Protein AF-F5YLL7-F1 (afdb_monomer_lite)

Secondary structure (DSSP, 8-state):
-HHHHHHHHHHHHHHHHHTT-SEEEEEETTHHHHT--S-GGGSHHHH-TT--EEEEEEEEPPPPSS-SS--HHHHHHHHHHHHHHHHHHHHHHHHHHHTT--EEEE-STTSS-HHHHHH-GGGG--HHHHHHHTTS-EE-TTSPEEBTTTBT-EEEEEEEESS-PPPPPP--S------SHHHHH-TT--EE--TT-SSPEE-HHHHHHHHHHHHHTTPPP--HHHHS--TT--HHHH-TT-S-HHHHHTSS-TT-----HHHHHHHHHHHHHHS----HHHHHHHTT-SS--TTT--SSPP----SB---S-HHHHHHHHTTSS----BTTT--HHHHHHHHHHHHHTT-SEEEEESSHHHHHHHHHHTT--TT-EEEEESSS-HHHHHIIIIIHHHTT-EEEEE-TTSTHHHHHH--TTEEEEEEESSBTTTTB---HHHHHHHHHHTT--EEEE-TTTHHHH--GGGGT-SEEEE-TTTTTT-SS----EEEEE-S-S-TTSSTT-HHHHS-BGGGTTB-HHHHHGGGHHHHHHIIIIIHHH--PPPHHHHHHHHHHHHTHHHHHHHHHHHHHHHHHHHTT-TTEEEEE-TTSTTSTTHHHHHHH-TT----EEEEEETTHHHHHHHHHHS-SSSEESS--SSSS-EEE-GGGTTTTTS-HHHHHHTT--TTEEEEE--SS-HHHHHHHHHHHHHHT-

Radius of gyration: 35.03 Å; chains: 1; bounding box: 53×93×92 Å

pLDDT: mean 85.33, std 18.17, range [25.41, 98.94]

Structure (mmCIF, N/CA/C/O backbone):
data_AF-F5YLL7-F1
#
_entry.id   AF-F5YLL7-F1
#
loop_
_atom_site.group_PDB
_atom_site.id
_atom_site.type_symbol
_atom_site.label_atom_id
_atom_site.label_alt_id
_atom_site.label_comp_id
_atom_site.label_asym_id
_atom_site.label_entity_id
_atom_site.label_seq_id
_atom_site.pdbx_PDB_ins_code
_atom_site.Cartn_x
_atom_site.Cartn_y
_atom_site.Cartn_z
_atom_site.occupancy
_atom_site.B_iso_or_equiv
_atom_site.auth_seq_id
_atom_site.auth_comp_id
_atom_site.auth_asym_id
_atom_site.auth_atom_id
_atom_site.pdbx_PDB_model_num
ATOM 1 N N . MET A 1 1 ? 4.029 39.832 -61.947 1.00 50.59 1 MET A N 1
ATOM 2 C CA . MET A 1 1 ? 4.422 40.126 -60.551 1.00 50.59 1 MET A CA 1
ATOM 3 C C . MET A 1 1 ? 3.409 39.588 -59.540 1.00 50.59 1 MET A C 1
ATOM 5 O O . MET A 1 1 ? 3.805 38.737 -58.766 1.00 50.59 1 MET A O 1
ATOM 9 N N . MET A 1 2 ? 2.116 39.959 -59.551 1.00 47.56 2 MET A N 1
ATOM 10 C CA . MET A 1 2 ? 1.159 39.422 -58.551 1.00 47.56 2 MET A CA 1
ATOM 11 C C . MET A 1 2 ? 0.871 37.906 -58.657 1.00 47.56 2 MET A C 1
ATOM 13 O O . MET A 1 2 ? 0.637 37.282 -57.629 1.00 47.56 2 MET A O 1
ATOM 17 N N . SER A 1 3 ? 0.905 37.296 -59.853 1.00 56.16 3 SER A N 1
ATOM 18 C CA . SER A 1 3 ? 0.711 35.837 -60.008 1.00 56.16 3 SER A CA 1
ATOM 19 C C . SER A 1 3 ? 1.880 35.021 -59.439 1.00 56.16 3 SER A C 1
ATOM 21 O O . SER A 1 3 ? 1.657 34.023 -58.768 1.00 56.16 3 SER A O 1
ATOM 23 N N . ASP A 1 4 ? 3.103 35.509 -59.648 1.00 72.38 4 ASP A N 1
ATOM 24 C CA . ASP A 1 4 ? 4.368 34.901 -59.211 1.00 72.38 4 ASP A CA 1
ATOM 25 C C . ASP A 1 4 ? 4.521 34.974 -57.676 1.00 72.38 4 ASP A C 1
ATOM 27 O O . ASP A 1 4 ? 4.878 34.005 -57.010 1.00 72.38 4 ASP A O 1
ATOM 31 N N . ASN A 1 5 ? 4.111 36.098 -57.071 1.00 82.50 5 ASN A N 1
ATOM 32 C CA . ASN A 1 5 ? 4.113 36.250 -55.612 1.00 82.50 5 ASN A CA 1
ATOM 33 C C . ASN A 1 5 ? 3.060 35.372 -54.915 1.00 82.50 5 ASN A C 1
ATOM 35 O O . ASN A 1 5 ? 3.270 34.978 -53.770 1.00 82.50 5 ASN A O 1
ATOM 39 N N . ASN A 1 6 ? 1.931 35.063 -55.563 1.00 84.25 6 ASN A N 1
ATOM 40 C CA . ASN A 1 6 ? 0.933 34.149 -54.997 1.00 84.25 6 ASN A CA 1
ATOM 41 C C . ASN A 1 6 ? 1.432 32.699 -55.013 1.00 84.25 6 ASN A C 1
ATOM 43 O O . ASN A 1 6 ? 1.310 32.014 -54.001 1.00 84.25 6 ASN A O 1
ATOM 47 N N . GLU A 1 7 ? 2.068 32.269 -56.104 1.00 86.50 7 GLU A N 1
ATOM 48 C CA . GLU A 1 7 ? 2.712 30.953 -56.191 1.00 86.50 7 GLU A CA 1
ATOM 49 C C . GLU A 1 7 ? 3.849 30.822 -55.164 1.00 86.50 7 GLU A C 1
ATOM 51 O O . GLU A 1 7 ? 3.934 29.840 -54.423 1.00 86.50 7 GLU A O 1
ATOM 56 N N . LEU A 1 8 ? 4.673 31.865 -55.023 1.00 90.81 8 LEU A N 1
ATOM 57 C CA . LEU A 1 8 ? 5.698 31.925 -53.986 1.00 90.81 8 LEU A CA 1
ATOM 58 C C . LEU A 1 8 ? 5.094 31.868 -52.573 1.00 90.81 8 LEU A C 1
ATOM 60 O O . LEU A 1 8 ? 5.633 31.187 -51.699 1.00 90.81 8 LEU A O 1
ATOM 64 N N . LYS A 1 9 ? 3.964 32.544 -52.338 1.00 92.19 9 LYS A N 1
ATOM 65 C CA . LYS A 1 9 ? 3.252 32.510 -51.054 1.00 92.19 9 LYS A CA 1
ATOM 66 C C . LYS A 1 9 ? 2.752 31.104 -50.728 1.00 92.19 9 LYS A C 1
ATOM 68 O O . LYS A 1 9 ? 2.966 30.641 -49.611 1.00 92.19 9 LYS A O 1
ATOM 73 N N . GLU A 1 10 ? 2.139 30.411 -51.683 1.00 90.38 10 GLU A N 1
ATOM 74 C CA . GLU A 1 10 ? 1.695 29.018 -51.525 1.00 90.38 10 GLU A CA 1
ATOM 75 C C . GLU A 1 10 ? 2.870 28.072 -51.267 1.00 90.38 10 GLU A C 1
ATOM 77 O O . GLU A 1 10 ? 2.803 27.220 -50.379 1.00 90.38 10 GLU A O 1
ATOM 82 N N . ARG A 1 11 ? 3.993 28.278 -51.964 1.00 92.06 11 ARG A N 1
ATOM 83 C CA . ARG A 1 11 ? 5.226 27.521 -51.735 1.00 92.06 11 ARG A CA 1
ATOM 84 C C . ARG A 1 11 ? 5.771 27.719 -50.322 1.00 92.06 11 ARG A C 1
ATOM 86 O O . ARG A 1 11 ? 6.200 26.751 -49.700 1.00 92.06 11 ARG A O 1
ATOM 93 N N . ILE A 1 12 ? 5.730 28.942 -49.791 1.00 93.25 12 ILE A N 1
ATOM 94 C CA . ILE A 1 12 ? 6.122 29.230 -48.402 1.00 93.25 12 ILE A CA 1
ATOM 95 C C . ILE A 1 12 ? 5.155 28.571 -47.416 1.00 93.25 12 ILE A C 1
ATOM 97 O O . ILE A 1 12 ? 5.613 27.999 -46.431 1.00 93.25 12 ILE A O 1
ATOM 101 N N . VAL A 1 13 ? 3.844 28.612 -47.676 1.00 92.25 13 VAL A N 1
ATOM 102 C CA . VAL A 1 13 ? 2.832 27.946 -46.836 1.00 92.25 13 VAL A CA 1
ATOM 103 C C . VAL A 1 13 ? 3.087 26.440 -46.776 1.00 92.25 13 VAL A C 1
ATOM 105 O O . VAL A 1 13 ? 3.167 25.878 -45.687 1.00 92.25 13 VAL A O 1
ATOM 108 N N . SER A 1 14 ? 3.284 25.797 -47.929 1.00 91.75 14 SER A N 1
ATOM 109 C CA . SER A 1 14 ? 3.583 24.364 -47.999 1.00 91.75 14 SER A CA 1
ATOM 110 C C . SER A 1 14 ? 4.908 24.018 -47.316 1.00 91.75 14 SER A C 1
ATOM 112 O O . SER A 1 14 ? 4.991 23.028 -46.592 1.00 91.75 14 SER A O 1
ATOM 114 N N . TYR A 1 15 ? 5.938 24.848 -47.488 1.00 93.31 15 TYR A N 1
ATOM 115 C CA . TYR A 1 15 ? 7.226 24.629 -46.839 1.00 93.31 15 TYR A CA 1
ATOM 116 C C . TYR A 1 15 ? 7.148 24.806 -45.317 1.00 93.31 15 TYR A C 1
ATOM 118 O O . TYR A 1 15 ? 7.741 24.031 -44.575 1.00 93.31 15 TYR A O 1
ATOM 126 N N . ALA A 1 16 ? 6.377 25.779 -44.831 1.00 91.19 16 ALA A N 1
ATOM 127 C CA . ALA A 1 16 ? 6.150 25.971 -43.403 1.00 91.19 16 ALA A CA 1
ATOM 128 C C . ALA A 1 16 ? 5.419 24.776 -42.766 1.00 91.19 16 ALA A C 1
ATOM 130 O O . ALA A 1 16 ? 5.787 24.355 -41.669 1.00 91.19 16 ALA A O 1
ATOM 131 N N . ASP A 1 17 ? 4.439 24.201 -43.468 1.00 88.12 17 ASP A N 1
ATOM 132 C CA . ASP A 1 17 ? 3.736 22.986 -43.039 1.00 88.12 17 ASP A CA 1
ATOM 133 C C . ASP A 1 17 ? 4.693 21.783 -42.944 1.00 88.12 17 ASP A C 1
ATOM 135 O O . ASP A 1 17 ? 4.734 21.095 -41.925 1.00 88.12 17 ASP A O 1
ATOM 139 N N . GLN A 1 18 ? 5.577 21.602 -43.935 1.00 91.75 18 GLN A N 1
ATOM 140 C CA . GLN A 1 18 ? 6.629 20.570 -43.905 1.00 91.75 18 GLN A CA 1
ATOM 141 C C . GLN A 1 18 ? 7.620 20.743 -42.744 1.00 91.75 18 GLN A C 1
ATOM 143 O O . GLN A 1 18 ? 8.158 19.759 -42.237 1.00 91.75 18 GLN A O 1
ATOM 148 N N . LEU A 1 19 ? 7.859 21.983 -42.310 1.00 90.25 19 LEU A N 1
ATOM 149 C CA . LEU A 1 19 ? 8.694 22.305 -41.149 1.00 90.25 19 LEU A CA 1
ATOM 150 C C . LEU A 1 19 ? 7.950 22.147 -39.807 1.00 90.25 19 LEU A C 1
ATOM 152 O O . LEU A 1 19 ? 8.540 22.389 -38.754 1.00 90.25 19 LEU A O 1
ATOM 156 N N . GLY A 1 20 ? 6.676 21.736 -39.818 1.00 85.50 20 GLY A N 1
ATOM 157 C CA . GLY A 1 20 ? 5.875 21.493 -38.615 1.00 85.50 20 GLY A CA 1
ATOM 158 C C . GLY A 1 20 ? 5.310 22.758 -37.960 1.00 85.50 20 GLY A C 1
ATOM 159 O O . GLY A 1 20 ? 4.968 22.741 -36.774 1.00 85.50 20 GLY A O 1
ATOM 160 N N . LEU A 1 21 ? 5.214 23.869 -38.698 1.00 89.19 21 LEU A N 1
ATOM 161 C CA . LEU A 1 21 ? 4.665 25.129 -38.193 1.00 89.19 21 LEU A CA 1
ATOM 162 C C . LEU A 1 21 ? 3.131 25.081 -38.202 1.00 89.19 21 LEU A C 1
ATOM 164 O O . LEU A 1 21 ? 2.506 24.946 -39.247 1.00 89.19 21 LEU A O 1
ATOM 168 N N . SER A 1 22 ? 2.506 25.211 -37.028 1.00 84.44 22 SER A N 1
ATOM 169 C CA . SER A 1 22 ? 1.046 25.059 -36.882 1.00 84.44 22 SER A CA 1
ATOM 170 C C . SER A 1 22 ? 0.249 26.306 -37.260 1.00 84.44 22 SER A C 1
ATOM 172 O O . SER A 1 22 ? -0.957 26.219 -37.479 1.00 84.44 22 SER A O 1
ATOM 174 N N . LEU A 1 23 ? 0.897 27.471 -37.271 1.00 91.50 23 LEU A N 1
ATOM 175 C CA . LEU A 1 23 ? 0.299 28.751 -37.632 1.00 91.50 23 LEU A CA 1
ATOM 176 C C . LEU A 1 23 ? 1.262 29.518 -38.533 1.00 91.50 23 LEU A C 1
ATOM 178 O O . LEU A 1 23 ? 2.456 29.584 -38.244 1.00 91.50 23 LEU A O 1
ATOM 182 N N . LEU A 1 24 ? 0.732 30.134 -39.586 1.00 95.31 24 LEU A N 1
ATOM 183 C CA . LEU A 1 24 ? 1.490 30.979 -40.499 1.00 95.31 24 LEU A CA 1
ATOM 184 C C . LEU A 1 24 ? 0.623 32.147 -40.961 1.00 95.31 24 LEU A C 1
ATOM 186 O O . LEU A 1 24 ? -0.524 31.955 -41.361 1.00 95.31 24 LEU A O 1
ATOM 190 N N . GLY A 1 25 ? 1.174 33.355 -40.924 1.00 95.75 25 GLY A N 1
ATOM 191 C CA . GLY A 1 25 ? 0.499 34.558 -41.386 1.00 95.75 25 GLY A CA 1
ATOM 192 C C . GLY A 1 25 ? 1.460 35.534 -42.050 1.00 95.75 25 GLY A C 1
ATOM 193 O O . GLY A 1 25 ? 2.673 35.480 -41.865 1.00 95.75 25 GLY A O 1
ATOM 194 N N . PHE A 1 26 ? 0.890 36.447 -42.827 1.00 96.94 26 PHE A N 1
ATOM 195 C CA . PHE A 1 26 ? 1.621 37.434 -43.619 1.00 96.94 26 PHE A CA 1
ATOM 196 C C . PHE A 1 26 ? 1.130 38.830 -43.253 1.00 96.94 26 PHE A C 1
ATOM 198 O O . PHE A 1 26 ? -0.070 39.107 -43.341 1.00 96.94 26 PHE A O 1
ATOM 205 N N . ALA A 1 27 ? 2.050 39.700 -42.852 1.00 95.31 27 ALA A N 1
ATOM 206 C CA . ALA A 1 27 ? 1.767 41.070 -42.460 1.00 95.31 27 ALA A CA 1
ATOM 207 C C . ALA A 1 27 ? 2.556 42.049 -43.346 1.00 95.31 27 ALA A C 1
ATOM 209 O O . ALA A 1 27 ? 3.774 42.158 -43.183 1.00 95.31 27 ALA A O 1
ATOM 210 N N . PRO A 1 28 ? 1.891 42.766 -44.268 1.00 95.38 28 PRO A N 1
ATOM 211 C CA . PRO A 1 28 ? 2.485 43.902 -44.960 1.00 95.38 28 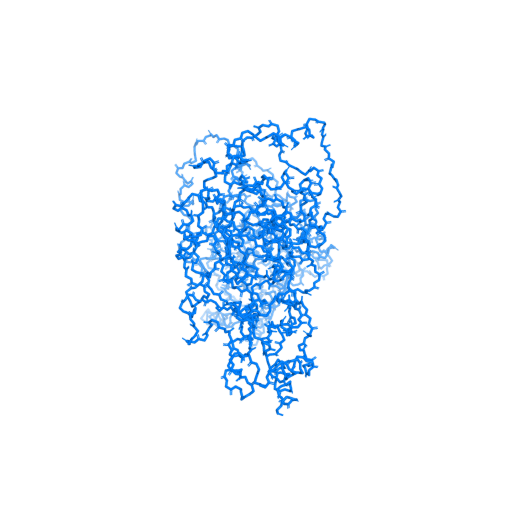PRO A CA 1
ATOM 212 C C . PRO A 1 28 ? 2.956 44.937 -43.939 1.00 95.38 28 PRO A C 1
ATOM 214 O O . PRO A 1 28 ? 2.286 45.166 -42.923 1.00 95.38 28 PRO A O 1
ATOM 217 N N . VAL A 1 29 ? 4.121 45.535 -44.174 1.00 92.50 29 VAL A N 1
ATOM 218 C CA . VAL A 1 29 ? 4.747 46.476 -43.228 1.00 92.50 29 VAL A CA 1
ATOM 219 C C . VAL A 1 29 ? 3.898 47.730 -42.991 1.00 92.50 29 VAL A C 1
ATOM 221 O O . VAL A 1 29 ? 3.982 48.338 -41.924 1.00 92.50 29 VAL A O 1
ATOM 224 N N . GLU A 1 30 ? 3.013 48.068 -43.928 1.00 90.81 30 GLU A N 1
ATOM 225 C CA . GLU A 1 30 ? 2.047 49.166 -43.851 1.00 90.81 30 GLU A CA 1
ATOM 226 C C . GLU A 1 30 ? 1.088 49.005 -42.656 1.00 90.81 30 GLU A C 1
ATOM 228 O O . GLU A 1 30 ? 0.707 49.996 -42.029 1.00 90.81 30 GLU A O 1
ATOM 233 N N . ARG A 1 31 ? 0.794 47.764 -42.229 1.00 91.19 31 ARG A N 1
ATOM 234 C CA . ARG A 1 31 ? -0.093 47.482 -41.080 1.00 91.19 31 ARG A CA 1
ATOM 235 C C . ARG A 1 31 ? 0.415 48.062 -39.753 1.00 91.19 31 ARG A C 1
ATOM 237 O O . ARG A 1 31 ? -0.383 48.328 -38.850 1.00 91.19 31 ARG A O 1
ATOM 244 N N . TRP A 1 32 ? 1.725 48.286 -39.615 1.00 87.31 32 TRP A N 1
ATOM 245 C CA . TRP A 1 32 ? 2.304 48.949 -38.436 1.00 87.31 32 TRP A CA 1
ATOM 246 C C . TRP A 1 32 ? 1.967 50.444 -38.380 1.00 87.31 32 TRP A C 1
ATOM 248 O O . TRP A 1 32 ? 1.913 51.011 -37.290 1.00 87.31 32 TRP A O 1
ATOM 258 N N . GLN A 1 33 ? 1.719 51.071 -39.532 1.00 80.44 33 GLN A N 1
ATOM 259 C CA . GLN A 1 33 ? 1.365 52.487 -39.641 1.00 80.44 33 GLN A CA 1
ATOM 260 C C . GLN A 1 33 ? -0.142 52.699 -39.434 1.00 80.44 33 GLN A C 1
ATOM 262 O O . GLN A 1 33 ? -0.546 53.629 -38.739 1.00 80.44 33 GLN A O 1
ATOM 267 N N . GLU A 1 34 ? -0.968 51.796 -39.969 1.00 76.25 34 GLU A N 1
ATOM 268 C CA . GLU A 1 34 ? -2.438 51.873 -39.931 1.00 76.25 34 GLU A CA 1
ATOM 269 C C . GLU A 1 34 ? -3.036 51.692 -38.525 1.00 76.25 34 GLU A C 1
ATOM 271 O O . GLU A 1 34 ? -4.115 52.197 -38.227 1.00 76.25 34 GLU A O 1
ATOM 276 N N . THR A 1 35 ? -2.343 50.979 -37.634 1.00 65.69 35 THR A N 1
ATOM 277 C CA . THR A 1 35 ? -2.877 50.567 -36.321 1.00 65.69 35 THR A CA 1
ATOM 278 C C . THR A 1 35 ? -2.478 51.472 -35.142 1.00 65.69 35 THR A C 1
ATOM 280 O O . THR A 1 35 ? -2.866 51.193 -34.004 1.00 65.69 35 THR A O 1
ATOM 283 N N . GLY A 1 36 ? -1.733 52.559 -35.394 1.00 54.19 36 GLY A N 1
ATOM 284 C CA . GLY A 1 36 ? -1.617 53.766 -34.550 1.00 54.19 36 GLY A CA 1
ATOM 285 C C . GLY A 1 36 ? -0.955 53.663 -33.164 1.00 54.19 36 GLY A C 1
ATOM 286 O O . GLY A 1 36 ? -0.682 54.691 -32.552 1.00 54.19 36 GLY A O 1
ATOM 287 N N . ASN A 1 37 ? -0.672 52.464 -32.650 1.00 56.97 37 ASN A N 1
ATOM 288 C CA . ASN A 1 37 ? -0.392 52.258 -31.219 1.00 56.97 37 ASN A CA 1
ATOM 289 C C . ASN A 1 37 ? 1.085 51.992 -30.860 1.00 56.97 37 ASN A C 1
ATOM 291 O O . ASN A 1 37 ? 1.378 51.631 -29.718 1.00 56.97 37 ASN A O 1
ATOM 295 N N . GLN A 1 38 ? 2.028 52.129 -31.801 1.00 67.06 38 GLN A N 1
ATOM 296 C CA . GLN A 1 38 ? 3.457 51.876 -31.558 1.00 67.06 38 GLN A CA 1
ATOM 297 C C . GLN A 1 38 ? 4.351 53.043 -31.983 1.00 67.06 38 GLN A C 1
ATOM 299 O O . GLN A 1 38 ? 4.111 53.688 -33.000 1.00 67.06 38 GLN A O 1
ATOM 304 N N . HIS A 1 39 ? 5.417 53.282 -31.211 1.00 74.50 39 HIS A N 1
ATOM 305 C CA . HIS A 1 39 ? 6.470 54.231 -31.576 1.00 74.50 39 HIS A CA 1
ATOM 306 C C . HIS A 1 39 ? 7.160 53.783 -32.875 1.00 74.50 39 HIS A C 1
ATOM 308 O O . HIS A 1 39 ? 7.371 52.585 -33.072 1.00 74.50 39 HIS A O 1
ATOM 314 N N . ARG A 1 40 ? 7.537 54.731 -33.746 1.00 76.94 40 ARG A N 1
ATOM 315 C CA . ARG A 1 40 ? 8.102 54.440 -35.082 1.00 76.94 40 ARG A CA 1
ATOM 316 C C . ARG A 1 40 ? 9.347 53.551 -35.033 1.00 76.94 40 ARG A C 1
ATOM 318 O O . ARG A 1 40 ? 9.585 52.784 -35.956 1.00 76.94 40 ARG A O 1
ATOM 325 N N . GLU A 1 41 ? 10.111 53.602 -33.950 1.00 73.62 41 GLU A N 1
ATOM 326 C CA . GLU A 1 41 ? 11.303 52.767 -33.729 1.00 73.62 41 GLU A CA 1
ATOM 327 C C . GLU A 1 41 ? 10.997 51.259 -33.682 1.00 73.62 41 GLU A C 1
ATOM 329 O O . GLU A 1 41 ? 11.884 50.448 -33.917 1.00 73.62 41 GLU A O 1
ATOM 334 N N . TYR A 1 42 ? 9.740 50.873 -33.439 1.00 75.81 42 TYR A N 1
ATOM 335 C CA . TYR A 1 42 ? 9.293 49.477 -33.427 1.00 75.81 42 TYR A CA 1
ATOM 336 C C . TYR A 1 42 ? 8.828 48.965 -34.797 1.00 75.81 42 TYR A C 1
ATOM 338 O O . TYR A 1 42 ? 8.388 47.817 -34.912 1.00 75.81 42 TYR A O 1
ATOM 346 N N . PHE A 1 43 ? 8.877 49.804 -35.835 1.00 86.50 43 PHE A N 1
ATOM 347 C CA . PHE A 1 43 ? 8.434 49.417 -37.170 1.00 86.50 43 PHE A CA 1
ATOM 348 C C . PHE A 1 43 ? 9.502 48.548 -37.846 1.00 86.50 43 PHE A C 1
ATOM 350 O O . PHE A 1 43 ? 10.688 48.867 -37.744 1.00 86.50 43 PHE A O 1
ATOM 357 N N . PRO A 1 44 ? 9.107 47.505 -38.604 1.00 87.25 44 PRO A N 1
ATOM 358 C CA . PRO A 1 44 ? 10.049 46.685 -39.362 1.00 87.25 44 PRO A CA 1
ATOM 359 C C . PRO A 1 44 ? 10.989 47.531 -40.232 1.00 87.25 44 PRO A C 1
ATOM 361 O O . PRO A 1 44 ? 12.186 47.277 -40.263 1.00 87.25 44 PRO A O 1
ATOM 364 N N . GLN A 1 45 ? 10.469 48.588 -40.866 1.00 87.94 45 GLN A N 1
ATOM 365 C CA . GLN A 1 45 ? 11.225 49.489 -41.744 1.00 87.94 45 GLN A CA 1
ATOM 366 C C . GLN A 1 45 ? 12.257 50.367 -41.021 1.00 87.94 45 GLN A C 1
ATOM 368 O O . GLN A 1 45 ? 13.198 50.838 -41.651 1.00 87.94 45 GLN A O 1
ATOM 373 N N . SER A 1 46 ? 12.117 50.565 -39.710 1.00 84.44 46 SER A N 1
ATOM 374 C CA . SER A 1 46 ? 13.087 51.327 -38.912 1.00 84.44 46 SER A CA 1
ATOM 375 C C . SER A 1 46 ? 14.364 50.531 -38.649 1.00 84.44 46 SER A C 1
ATOM 377 O O . SER A 1 46 ? 15.424 51.118 -38.454 1.00 84.44 46 SER A O 1
ATOM 379 N N . ILE A 1 47 ? 14.264 49.199 -38.677 1.00 79.62 47 ILE A N 1
ATOM 380 C CA . ILE A 1 47 ? 15.384 48.269 -38.488 1.00 79.62 47 ILE A CA 1
ATOM 381 C C . ILE A 1 47 ? 15.853 47.724 -39.850 1.00 79.62 47 ILE A C 1
ATOM 383 O O . ILE A 1 47 ? 17.047 47.652 -40.127 1.00 79.62 47 ILE A O 1
ATOM 387 N N . TRP A 1 48 ? 14.910 47.406 -40.741 1.00 88.44 48 TRP A N 1
ATOM 388 C CA . TRP A 1 48 ? 15.135 46.888 -42.092 1.00 88.44 48 TRP A CA 1
ATOM 389 C C . TRP A 1 48 ? 14.388 47.747 -43.128 1.00 88.44 48 TRP A C 1
ATOM 391 O O . TRP A 1 48 ? 13.278 47.387 -43.535 1.00 88.44 48 TRP A O 1
ATOM 401 N N . PRO A 1 49 ? 14.979 48.860 -43.611 1.00 90.12 49 PRO A N 1
ATOM 402 C CA . PRO A 1 49 ? 14.308 49.817 -44.508 1.00 90.12 49 PRO A CA 1
ATOM 403 C C . PRO A 1 49 ? 13.784 49.224 -45.819 1.00 90.12 49 PRO A C 1
ATOM 405 O O . PRO A 1 49 ? 12.890 49.775 -46.452 1.00 90.12 49 PRO A O 1
ATOM 408 N N . TRP A 1 50 ? 14.343 48.090 -46.234 1.00 93.62 50 TRP A N 1
ATOM 409 C CA . TRP A 1 50 ? 13.964 47.370 -47.443 1.00 93.62 50 TRP A CA 1
ATOM 410 C C . TRP A 1 50 ? 12.759 46.437 -47.280 1.00 93.62 50 TRP A C 1
ATOM 412 O O . TRP A 1 50 ? 12.296 45.873 -48.270 1.00 93.62 50 TRP A O 1
ATOM 422 N N . SER A 1 51 ? 12.279 46.235 -46.055 1.00 93.38 51 SER A N 1
ATOM 423 C CA . SER A 1 51 ? 11.209 45.283 -45.762 1.00 93.38 51 SER A CA 1
ATOM 424 C C . SER A 1 51 ? 9.871 45.691 -46.385 1.00 93.38 51 SER A C 1
ATOM 426 O O . SER A 1 51 ? 9.492 46.866 -46.386 1.00 93.38 51 SER A O 1
ATOM 428 N N . LYS A 1 52 ? 9.158 44.689 -46.908 1.00 95.38 52 LYS A N 1
ATOM 429 C CA . LYS A 1 52 ? 7.816 44.802 -47.501 1.00 95.38 52 LYS A CA 1
ATOM 430 C C . LYS A 1 52 ? 6.798 43.909 -46.801 1.00 95.38 52 LYS A C 1
ATOM 432 O O . LYS A 1 52 ? 5.681 44.346 -46.549 1.00 95.38 52 LYS A O 1
ATOM 437 N N . THR A 1 53 ? 7.200 42.706 -46.390 1.00 96.00 53 THR A N 1
ATOM 438 C CA . THR A 1 53 ? 6.334 41.800 -45.625 1.00 96.00 53 THR A CA 1
ATOM 439 C C . THR A 1 53 ? 7.071 41.182 -44.442 1.00 96.00 53 THR A C 1
ATOM 441 O O . THR A 1 53 ? 8.249 40.831 -44.532 1.00 96.00 53 THR A O 1
ATOM 444 N N . VAL A 1 54 ? 6.345 40.994 -43.342 1.00 95.44 54 VAL A N 1
ATOM 445 C CA . VAL A 1 54 ? 6.717 40.133 -42.219 1.00 95.44 54 VAL A CA 1
ATOM 446 C C . VAL A 1 54 ? 5.918 38.831 -42.302 1.00 95.44 54 VAL A C 1
ATOM 448 O O . VAL A 1 54 ? 4.691 38.837 -42.198 1.00 95.44 54 VAL A O 1
ATOM 451 N N . ILE A 1 55 ? 6.609 37.711 -42.486 1.00 96.50 55 ILE A N 1
ATOM 452 C CA . ILE A 1 55 ? 6.039 36.364 -42.414 1.00 96.50 55 ILE A CA 1
ATOM 453 C C . ILE A 1 55 ? 6.167 35.897 -40.969 1.00 96.50 55 ILE A C 1
ATOM 455 O O . ILE A 1 55 ? 7.269 35.894 -40.425 1.00 96.50 55 ILE A O 1
ATOM 459 N N . VAL A 1 56 ? 5.062 35.506 -40.344 1.00 95.50 56 VAL A N 1
ATOM 460 C CA . VAL A 1 56 ? 5.026 35.119 -38.931 1.00 95.50 56 VAL A CA 1
ATOM 461 C C . VAL A 1 56 ? 4.604 33.670 -38.813 1.00 95.50 56 VAL A C 1
ATOM 463 O O . VAL A 1 56 ? 3.542 33.299 -39.303 1.00 95.50 56 VAL A O 1
ATOM 466 N N . ALA A 1 57 ? 5.421 32.874 -38.134 1.00 93.94 57 ALA A N 1
ATOM 467 C CA . ALA A 1 57 ? 5.171 31.464 -37.889 1.00 93.94 57 ALA A CA 1
ATOM 468 C C . ALA A 1 57 ? 4.984 31.190 -36.395 1.00 93.94 57 ALA A C 1
ATOM 470 O O . ALA A 1 57 ? 5.622 31.829 -35.552 1.00 93.94 57 ALA A O 1
ATOM 471 N N . GLY A 1 58 ? 4.114 30.233 -36.070 1.00 91.62 58 GLY A N 1
ATOM 472 C CA . GLY A 1 58 ? 3.796 29.860 -34.701 1.00 91.62 58 GLY A CA 1
ATOM 473 C C . GLY A 1 58 ? 3.716 28.356 -34.465 1.00 91.62 58 GLY A C 1
ATOM 474 O O . GLY A 1 58 ? 3.197 27.608 -35.293 1.00 91.62 58 GLY A O 1
ATOM 475 N N . VAL A 1 59 ? 4.201 27.926 -33.298 1.00 88.19 59 VAL A N 1
ATOM 476 C CA . VAL A 1 59 ? 4.111 26.539 -32.812 1.00 88.19 59 VAL A CA 1
ATOM 477 C C . VAL A 1 59 ? 3.506 26.541 -31.402 1.00 88.19 59 VAL A C 1
ATOM 479 O O . VAL A 1 59 ? 3.941 27.337 -30.555 1.00 88.19 59 VAL A O 1
ATOM 482 N N . PRO A 1 60 ? 2.488 25.704 -31.124 1.00 83.44 60 PRO A N 1
ATOM 483 C CA . PRO A 1 60 ? 1.907 25.593 -29.797 1.00 83.44 60 PRO A CA 1
ATOM 484 C C . PRO A 1 60 ? 2.883 24.920 -28.825 1.00 83.44 60 PRO A C 1
ATOM 486 O O . PRO A 1 60 ? 3.553 23.949 -29.167 1.00 83.44 60 PRO A O 1
ATOM 489 N N . ILE A 1 61 ? 2.936 25.407 -27.586 1.00 74.81 61 ILE A N 1
ATOM 490 C CA . ILE A 1 61 ? 3.618 24.706 -26.495 1.00 74.81 61 ILE A CA 1
ATOM 491 C C . ILE A 1 61 ? 2.635 23.695 -25.907 1.00 74.81 61 ILE A C 1
ATOM 493 O O . ILE A 1 61 ? 1.558 24.071 -25.433 1.00 74.81 61 ILE A O 1
ATOM 497 N N . PHE A 1 62 ? 3.019 22.420 -25.898 1.00 67.81 62 PHE A N 1
ATOM 498 C CA . PHE A 1 62 ? 2.256 21.378 -25.217 1.00 67.81 62 PHE A CA 1
ATOM 499 C C . PHE A 1 62 ? 2.170 21.667 -23.713 1.00 67.81 62 PHE A C 1
ATOM 501 O O . PHE A 1 62 ? 3.144 22.105 -23.096 1.00 67.81 62 PHE A O 1
ATOM 508 N N . LEU A 1 63 ? 1.002 21.426 -23.108 1.00 55.84 63 LEU A N 1
ATOM 509 C CA . LEU A 1 63 ? 0.892 21.478 -21.651 1.00 55.84 63 LEU A CA 1
ATOM 510 C C . LEU A 1 63 ? 1.849 20.426 -21.067 1.00 55.84 63 LEU A C 1
ATOM 512 O O . LEU A 1 63 ? 1.815 19.283 -21.527 1.00 55.84 63 LEU A O 1
ATOM 516 N N . PRO A 1 64 ? 2.690 20.771 -20.077 1.00 44.31 64 PRO A N 1
ATOM 517 C CA . PRO A 1 64 ? 3.496 19.763 -19.409 1.00 44.31 64 PRO A CA 1
ATOM 518 C C . PRO A 1 64 ? 2.543 18.736 -18.789 1.00 44.31 64 PRO A C 1
ATOM 520 O O . PRO A 1 64 ? 1.585 19.106 -18.101 1.00 44.31 64 PRO A O 1
ATOM 523 N N . MET A 1 65 ? 2.769 17.449 -19.068 1.00 38.59 65 MET A N 1
ATOM 524 C CA . MET A 1 65 ? 2.080 16.380 -18.355 1.00 38.59 65 MET A CA 1
ATOM 525 C C . MET A 1 65 ? 2.415 16.530 -16.870 1.00 38.59 65 MET A C 1
ATOM 527 O O . MET A 1 65 ? 3.529 16.247 -16.458 1.00 38.59 65 MET A O 1
ATOM 531 N N . VAL A 1 66 ? 1.436 17.001 -16.099 1.00 37.00 66 VAL A N 1
ATOM 532 C CA . VAL A 1 66 ? 1.386 16.934 -14.633 1.00 37.00 66 VAL A CA 1
ATOM 533 C C . VAL A 1 66 ? 2.621 17.504 -13.925 1.00 37.00 66 VAL A C 1
ATOM 535 O O . VAL A 1 66 ? 3.446 16.777 -13.390 1.00 37.00 66 VAL A O 1
ATOM 538 N N . GLU A 1 67 ? 2.691 18.828 -13.823 1.00 31.23 67 GLU A N 1
ATOM 539 C CA . GLU A 1 67 ? 3.655 19.511 -12.955 1.00 31.23 67 GLU A CA 1
ATOM 540 C C . GLU A 1 67 ? 2.900 20.557 -12.121 1.00 31.23 67 GLU A C 1
ATOM 542 O O . GLU A 1 67 ? 2.251 21.456 -12.659 1.00 31.23 67 GLU A O 1
ATOM 547 N N . THR A 1 68 ? 2.927 20.426 -10.791 1.00 37.78 68 THR A N 1
ATOM 548 C CA . THR A 1 68 ? 2.255 21.355 -9.857 1.00 37.78 68 THR A CA 1
ATOM 549 C C . THR A 1 68 ? 3.083 22.605 -9.532 1.00 37.78 68 THR A C 1
ATOM 551 O O . THR A 1 68 ? 2.618 23.458 -8.777 1.00 37.78 68 THR A O 1
ATOM 554 N N . THR A 1 69 ? 4.263 22.752 -10.140 1.00 37.75 69 THR A N 1
ATOM 555 C CA . THR A 1 69 ? 5.172 23.904 -10.010 1.00 37.75 69 THR A CA 1
ATOM 556 C C . THR A 1 69 ? 5.810 24.172 -11.385 1.00 37.75 69 THR A C 1
ATOM 558 O O . THR A 1 69 ? 6.024 23.207 -12.113 1.00 37.75 69 THR A O 1
ATOM 561 N N . PRO A 1 70 ? 6.117 25.419 -11.809 1.00 42.69 70 PRO A N 1
ATOM 562 C CA . PRO A 1 70 ? 6.810 25.649 -13.082 1.00 42.69 70 PRO A CA 1
ATOM 563 C C . PRO A 1 70 ? 8.201 25.001 -13.041 1.00 42.69 70 PRO A C 1
ATOM 565 O O . PRO A 1 70 ? 9.103 25.500 -12.370 1.00 42.69 70 PRO A O 1
ATOM 568 N N . SER A 1 71 ? 8.345 23.863 -13.711 1.00 51.81 71 SER A N 1
ATOM 569 C CA . SER A 1 71 ? 9.476 22.949 -13.591 1.00 51.81 71 SER A CA 1
ATOM 570 C C . SER A 1 71 ? 10.424 22.994 -14.787 1.00 51.81 71 SER A C 1
ATOM 572 O O . SER A 1 71 ? 10.120 23.573 -15.838 1.00 51.81 71 SER A O 1
ATOM 574 N N . ASN A 1 72 ? 11.546 22.286 -14.634 1.00 55.94 72 ASN A N 1
ATOM 575 C CA . ASN A 1 72 ? 12.516 21.970 -15.682 1.00 55.94 72 ASN A CA 1
ATOM 576 C C . ASN A 1 72 ? 11.849 21.504 -16.992 1.00 55.94 72 ASN A C 1
ATOM 578 O O . ASN A 1 72 ? 12.310 21.879 -18.064 1.00 55.94 72 ASN A O 1
ATOM 582 N N . LEU A 1 73 ? 10.734 20.761 -16.940 1.00 58.16 73 LEU A N 1
ATOM 583 C CA . LEU A 1 73 ? 10.069 20.229 -18.135 1.00 58.16 73 LEU A CA 1
ATOM 584 C C . LEU A 1 73 ? 9.436 21.322 -19.005 1.00 58.16 73 LEU A C 1
ATOM 586 O O . LEU A 1 73 ? 9.610 21.313 -20.222 1.00 58.16 73 LEU A O 1
ATOM 590 N N . TYR A 1 74 ? 8.736 22.295 -18.406 1.00 61.16 74 TYR A N 1
ATOM 591 C CA . TYR A 1 74 ? 8.215 23.435 -19.173 1.00 61.16 74 TYR A CA 1
ATOM 592 C C . TYR A 1 74 ? 9.363 24.252 -19.770 1.00 61.16 74 TYR A C 1
ATOM 594 O O . TYR A 1 74 ? 9.242 24.729 -20.895 1.00 61.16 74 TYR A O 1
ATOM 602 N N . SER A 1 75 ? 10.487 24.384 -19.059 1.00 64.12 75 SER A N 1
ATOM 603 C CA . SER A 1 75 ? 11.681 25.048 -19.589 1.00 64.12 75 SER A CA 1
ATOM 604 C C . SER A 1 75 ? 12.297 24.307 -20.772 1.00 64.12 75 SER A C 1
ATOM 606 O O . SER A 1 75 ? 12.603 24.932 -21.785 1.00 64.12 75 SER A O 1
ATOM 608 N N . GLU A 1 76 ? 12.454 22.988 -20.684 1.00 70.69 76 GLU A N 1
ATOM 609 C CA . GLU A 1 76 ? 12.999 22.190 -21.782 1.00 70.69 76 GLU A CA 1
ATOM 610 C C . GLU A 1 76 ? 12.074 22.209 -23.000 1.00 70.69 76 GLU A C 1
ATOM 612 O O . GLU A 1 76 ? 12.535 22.442 -24.118 1.00 70.69 76 GLU A O 1
ATOM 617 N N . LEU A 1 77 ? 10.758 22.088 -22.800 1.00 70.81 77 LEU A N 1
ATOM 618 C CA . LEU A 1 77 ? 9.770 22.247 -23.871 1.00 70.81 77 LEU A CA 1
ATOM 619 C C . LEU A 1 77 ? 9.821 23.650 -24.476 1.00 70.81 77 LEU A C 1
ATOM 621 O O . LEU A 1 77 ? 9.808 23.809 -25.697 1.00 70.81 77 LEU A O 1
ATOM 625 N N . TYR A 1 78 ? 9.925 24.677 -23.635 1.00 73.25 78 TYR A N 1
ATOM 626 C CA . TYR A 1 78 ? 10.045 26.062 -24.063 1.00 73.25 78 TYR A CA 1
ATOM 627 C C . TYR A 1 78 ? 11.307 26.274 -24.897 1.00 73.25 78 TYR A C 1
ATOM 629 O O . TYR A 1 78 ? 11.206 26.827 -25.989 1.00 73.25 78 TYR A O 1
ATOM 637 N N . ASN A 1 79 ? 12.475 25.826 -24.434 1.00 75.38 79 ASN A N 1
ATOM 638 C CA . ASN A 1 79 ? 13.751 25.953 -25.142 1.00 75.38 79 ASN A CA 1
ATOM 639 C C . ASN A 1 79 ? 13.753 25.160 -26.452 1.00 75.38 79 ASN A C 1
ATOM 641 O O . ASN A 1 79 ? 14.13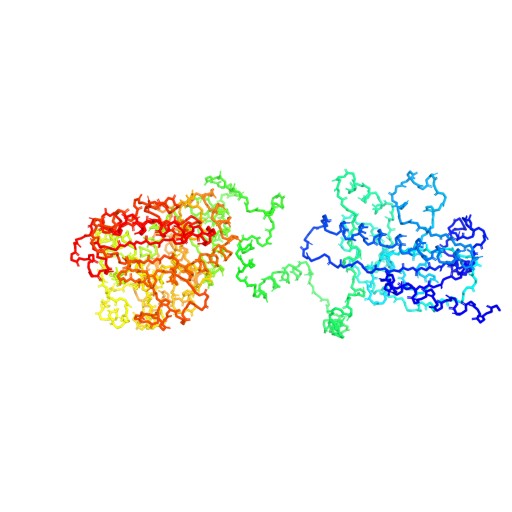9 25.700 -27.486 1.00 75.38 79 ASN A O 1
ATOM 645 N N . THR A 1 80 ? 13.242 23.930 -26.429 1.00 81.81 80 THR A N 1
ATOM 646 C CA . THR A 1 80 ? 13.106 23.069 -27.613 1.00 81.81 80 THR A CA 1
ATOM 647 C C . THR A 1 80 ? 12.212 23.715 -28.669 1.00 81.81 80 THR A C 1
ATOM 649 O O . THR A 1 80 ? 12.606 23.817 -29.828 1.00 81.81 80 THR A O 1
ATOM 652 N N . THR A 1 81 ? 11.055 24.248 -28.263 1.00 83.25 81 THR A N 1
ATOM 653 C CA . THR A 1 81 ? 10.122 24.933 -29.175 1.00 83.25 81 THR A CA 1
ATOM 654 C C . THR A 1 81 ? 10.765 26.163 -29.818 1.00 83.25 81 THR A C 1
ATOM 656 O O . THR A 1 81 ? 10.550 26.424 -30.997 1.00 83.25 81 THR A O 1
ATOM 659 N N . ASN A 1 82 ? 11.581 26.924 -29.079 1.00 82.88 82 ASN A N 1
ATOM 660 C CA . ASN A 1 82 ? 12.253 28.093 -29.659 1.00 82.88 82 ASN A CA 1
ATOM 661 C C . ASN A 1 82 ? 13.351 27.702 -30.642 1.00 82.88 82 ASN A C 1
ATOM 663 O O . ASN A 1 82 ? 13.433 28.312 -31.697 1.00 82.88 82 ASN A O 1
ATOM 667 N N . ARG A 1 83 ? 14.160 26.682 -30.325 1.00 85.19 83 ARG A N 1
ATOM 668 C CA . ARG A 1 83 ? 15.202 26.197 -31.241 1.00 85.19 83 ARG A CA 1
ATOM 669 C C . ARG A 1 83 ? 14.598 25.695 -32.552 1.00 85.19 83 ARG A C 1
ATOM 671 O O . ARG A 1 83 ? 15.135 25.992 -33.611 1.00 85.19 83 ARG A O 1
ATOM 678 N N . LEU A 1 84 ? 13.460 24.998 -32.477 1.00 87.94 84 LEU A N 1
ATOM 679 C CA . LEU A 1 84 ? 12.700 24.574 -33.656 1.00 87.94 84 LEU A CA 1
ATOM 680 C C . LEU A 1 84 ? 12.228 25.774 -34.488 1.00 87.94 84 LEU A C 1
ATOM 682 O O . LEU A 1 84 ? 12.383 25.779 -35.704 1.00 87.94 84 LEU A O 1
ATOM 686 N N . LEU A 1 85 ? 11.672 26.798 -33.838 1.00 89.44 85 LEU A N 1
ATOM 687 C CA . LEU A 1 85 ? 11.217 28.011 -34.517 1.00 89.44 85 LEU A CA 1
ATOM 688 C C . LEU A 1 85 ? 12.369 28.785 -35.170 1.00 89.44 85 LEU A C 1
ATOM 690 O O . LEU A 1 85 ? 12.214 29.254 -36.295 1.00 89.44 85 LEU A O 1
ATOM 694 N N . ASP A 1 86 ? 13.514 28.905 -34.498 1.00 88.75 86 ASP A N 1
ATOM 695 C CA . ASP A 1 86 ? 14.687 29.592 -35.041 1.00 88.75 86 ASP A CA 1
ATOM 696 C C . ASP A 1 86 ? 15.262 28.838 -36.257 1.00 88.75 86 ASP A C 1
ATOM 698 O O . ASP A 1 86 ? 15.552 29.467 -37.276 1.00 88.75 86 ASP A O 1
ATOM 702 N N . ASP A 1 87 ? 15.347 27.500 -36.205 1.00 91.62 87 ASP A N 1
ATOM 703 C CA . ASP A 1 87 ? 15.747 26.666 -37.352 1.00 91.62 87 ASP A CA 1
ATOM 704 C C . ASP A 1 87 ? 14.753 26.789 -38.519 1.00 91.62 87 ASP A C 1
ATOM 706 O O . ASP A 1 87 ? 15.155 27.031 -39.660 1.00 91.62 87 ASP A O 1
ATOM 710 N N . ALA A 1 88 ? 13.449 26.709 -38.243 1.00 91.50 88 ALA A N 1
ATOM 711 C CA . ALA A 1 88 ? 12.419 26.851 -39.266 1.00 91.50 88 ALA A CA 1
ATOM 712 C C . ALA A 1 88 ? 12.473 28.234 -39.936 1.00 91.50 88 ALA A C 1
ATOM 714 O O . ALA A 1 88 ? 12.443 28.340 -41.163 1.00 91.50 88 ALA A O 1
ATOM 715 N N . ALA A 1 89 ? 12.620 29.303 -39.152 1.00 91.88 89 ALA A N 1
ATOM 716 C CA . ALA A 1 89 ? 12.708 30.659 -39.677 1.00 91.88 89 ALA A CA 1
ATOM 717 C C . ALA A 1 89 ? 13.985 30.881 -40.499 1.00 91.88 89 ALA A C 1
ATOM 719 O O . ALA A 1 89 ? 13.916 31.481 -41.574 1.00 91.88 89 ALA A O 1
ATOM 720 N N . TYR A 1 90 ? 15.126 30.344 -40.052 1.00 93.94 90 TYR A N 1
ATOM 721 C CA . TYR A 1 90 ? 16.366 30.347 -40.827 1.00 93.94 90 TYR A CA 1
ATOM 722 C C . TYR A 1 90 ? 16.184 29.655 -42.181 1.00 93.94 90 TYR A C 1
ATOM 724 O O . TYR A 1 90 ? 16.546 30.212 -43.219 1.00 93.94 90 TYR A O 1
ATOM 732 N N . ARG A 1 91 ? 15.559 28.473 -42.197 1.00 95.19 91 ARG A N 1
ATOM 733 C CA . ARG A 1 91 ? 15.289 27.716 -43.428 1.00 95.19 91 ARG A CA 1
ATOM 734 C C . ARG A 1 91 ? 14.348 28.452 -44.374 1.00 95.19 91 ARG A C 1
ATOM 736 O O . ARG A 1 91 ? 14.594 28.448 -45.577 1.00 95.19 91 ARG A O 1
ATOM 743 N N . MET A 1 92 ? 13.300 29.096 -43.863 1.00 94.81 92 MET A N 1
ATOM 744 C CA . MET A 1 92 ? 12.394 29.908 -44.685 1.00 94.81 92 MET A CA 1
ATOM 745 C C . MET A 1 92 ? 13.098 31.145 -45.263 1.00 94.81 92 MET A C 1
ATOM 747 O O . MET A 1 92 ? 12.919 31.459 -46.438 1.00 94.81 92 MET A O 1
ATOM 751 N N . ALA A 1 93 ? 13.931 31.828 -44.471 1.00 94.75 93 ALA A N 1
ATOM 752 C CA . ALA A 1 93 ? 14.727 32.953 -44.957 1.00 94.75 93 ALA A CA 1
ATOM 753 C C . ALA A 1 93 ? 15.747 32.506 -46.019 1.00 94.75 93 ALA A C 1
ATOM 755 O O . ALA A 1 93 ? 15.893 33.163 -47.045 1.00 94.75 93 ALA A O 1
ATOM 756 N N . SER A 1 94 ? 16.397 31.358 -45.811 1.00 95.31 94 SER A N 1
ATOM 757 C CA . SER A 1 94 ? 17.323 30.752 -46.774 1.00 95.31 94 SER A CA 1
ATOM 758 C C . SER A 1 94 ? 16.624 30.372 -48.083 1.00 95.31 94 SER A C 1
ATOM 760 O O . SER A 1 94 ? 17.147 30.648 -49.161 1.00 95.31 94 SER A O 1
ATOM 762 N N . LEU A 1 95 ? 15.401 29.830 -48.012 1.00 93.81 95 LEU A N 1
ATOM 763 C CA . LEU A 1 95 ? 14.581 29.562 -49.195 1.00 93.81 95 LEU A CA 1
ATOM 764 C C . LEU A 1 95 ? 14.325 30.849 -49.989 1.00 93.81 95 LEU A C 1
ATOM 766 O O . LEU A 1 95 ? 14.617 30.893 -51.180 1.00 93.81 95 LEU A O 1
ATOM 770 N N . LEU A 1 96 ? 13.838 31.908 -49.341 1.00 94.25 96 LEU A N 1
ATOM 771 C CA . LEU A 1 96 ? 13.603 33.202 -49.994 1.00 94.25 96 LEU A CA 1
ATOM 772 C C . LEU A 1 96 ? 14.885 33.786 -50.604 1.00 94.25 96 LEU A C 1
ATOM 774 O O . LEU A 1 96 ? 14.864 34.265 -51.737 1.00 94.25 96 LEU A O 1
ATOM 778 N N . PHE A 1 97 ? 16.007 33.675 -49.891 1.00 93.31 97 PHE A N 1
ATOM 779 C CA . PHE A 1 97 ? 17.314 34.104 -50.380 1.00 93.31 97 PHE A CA 1
ATOM 780 C C . PHE A 1 97 ? 17.755 33.324 -51.623 1.00 93.31 97 PHE A C 1
ATOM 782 O O . PHE A 1 97 ? 18.205 33.921 -52.599 1.00 93.31 97 PHE A O 1
ATOM 789 N N . SER A 1 98 ? 17.558 32.001 -51.636 1.00 92.56 98 SER A N 1
ATOM 790 C CA . SER A 1 98 ? 17.865 31.150 -52.795 1.00 92.56 98 SER A CA 1
ATOM 791 C C . SER A 1 98 ? 17.021 31.480 -54.030 1.00 92.56 98 SER A C 1
ATOM 793 O O . SER A 1 98 ? 17.437 31.207 -55.153 1.00 92.56 98 SER A O 1
ATOM 795 N N . LEU A 1 99 ? 15.858 32.101 -53.822 1.00 91.88 99 LEU A N 1
ATOM 796 C CA . LEU A 1 99 ? 14.948 32.563 -54.869 1.00 91.88 99 LEU A CA 1
ATOM 797 C C . LEU A 1 99 ? 15.210 34.022 -55.283 1.00 91.88 99 LEU A C 1
ATOM 799 O O . LEU A 1 99 ? 14.451 34.581 -56.066 1.00 91.88 99 LEU A O 1
ATOM 803 N N . GLY A 1 100 ? 16.294 34.635 -54.793 1.00 93.31 100 GLY A N 1
ATOM 804 C CA . GLY A 1 100 ? 16.731 35.975 -55.192 1.00 93.31 100 GLY A CA 1
ATOM 805 C C . GLY A 1 100 ? 16.110 37.122 -54.393 1.00 93.31 100 GLY A C 1
ATOM 806 O O . GLY A 1 100 ? 16.299 38.282 -54.758 1.00 93.31 100 GLY A O 1
ATOM 807 N N . HIS A 1 101 ? 15.401 36.830 -53.302 1.00 94.75 101 HIS A N 1
ATOM 808 C CA . HIS A 1 101 ? 14.786 37.841 -52.443 1.00 94.75 101 HIS A CA 1
ATOM 809 C C . HIS A 1 101 ? 15.643 38.144 -51.216 1.00 94.75 101 HIS A C 1
ATOM 811 O O . HIS A 1 101 ? 16.325 37.272 -50.675 1.00 94.75 101 HIS A O 1
ATOM 817 N N . ARG A 1 102 ? 15.580 39.377 -50.705 1.00 94.94 102 ARG A N 1
ATOM 818 C CA . ARG A 1 102 ? 16.172 39.667 -49.396 1.00 94.94 102 ARG A CA 1
ATOM 819 C C . ARG A 1 102 ? 15.263 39.089 -48.330 1.00 94.94 102 ARG A C 1
ATOM 821 O O . ARG A 1 102 ? 14.067 39.384 -48.287 1.00 94.94 102 ARG A O 1
ATOM 828 N N . ALA A 1 103 ? 15.842 38.281 -47.455 1.00 93.88 103 ALA A N 1
ATOM 829 C CA . ALA A 1 103 ? 15.143 37.736 -46.311 1.00 93.88 103 ALA A CA 1
ATOM 830 C C . ALA A 1 103 ? 16.060 37.668 -45.094 1.00 93.88 103 ALA A C 1
ATOM 832 O O . ALA A 1 103 ? 17.242 37.339 -45.199 1.00 93.88 103 ALA A O 1
ATOM 833 N N . HIS A 1 104 ? 15.502 37.981 -43.931 1.00 88.88 104 HIS A N 1
ATOM 834 C CA . HIS A 1 104 ? 16.197 37.888 -42.658 1.00 88.88 104 HIS A CA 1
ATOM 835 C C . HIS A 1 104 ? 15.256 37.298 -41.615 1.00 88.88 104 HIS A C 1
ATOM 837 O O . HIS A 1 104 ? 14.120 37.753 -41.479 1.00 88.88 104 HIS A O 1
ATOM 843 N N . PHE A 1 105 ? 15.709 36.280 -40.890 1.00 87.19 105 PHE A N 1
ATOM 844 C CA . PHE A 1 105 ? 14.956 35.742 -39.764 1.00 87.19 105 PHE A CA 1
ATOM 845 C C . PHE A 1 105 ? 15.413 36.419 -38.477 1.00 87.19 105 PHE A C 1
ATOM 847 O O . PHE A 1 105 ? 16.596 36.712 -38.312 1.00 87.19 105 PHE A O 1
ATOM 854 N N . PHE A 1 106 ? 14.475 36.669 -37.569 1.00 76.50 106 PHE A N 1
ATOM 855 C CA . PHE A 1 106 ? 14.795 37.252 -36.274 1.00 76.50 106 PHE A CA 1
ATOM 856 C C . PHE A 1 106 ? 14.738 36.168 -35.190 1.00 76.50 106 PHE A C 1
ATOM 858 O O . PHE A 1 106 ? 13.628 35.741 -34.845 1.00 76.50 106 PHE A O 1
ATOM 865 N N . PRO A 1 107 ? 15.895 35.708 -34.666 1.00 71.44 107 PRO A N 1
ATOM 866 C CA . PRO A 1 107 ? 15.930 34.648 -33.673 1.00 71.44 107 PRO A CA 1
ATOM 867 C C . PRO A 1 107 ? 15.286 35.114 -32.373 1.00 71.44 107 PRO A C 1
ATOM 869 O O . PRO A 1 107 ? 15.332 36.288 -31.996 1.00 71.44 107 PRO A O 1
ATOM 872 N N . ARG A 1 108 ? 14.685 34.176 -31.653 1.00 69.44 108 ARG A N 1
ATOM 873 C CA . ARG A 1 108 ? 13.929 34.487 -30.442 1.00 69.44 108 ARG A CA 1
ATOM 874 C C . ARG A 1 108 ? 14.834 34.820 -29.235 1.00 69.44 108 ARG A C 1
ATOM 876 O O . ARG A 1 108 ? 14.362 35.441 -28.271 1.00 69.44 108 ARG A O 1
ATOM 883 N N . ASP A 1 109 ? 16.121 34.469 -29.292 1.00 55.84 109 ASP A N 1
ATOM 884 C CA . ASP A 1 109 ? 17.139 34.759 -28.269 1.00 55.84 109 ASP A CA 1
ATOM 885 C C . ASP A 1 109 ? 17.663 36.205 -28.353 1.00 55.84 109 ASP A C 1
ATOM 887 O O . ASP A 1 109 ? 18.738 36.522 -28.864 1.00 55.84 109 ASP A O 1
ATOM 891 N N . GLY A 1 110 ? 16.855 37.110 -27.808 1.00 53.03 110 GLY 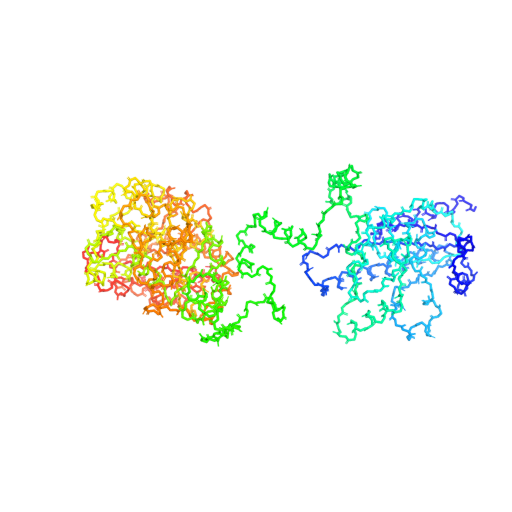A N 1
ATOM 892 C CA . GLY A 1 110 ? 17.203 38.522 -27.617 1.00 53.03 110 GLY A CA 1
ATOM 893 C C . GLY A 1 110 ? 16.275 39.270 -26.658 1.00 53.03 110 GLY A C 1
ATOM 894 O O . GLY A 1 110 ? 16.606 40.360 -26.201 1.00 53.03 110 GLY A O 1
ATOM 895 N N . TYR A 1 111 ? 15.129 38.679 -26.301 1.00 51.16 111 TYR A N 1
ATOM 896 C CA . TYR A 1 111 ? 14.163 39.279 -25.384 1.00 51.16 111 TYR A CA 1
ATOM 897 C C . TYR A 1 111 ? 14.378 38.841 -23.929 1.00 51.16 111 TYR A C 1
ATOM 899 O O . TYR A 1 111 ? 14.355 37.653 -23.598 1.00 51.16 111 TYR A O 1
ATOM 907 N N . GLY A 1 112 ? 14.490 39.830 -23.039 1.00 47.91 112 GLY A N 1
ATOM 908 C CA . GLY A 1 112 ? 14.465 39.641 -21.585 1.00 47.91 112 GLY A CA 1
ATOM 909 C C . GLY A 1 112 ? 15.761 39.990 -20.853 1.00 47.91 112 GLY A C 1
ATOM 910 O O . GLY A 1 112 ? 15.764 39.954 -19.628 1.00 47.91 112 GLY A O 1
ATOM 911 N N . GLU A 1 113 ? 16.825 40.365 -21.566 1.00 50.28 113 GLU A N 1
ATOM 912 C CA . GLU A 1 113 ? 18.001 40.997 -20.966 1.00 50.28 113 GLU A CA 1
ATOM 913 C C . GLU A 1 113 ? 18.109 42.454 -21.423 1.00 50.28 113 GLU A C 1
ATOM 915 O O . GLU A 1 113 ? 18.211 42.742 -22.614 1.00 50.28 113 GLU A O 1
ATOM 920 N N . ILE A 1 114 ? 18.114 43.388 -20.469 1.00 50.59 114 ILE A N 1
ATOM 921 C CA . ILE A 1 114 ? 18.288 44.824 -20.747 1.00 50.59 114 ILE A CA 1
ATOM 922 C C . ILE A 1 114 ? 19.621 45.076 -21.478 1.00 50.59 114 ILE A C 1
ATOM 924 O O . ILE A 1 114 ? 19.696 45.926 -22.360 1.00 50.59 114 ILE A O 1
ATOM 928 N N . SER A 1 115 ? 20.653 44.278 -21.188 1.00 54.84 115 SER A N 1
ATOM 929 C CA . SER A 1 115 ? 21.954 44.302 -21.872 1.00 54.84 115 SER A CA 1
ATOM 930 C C . SER A 1 115 ? 21.868 43.961 -23.367 1.00 54.84 115 SER A C 1
ATOM 932 O O . SER A 1 115 ? 22.673 44.474 -24.143 1.00 54.84 115 SER A O 1
ATOM 934 N N . ALA A 1 116 ? 20.912 43.125 -23.787 1.00 56.75 116 ALA A N 1
ATOM 935 C CA . ALA A 1 116 ? 20.700 42.761 -25.188 1.00 56.75 116 ALA A CA 1
ATOM 936 C C . ALA A 1 116 ? 19.973 43.873 -25.961 1.00 56.75 116 ALA A C 1
ATOM 938 O O . ALA A 1 116 ? 20.348 44.156 -27.096 1.00 56.75 116 ALA A O 1
ATOM 939 N N . LEU A 1 117 ? 19.019 44.560 -25.317 1.00 54.16 117 LEU A N 1
ATOM 940 C CA . LEU A 1 117 ? 18.315 45.725 -25.877 1.00 54.16 117 LEU A CA 1
ATOM 941 C C . LEU A 1 117 ? 19.260 46.897 -26.182 1.00 54.16 117 LEU A C 1
ATOM 943 O O . LEU A 1 117 ? 19.057 47.613 -27.153 1.00 54.16 117 LEU A O 1
ATOM 947 N N . VAL A 1 118 ? 20.313 47.068 -25.379 1.00 57.69 118 VAL A N 1
ATOM 948 C CA . VAL A 1 118 ? 21.332 48.114 -25.585 1.00 57.69 118 VAL A CA 1
ATOM 949 C C . VAL A 1 118 ? 22.326 47.747 -26.698 1.00 57.69 118 VAL A C 1
ATOM 951 O O . VAL A 1 118 ? 22.901 48.631 -27.324 1.00 57.69 118 VAL A O 1
ATOM 954 N N . LYS A 1 119 ? 22.546 46.450 -26.955 1.00 59.12 119 LYS A N 1
ATOM 955 C CA . LYS A 1 119 ? 23.570 45.953 -27.895 1.00 59.12 119 LYS A CA 1
ATOM 956 C C . LYS A 1 119 ? 23.037 45.601 -29.288 1.00 59.12 119 LYS A C 1
ATOM 958 O O . LYS A 1 119 ? 23.848 45.443 -30.196 1.00 59.12 119 LYS A O 1
ATOM 963 N N . LYS A 1 120 ? 21.722 45.425 -29.452 1.00 64.81 120 LYS A N 1
ATOM 964 C CA . LYS A 1 120 ? 21.094 44.952 -30.696 1.00 64.81 120 LYS A CA 1
ATOM 965 C C . LYS A 1 120 ? 19.832 45.770 -31.011 1.00 64.81 120 LYS A C 1
ATOM 967 O O . LYS A 1 120 ? 18.835 45.595 -30.308 1.00 64.81 120 LYS A O 1
ATOM 972 N N . PRO A 1 121 ? 19.834 46.642 -32.036 1.00 62.66 121 PRO A N 1
ATOM 973 C CA . PRO A 1 121 ? 18.658 47.442 -32.397 1.00 62.66 121 PRO A CA 1
ATOM 974 C C . PRO A 1 121 ? 17.436 46.584 -32.772 1.00 62.66 121 PRO A C 1
ATOM 976 O O . PRO A 1 121 ? 16.296 47.004 -32.581 1.00 62.66 121 PRO A O 1
ATOM 979 N N . GLU A 1 122 ? 17.646 45.342 -33.213 1.00 62.75 122 GLU A N 1
ATOM 980 C CA . GLU A 1 122 ? 16.588 44.391 -33.566 1.00 62.75 122 GLU A CA 1
ATOM 981 C C . GLU A 1 122 ? 15.765 43.926 -32.350 1.00 62.75 122 GLU A C 1
ATOM 983 O O . GLU A 1 122 ? 14.625 43.492 -32.498 1.00 62.75 122 GLU A O 1
ATOM 988 N N . ALA A 1 123 ? 16.295 44.055 -31.127 1.00 62.00 123 ALA A N 1
ATOM 989 C CA . ALA A 1 123 ? 15.611 43.662 -29.892 1.00 62.00 123 ALA A CA 1
ATOM 990 C C . ALA A 1 123 ? 14.362 44.516 -29.575 1.00 62.00 123 ALA A C 1
ATOM 992 O O . ALA A 1 123 ? 13.574 44.163 -28.697 1.00 62.00 123 ALA A O 1
ATOM 993 N N . ALA A 1 124 ? 14.148 45.613 -30.307 1.00 66.12 124 ALA A N 1
ATOM 994 C CA . ALA A 1 124 ? 12.914 46.388 -30.270 1.00 66.12 124 ALA A CA 1
ATOM 995 C C . ALA A 1 124 ? 11.733 45.657 -30.957 1.00 66.12 124 ALA A C 1
ATOM 997 O O . ALA A 1 124 ? 10.574 45.895 -30.616 1.00 66.12 124 ALA A O 1
ATOM 998 N N . PHE A 1 125 ? 11.985 44.730 -31.887 1.00 78.38 125 PHE A N 1
ATOM 999 C CA . PHE A 1 125 ? 10.946 44.127 -32.725 1.00 78.38 125 PHE A CA 1
ATOM 1000 C C . PHE A 1 125 ? 10.058 43.091 -32.000 1.00 78.38 125 PHE A C 1
ATOM 1002 O O . PHE A 1 125 ? 10.485 41.986 -31.664 1.00 78.38 125 PHE A O 1
ATOM 1009 N N . SER A 1 126 ? 8.766 43.398 -31.820 1.00 82.06 126 SER A N 1
ATOM 1010 C CA . SER A 1 126 ? 7.839 42.538 -31.067 1.00 82.06 126 SER A CA 1
ATOM 1011 C C . SER A 1 126 ? 7.187 41.433 -31.911 1.00 82.06 126 SER A C 1
ATOM 1013 O O . SER A 1 126 ? 6.240 41.680 -32.661 1.00 82.06 126 SER A O 1
ATOM 1015 N N . GLN A 1 127 ? 7.596 40.181 -31.673 1.00 87.19 127 GLN A N 1
ATOM 1016 C CA . GLN A 1 127 ? 7.005 38.979 -32.293 1.00 87.19 127 GLN A CA 1
ATOM 1017 C C . GLN A 1 127 ? 5.486 38.845 -32.051 1.00 87.19 127 GLN A C 1
ATOM 1019 O O . GLN A 1 127 ? 4.736 38.398 -32.913 1.00 87.19 127 GLN A O 1
ATOM 1024 N N . VAL A 1 128 ? 5.012 39.271 -30.875 1.00 86.69 128 VAL A N 1
ATOM 1025 C CA . VAL A 1 128 ? 3.588 39.236 -30.488 1.00 86.69 128 VAL A CA 1
ATOM 1026 C C . VAL A 1 128 ? 2.751 40.182 -31.352 1.00 86.69 128 VAL A C 1
ATOM 1028 O O . VAL A 1 128 ? 1.636 39.853 -31.751 1.00 86.69 128 VAL A O 1
ATOM 1031 N N . MET A 1 129 ? 3.296 41.357 -31.657 1.00 87.44 129 MET A N 1
ATOM 1032 C CA . MET A 1 129 ? 2.604 42.367 -32.454 1.00 87.44 129 MET A CA 1
ATOM 1033 C C . MET A 1 129 ? 2.666 42.039 -33.941 1.00 87.44 129 MET A C 1
ATOM 1035 O O . MET A 1 129 ? 1.663 42.201 -34.630 1.00 87.44 129 MET A O 1
ATOM 1039 N N . ALA A 1 130 ? 3.781 41.469 -34.405 1.00 91.06 130 ALA A N 1
ATOM 1040 C CA . ALA A 1 130 ? 3.869 40.891 -35.739 1.00 91.06 130 ALA A CA 1
ATOM 1041 C C . ALA A 1 130 ? 2.777 39.834 -35.965 1.00 91.06 130 ALA A C 1
ATOM 1043 O O . ALA A 1 130 ? 2.048 39.916 -36.949 1.00 91.06 130 ALA A O 1
ATOM 1044 N N . ALA A 1 131 ? 2.583 38.905 -35.023 1.00 93.38 131 ALA A N 1
ATOM 1045 C CA . ALA A 1 131 ? 1.538 37.882 -35.114 1.00 93.38 131 ALA A CA 1
ATOM 1046 C C . ALA A 1 131 ? 0.114 38.470 -35.145 1.00 93.38 131 ALA A C 1
ATOM 1048 O O . ALA A 1 131 ? -0.725 38.008 -35.920 1.00 93.38 131 ALA A O 1
ATOM 1049 N N . LYS A 1 132 ? -0.153 39.534 -34.370 1.00 91.81 132 LYS A N 1
ATOM 1050 C CA . LYS A 1 132 ? -1.418 40.287 -34.451 1.00 91.81 132 LYS A CA 1
ATOM 1051 C C . LYS A 1 132 ? -1.630 40.859 -35.855 1.00 91.81 132 LYS A C 1
ATOM 1053 O O . LYS A 1 132 ? -2.690 40.670 -36.444 1.00 91.81 132 LYS A O 1
ATOM 1058 N N . TYR A 1 133 ? -0.631 41.553 -36.399 1.00 93.00 133 TYR A N 1
ATOM 1059 C CA . TYR A 1 133 ? -0.729 42.160 -37.729 1.00 93.00 133 TYR A CA 1
ATOM 1060 C C . TYR A 1 133 ? -0.695 41.136 -38.856 1.00 93.00 133 TYR A C 1
ATOM 1062 O O . TYR A 1 133 ? -1.149 41.439 -39.951 1.00 93.00 133 TYR A O 1
ATOM 1070 N N . ALA A 1 134 ? -0.235 39.917 -38.593 1.00 94.50 134 ALA A N 1
ATOM 1071 C CA . ALA A 1 134 ? -0.361 38.775 -39.487 1.00 94.50 134 ALA A CA 1
ATOM 1072 C C . ALA A 1 134 ? -1.737 38.093 -39.392 1.00 94.50 134 ALA A C 1
ATOM 1074 O O . ALA A 1 134 ? -1.955 37.092 -40.063 1.00 94.50 134 ALA A O 1
ATOM 1075 N N . GLY A 1 135 ? -2.663 38.618 -38.579 1.00 92.56 135 GLY A N 1
ATOM 1076 C CA . GLY A 1 135 ? -4.027 38.105 -38.457 1.00 92.56 135 GLY A CA 1
ATOM 1077 C C . GLY A 1 135 ? -4.172 36.845 -37.604 1.00 92.56 135 GLY A C 1
ATOM 1078 O O . GLY A 1 135 ? -5.241 36.251 -37.578 1.00 92.56 135 GLY A O 1
ATOM 1079 N N . LEU A 1 136 ? -3.129 36.442 -36.875 1.00 93.44 136 LEU A N 1
ATOM 1080 C CA . LEU A 1 136 ? -3.091 35.153 -36.170 1.00 93.44 136 LEU A CA 1
ATOM 1081 C C . LEU A 1 136 ? -3.788 35.175 -34.801 1.00 93.44 136 LEU A C 1
ATOM 1083 O O . LEU A 1 136 ? -3.908 34.140 -34.149 1.00 93.44 136 LEU A O 1
ATOM 1087 N N . GLY A 1 137 ? -4.241 36.341 -34.336 1.00 91.31 137 GLY A N 1
ATOM 1088 C CA . GLY A 1 137 ? -4.949 36.465 -33.066 1.00 91.31 137 GLY A CA 1
ATOM 1089 C C . GLY A 1 137 ? -5.157 37.905 -32.605 1.00 91.31 137 GLY A C 1
ATOM 1090 O O . GLY A 1 137 ? -4.771 38.863 -33.277 1.00 91.31 137 GLY A O 1
ATOM 1091 N N . THR A 1 138 ? -5.735 38.057 -31.413 1.00 89.56 138 THR A N 1
ATOM 1092 C CA . THR A 1 138 ? -5.950 39.361 -30.757 1.00 89.56 138 THR A CA 1
ATOM 1093 C C . THR A 1 138 ? -5.201 39.448 -29.436 1.00 89.56 138 THR A C 1
ATOM 1095 O O . THR A 1 138 ? -5.034 38.443 -28.749 1.00 89.56 138 THR A O 1
ATOM 1098 N N . ILE A 1 139 ? -4.776 40.646 -29.040 1.00 86.88 139 ILE A N 1
ATOM 1099 C CA . ILE A 1 139 ? -4.099 40.859 -27.754 1.00 86.88 139 ILE A CA 1
ATOM 1100 C C . ILE A 1 139 ? -5.140 40.864 -26.640 1.00 86.88 139 ILE A C 1
ATOM 1102 O O . ILE A 1 139 ? -6.056 41.678 -26.665 1.00 86.88 139 ILE A O 1
ATOM 1106 N N . GLY A 1 140 ? -4.995 39.958 -25.676 1.00 83.25 140 GLY A N 1
ATOM 1107 C CA . GLY A 1 140 ? -5.834 39.955 -24.486 1.00 83.25 140 GLY A CA 1
ATOM 1108 C C . GLY A 1 140 ? -5.389 40.984 -23.452 1.00 83.25 140 GLY A C 1
ATOM 1109 O O . GLY A 1 140 ? -4.263 41.481 -23.485 1.00 83.25 140 GLY A O 1
ATOM 1110 N N . ALA A 1 141 ? -6.242 41.237 -22.460 1.00 79.50 141 ALA A N 1
ATOM 1111 C CA . ALA A 1 141 ? -5.941 42.144 -21.349 1.00 79.50 141 ALA A CA 1
ATOM 1112 C C . ALA A 1 141 ? -4.733 41.696 -20.487 1.00 79.50 141 ALA A C 1
ATOM 1114 O O . ALA A 1 141 ? -4.157 42.481 -19.745 1.00 79.50 141 ALA A O 1
ATOM 1115 N N . ASN A 1 142 ? -4.282 40.442 -20.626 1.00 75.62 142 ASN A N 1
ATOM 1116 C CA . ASN A 1 142 ? -3.026 39.943 -20.054 1.00 75.62 142 ASN A CA 1
ATOM 1117 C C . ASN A 1 142 ? -1.773 40.239 -20.901 1.00 75.62 142 ASN A C 1
ATOM 1119 O O . ASN A 1 142 ? -0.706 39.712 -20.597 1.00 75.62 142 ASN A O 1
ATOM 1123 N N . HIS A 1 143 ? -1.903 41.028 -21.973 1.00 80.38 143 HIS A N 1
ATOM 1124 C CA . HIS A 1 143 ? -0.877 41.304 -22.984 1.00 80.38 143 HIS A CA 1
ATOM 1125 C C . HIS A 1 143 ? -0.327 40.074 -23.730 1.00 80.38 143 HIS A C 1
ATOM 1127 O O . HIS A 1 143 ? 0.647 40.196 -24.475 1.00 80.38 143 HIS A O 1
ATOM 1133 N N . CYS A 1 144 ? -0.947 38.899 -23.595 1.00 84.50 144 CYS A N 1
ATOM 1134 C CA . CYS A 1 144 ? -0.652 37.755 -24.454 1.00 84.50 144 CYS A CA 1
ATOM 1135 C C . CYS A 1 144 ? -1.449 37.862 -25.762 1.00 84.50 144 CYS A C 1
ATOM 1137 O O . CYS A 1 144 ? -2.592 38.325 -25.758 1.00 84.50 144 CYS A O 1
ATOM 1139 N N . LEU A 1 145 ? -0.882 37.383 -26.873 1.00 89.56 145 LEU A N 1
ATOM 1140 C CA . LEU A 1 145 ? -1.677 37.131 -28.075 1.00 89.56 145 LEU A CA 1
ATOM 1141 C C . LEU A 1 145 ? -2.536 35.890 -27.840 1.00 89.56 145 LEU A C 1
ATOM 1143 O O . LEU A 1 145 ? -2.005 34.839 -27.494 1.00 89.56 145 LEU A O 1
ATOM 1147 N N . LEU A 1 146 ? -3.841 36.015 -28.029 1.00 88.31 146 LEU A N 1
ATOM 1148 C CA . LEU A 1 146 ? -4.788 34.915 -27.983 1.00 88.31 146 LEU A CA 1
ATOM 1149 C C . LEU A 1 146 ? -5.070 34.478 -29.414 1.00 88.31 146 LEU A C 1
ATOM 1151 O O . LEU A 1 146 ? -5.520 35.288 -30.222 1.00 88.31 146 LEU A O 1
ATOM 1155 N N . THR A 1 147 ? -4.797 33.214 -29.712 1.00 89.31 147 THR A N 1
ATOM 1156 C CA . THR A 1 147 ? -5.225 32.565 -30.956 1.00 89.31 147 THR A CA 1
ATOM 1157 C C . THR A 1 147 ? -6.575 31.875 -30.731 1.00 89.31 147 THR A C 1
ATOM 1159 O O . THR A 1 147 ? -6.846 31.446 -29.599 1.00 89.31 147 THR A O 1
ATOM 1162 N N . PRO A 1 148 ? -7.436 31.753 -31.755 1.00 82.50 148 PRO A N 1
ATOM 1163 C CA . PRO A 1 148 ? -8.707 31.042 -31.618 1.00 82.50 148 PRO A CA 1
ATOM 1164 C C . PRO A 1 148 ? -8.538 29.578 -31.174 1.00 82.50 148 PRO A C 1
ATOM 1166 O O . PRO A 1 148 ? -9.310 29.085 -30.350 1.00 82.50 148 PRO A O 1
ATOM 1169 N N . GLU A 1 149 ? -7.521 28.890 -31.695 1.00 78.88 149 GLU A N 1
ATOM 1170 C CA . GLU A 1 149 ? -7.321 27.448 -31.531 1.00 78.88 149 GLU A CA 1
ATOM 1171 C C . GLU A 1 149 ? -6.537 27.090 -30.266 1.00 78.88 149 GLU A C 1
ATOM 1173 O O . GLU A 1 149 ? -6.876 26.115 -29.593 1.00 78.88 149 GLU A O 1
ATOM 1178 N N . TYR A 1 150 ? -5.505 27.872 -29.935 1.00 80.81 150 TYR A N 1
ATOM 1179 C CA . TYR A 1 150 ? -4.516 27.522 -28.905 1.00 80.81 150 TYR A CA 1
ATOM 1180 C C . TYR A 1 150 ? -4.429 28.541 -27.764 1.00 80.81 150 TYR A C 1
ATOM 1182 O O . TYR A 1 150 ? -3.676 28.349 -26.801 1.00 80.81 150 TYR A O 1
ATOM 1190 N N . GLY A 1 151 ? -5.178 29.642 -27.849 1.00 84.12 151 GLY A N 1
ATOM 1191 C CA . GLY A 1 151 ? -5.147 30.678 -26.832 1.00 84.12 151 GLY A CA 1
ATOM 1192 C C . GLY A 1 151 ? -3.779 31.353 -26.773 1.00 84.12 151 GLY A C 1
ATOM 1193 O O . GLY A 1 151 ? -3.182 31.592 -27.826 1.00 84.12 151 GLY A O 1
ATOM 1194 N N . PRO A 1 152 ? -3.250 31.645 -25.570 1.00 83.75 152 PRO A N 1
ATOM 1195 C CA . PRO A 1 152 ? -1.920 32.231 -25.394 1.00 83.75 152 PRO A CA 1
ATOM 1196 C C . PRO A 1 152 ? -0.759 31.226 -25.469 1.00 83.75 152 PRO A C 1
ATOM 1198 O O . PRO A 1 152 ? 0.381 31.600 -25.188 1.00 83.75 152 PRO A O 1
ATOM 1201 N N . ARG A 1 153 ? -1.008 29.947 -25.786 1.00 83.38 153 ARG A N 1
ATOM 1202 C CA . ARG A 1 153 ? -0.007 28.864 -25.721 1.00 83.38 153 ARG A CA 1
ATOM 1203 C C . ARG A 1 153 ? 0.807 28.711 -27.004 1.00 83.38 153 ARG A C 1
ATOM 1205 O O . ARG A 1 153 ? 1.168 27.601 -27.365 1.00 83.38 153 ARG A O 1
ATOM 1212 N N . VAL A 1 154 ? 1.109 29.806 -27.693 1.00 85.81 154 VAL A N 1
ATOM 1213 C CA . VAL A 1 154 ? 1.855 29.780 -28.958 1.00 85.81 154 VAL A CA 1
ATOM 1214 C C . VAL A 1 154 ? 3.146 30.577 -28.830 1.00 85.81 154 VAL A C 1
ATOM 1216 O O . VAL A 1 154 ? 3.168 31.676 -28.266 1.00 85.81 154 VAL A O 1
ATOM 1219 N N . ARG A 1 155 ? 4.237 30.016 -29.353 1.00 87.50 155 ARG A N 1
ATOM 1220 C CA . ARG A 1 155 ? 5.502 30.726 -29.564 1.00 87.50 155 ARG A CA 1
ATOM 1221 C C . ARG A 1 155 ? 5.602 31.174 -31.009 1.00 87.50 155 ARG A C 1
ATOM 1223 O O . ARG A 1 155 ? 5.143 30.465 -31.892 1.00 87.50 155 ARG A O 1
ATOM 1230 N N . TRP A 1 156 ? 6.220 32.331 -31.215 1.00 89.75 156 TRP A N 1
ATOM 1231 C CA . TRP A 1 156 ? 6.251 33.031 -32.495 1.00 89.75 156 TRP A CA 1
ATOM 1232 C C . TRP A 1 156 ? 7.680 33.305 -32.939 1.00 89.75 156 TRP A C 1
ATOM 1234 O O . TRP A 1 156 ? 8.539 33.603 -32.102 1.00 89.75 156 TRP A O 1
ATOM 1244 N N . VAL A 1 157 ? 7.886 33.285 -34.249 1.00 91.62 157 VAL A N 1
ATOM 1245 C CA . VAL A 1 157 ? 9.094 33.756 -34.929 1.00 91.62 157 VAL A CA 1
ATOM 1246 C C . VAL A 1 157 ? 8.690 34.484 -36.208 1.00 91.62 157 VAL A C 1
ATOM 1248 O O . VAL A 1 157 ? 7.617 34.225 -36.757 1.00 91.62 157 VAL A O 1
ATOM 1251 N N . SER A 1 158 ? 9.540 35.395 -36.678 1.00 92.94 158 SER A N 1
ATOM 1252 C CA . SER A 1 158 ? 9.272 36.197 -37.872 1.00 92.94 158 SER A CA 1
ATOM 1253 C C . SER A 1 158 ? 10.422 36.123 -38.867 1.00 92.94 158 SER A C 1
ATOM 1255 O O . SER A 1 158 ? 11.594 36.129 -38.479 1.00 92.94 158 SER A O 1
ATOM 1257 N N . VAL A 1 159 ? 10.066 36.119 -40.150 1.00 94.75 159 VAL A N 1
ATOM 1258 C CA . VAL A 1 159 ? 10.965 36.311 -41.289 1.00 94.75 159 VAL A CA 1
ATOM 1259 C C . VAL A 1 159 ? 10.557 37.590 -42.012 1.00 94.75 159 VAL A C 1
ATOM 1261 O O . VAL A 1 159 ? 9.417 37.743 -42.443 1.00 94.75 159 VAL A O 1
ATOM 1264 N N . ILE A 1 160 ? 11.494 38.521 -42.128 1.00 93.81 160 ILE A N 1
ATOM 1265 C CA . ILE A 1 160 ? 11.330 39.802 -42.813 1.00 93.81 160 ILE A CA 1
ATOM 1266 C C . ILE A 1 160 ? 11.802 39.637 -44.251 1.00 93.81 160 ILE A C 1
ATOM 1268 O O . ILE A 1 160 ? 12.890 39.105 -44.463 1.00 93.81 160 ILE A O 1
ATOM 1272 N N . THR A 1 161 ? 11.028 40.105 -45.230 1.00 95.88 161 THR A N 1
ATOM 1273 C CA . THR A 1 161 ? 11.389 40.002 -46.650 1.00 95.88 161 THR A CA 1
ATOM 1274 C C . THR A 1 161 ? 11.042 41.258 -47.453 1.00 95.88 161 THR A C 1
ATOM 1276 O O . THR A 1 161 ? 10.167 42.032 -47.060 1.00 95.88 161 THR A O 1
ATOM 1279 N N . ASP A 1 162 ? 11.745 41.480 -48.568 1.00 96.19 162 ASP A N 1
ATOM 1280 C CA . ASP A 1 162 ? 11.417 42.514 -49.558 1.00 96.19 162 ASP A CA 1
ATOM 1281 C C . ASP A 1 162 ? 10.330 42.093 -50.558 1.00 96.19 162 ASP A C 1
ATOM 1283 O O . ASP A 1 162 ? 9.931 42.902 -51.395 1.00 96.19 162 ASP A O 1
ATOM 1287 N N . VAL A 1 163 ? 9.803 40.870 -50.447 1.00 95.31 163 VAL A N 1
ATOM 1288 C CA . VAL A 1 163 ? 8.642 40.435 -51.232 1.00 95.31 163 VAL A CA 1
ATOM 1289 C C . VAL A 1 163 ? 7.363 41.077 -50.703 1.00 95.31 163 VAL A C 1
ATOM 1291 O O . VAL A 1 163 ? 7.104 41.103 -49.497 1.00 95.31 163 VAL A O 1
ATOM 1294 N N . GLU A 1 164 ? 6.531 41.566 -51.617 1.00 94.31 164 GLU A N 1
ATOM 1295 C CA . GLU A 1 164 ? 5.211 42.117 -51.324 1.00 94.31 164 GLU A CA 1
ATOM 1296 C C . GLU A 1 164 ? 4.150 41.011 -51.416 1.00 94.31 164 GLU A C 1
ATOM 1298 O O . GLU A 1 164 ? 3.744 40.599 -52.509 1.00 94.31 164 GLU A O 1
ATOM 1303 N N . PHE A 1 165 ? 3.725 40.498 -50.258 1.00 94.38 165 PHE A N 1
ATOM 1304 C CA . PHE A 1 165 ? 2.637 39.530 -50.161 1.00 94.38 165 PHE A CA 1
ATOM 1305 C C . PHE A 1 165 ? 1.352 40.211 -49.705 1.00 94.38 165 PHE A C 1
ATOM 1307 O O . PHE A 1 165 ? 1.358 41.046 -48.802 1.00 94.38 165 PHE A O 1
ATOM 1314 N N . ALA A 1 166 ? 0.218 39.758 -50.243 1.00 91.81 166 ALA A N 1
ATOM 1315 C CA . ALA A 1 166 ? -1.080 40.134 -49.701 1.00 91.81 166 ALA A CA 1
ATOM 1316 C C . ALA A 1 166 ? -1.187 39.698 -48.231 1.00 91.81 166 ALA A C 1
ATOM 1318 O O . ALA A 1 166 ? -0.905 38.540 -47.889 1.00 91.81 166 ALA A O 1
ATOM 1319 N N . GLY A 1 167 ? -1.615 40.615 -47.366 1.00 92.12 167 GLY A N 1
ATOM 1320 C CA . GLY A 1 167 ? -1.749 40.341 -45.943 1.00 92.12 167 GLY A CA 1
ATOM 1321 C C . GLY A 1 167 ? -2.820 39.302 -45.636 1.00 92.12 167 GLY A C 1
ATOM 1322 O O . GLY A 1 167 ? -3.835 39.201 -46.321 1.00 92.12 167 GLY A O 1
ATOM 1323 N N . SER A 1 168 ? -2.596 38.519 -44.585 1.00 94.62 168 SER A N 1
ATOM 1324 C CA . SER A 1 168 ? -3.591 37.548 -44.110 1.00 94.62 168 SER A CA 1
ATOM 1325 C C . SER A 1 168 ? -4.790 38.273 -43.484 1.00 94.62 168 SER A C 1
ATOM 1327 O O . SER A 1 168 ? -4.597 39.373 -42.949 1.00 94.62 168 SER A O 1
ATOM 1329 N N . PRO A 1 169 ? -6.016 37.725 -43.553 1.00 92.62 169 PRO A N 1
ATOM 1330 C CA . PRO A 1 169 ? -7.190 38.344 -42.939 1.00 92.62 169 PRO A CA 1
ATOM 1331 C C . PRO A 1 169 ? -6.951 38.652 -41.459 1.00 92.62 169 PRO A C 1
ATOM 1333 O O . PRO A 1 169 ? -6.390 37.828 -40.742 1.00 92.62 169 PRO A O 1
ATOM 1336 N N . LEU A 1 170 ? -7.333 39.849 -41.009 1.00 89.25 170 LEU A N 1
ATOM 1337 C CA . LEU A 1 170 ? -7.194 40.218 -39.603 1.00 89.25 170 LEU A CA 1
ATOM 1338 C C . LEU A 1 170 ? -8.297 39.566 -38.768 1.00 89.25 170 LEU A C 1
ATOM 1340 O O . LEU A 1 170 ? -9.434 39.423 -39.211 1.00 89.25 170 LEU A O 1
ATOM 1344 N N . GLN A 1 171 ? -7.963 39.218 -37.528 1.00 83.88 171 GLN A N 1
ATOM 1345 C CA . GLN A 1 171 ? -8.935 38.712 -36.571 1.00 83.88 171 GLN A CA 1
ATOM 1346 C C . GLN A 1 171 ? -9.835 39.862 -36.087 1.00 83.88 171 GLN A C 1
ATOM 1348 O O . GLN A 1 171 ? -9.404 40.703 -35.300 1.00 83.88 171 GLN A O 1
ATOM 1353 N N . GLU A 1 172 ? -11.088 39.890 -36.546 1.00 74.06 172 GLU A N 1
ATOM 1354 C CA . GLU A 1 172 ? -12.045 40.968 -36.238 1.00 74.06 172 GLU A CA 1
ATOM 1355 C C . GLU A 1 172 ? -12.638 40.875 -34.826 1.00 74.06 172 GLU A C 1
ATOM 1357 O O . GLU A 1 172 ? -13.013 41.883 -34.230 1.00 74.06 172 GLU A O 1
ATOM 1362 N N . LYS A 1 173 ? -12.734 39.659 -34.274 1.00 75.44 173 LYS A N 1
ATOM 1363 C CA . LYS A 1 173 ? -13.327 39.426 -32.951 1.00 75.44 173 LYS A CA 1
ATOM 1364 C C . LYS A 1 173 ? -12.269 39.475 -31.865 1.00 75.44 173 LYS A C 1
ATOM 1366 O O . LYS A 1 173 ? -11.324 38.687 -31.904 1.00 75.44 173 LYS A O 1
ATOM 1371 N N . GLU A 1 174 ? -12.484 40.321 -30.861 1.00 77.81 174 GLU A N 1
ATOM 1372 C CA . GLU A 1 174 ? -11.714 40.277 -29.622 1.00 77.81 174 GLU A CA 1
ATOM 1373 C C . GLU A 1 174 ? -11.926 38.928 -28.926 1.00 77.81 174 GLU A C 1
ATOM 1375 O O . GLU A 1 174 ? -13.049 38.525 -28.627 1.00 77.81 174 GLU A O 1
ATOM 1380 N N . LEU A 1 175 ? -10.829 38.207 -28.692 1.00 81.88 175 LEU A N 1
ATOM 1381 C CA . LEU A 1 175 ? -10.879 36.872 -28.096 1.00 81.88 175 LEU A CA 1
ATOM 1382 C C . LEU A 1 175 ? -10.795 36.905 -26.564 1.00 81.88 175 LEU A C 1
ATOM 1384 O O . LEU A 1 175 ? -11.025 35.887 -25.914 1.00 81.88 175 LEU A O 1
ATOM 1388 N N . CYS A 1 176 ? -10.451 38.045 -25.959 1.00 81.19 176 CYS A N 1
ATOM 1389 C CA . CYS A 1 176 ? -10.380 38.168 -24.509 1.00 81.19 176 CYS A CA 1
ATOM 1390 C C . CYS A 1 176 ? -11.782 38.239 -23.899 1.00 81.19 176 CYS A C 1
ATOM 1392 O O . CYS A 1 176 ? -12.530 39.171 -24.149 1.00 81.19 176 CYS A O 1
ATOM 1394 N N . ILE A 1 177 ? -12.114 37.283 -23.031 1.00 74.81 177 ILE A N 1
ATOM 1395 C CA . ILE A 1 177 ? -13.422 37.244 -22.354 1.00 74.81 177 ILE A CA 1
ATOM 1396 C C . ILE A 1 177 ? -13.424 37.934 -20.980 1.00 74.81 177 ILE A C 1
ATOM 1398 O O . ILE A 1 177 ? -14.298 37.675 -20.158 1.00 74.81 177 ILE A O 1
ATOM 1402 N N . SER A 1 178 ? -12.387 38.717 -20.665 1.00 71.69 178 SER A N 1
ATOM 1403 C CA . SER A 1 178 ? -12.262 39.479 -19.410 1.00 71.69 178 SER A CA 1
ATOM 1404 C C . SER A 1 178 ? -12.512 38.687 -18.112 1.00 71.69 178 SER A C 1
ATOM 1406 O O . SER A 1 178 ? -12.925 39.232 -17.096 1.00 71.69 178 SER A O 1
ATOM 1408 N N . CYS A 1 179 ? -12.205 37.384 -18.099 1.00 70.56 179 CYS A N 1
ATOM 1409 C CA . CYS A 1 179 ? -12.539 36.481 -16.987 1.00 70.56 179 CYS A CA 1
ATOM 1410 C C . CYS A 1 179 ? -11.790 36.731 -15.657 1.00 70.56 179 CYS A C 1
ATOM 1412 O O . CYS A 1 179 ? -12.037 36.029 -14.673 1.00 70.56 179 CYS A O 1
ATOM 1414 N N . GLY A 1 180 ? -10.814 37.644 -15.610 1.00 75.25 180 GLY A N 1
ATOM 1415 C CA . GLY A 1 180 ? -10.046 37.951 -14.394 1.00 75.25 180 GLY A CA 1
ATOM 1416 C C . GLY A 1 180 ? -9.033 36.887 -13.948 1.00 75.25 180 GLY A C 1
ATOM 1417 O O . GLY A 1 180 ? -8.327 37.100 -12.964 1.00 75.25 180 GLY A O 1
ATOM 1418 N N . ARG A 1 181 ? -8.929 35.731 -14.623 1.00 76.38 181 ARG A N 1
ATOM 1419 C CA . ARG A 1 181 ? -8.102 34.597 -14.151 1.00 76.38 181 ARG A CA 1
ATOM 1420 C C . ARG A 1 181 ? -6.605 34.910 -14.112 1.00 76.38 181 ARG A C 1
ATOM 1422 O O . ARG A 1 181 ? -5.943 34.553 -13.145 1.00 76.38 181 ARG A O 1
ATOM 1429 N N . CYS A 1 182 ? -6.083 35.606 -15.121 1.00 76.88 182 CYS A N 1
ATOM 1430 C CA . CYS A 1 182 ? -4.678 36.030 -15.176 1.00 76.88 182 CYS A CA 1
ATOM 1431 C C . CYS A 1 182 ? -4.324 37.044 -14.082 1.00 76.88 182 CYS A C 1
ATOM 1433 O O . CYS A 1 182 ? -3.250 36.953 -13.499 1.00 76.88 182 CYS A O 1
ATOM 1435 N N . GLN A 1 183 ? -5.248 37.950 -13.751 1.00 79.56 183 GLN A N 1
ATOM 1436 C CA . GLN A 1 183 ? -5.093 38.904 -12.657 1.00 79.56 183 GLN A CA 1
ATOM 1437 C C . GLN A 1 183 ? -5.099 38.199 -11.301 1.00 79.56 183 GLN A C 1
ATOM 1439 O O . GLN A 1 183 ? -4.187 38.402 -10.507 1.00 79.56 183 GLN A O 1
ATOM 1444 N N . LYS A 1 184 ? -6.086 37.327 -11.054 1.00 76.25 184 LYS A N 1
ATOM 1445 C CA . LYS A 1 184 ? -6.195 36.564 -9.799 1.00 76.25 184 LYS A CA 1
ATOM 1446 C C . LYS A 1 184 ? -5.026 35.603 -9.583 1.00 76.25 184 LYS A C 1
ATOM 1448 O O . LYS A 1 184 ? -4.640 35.370 -8.446 1.00 76.25 184 LYS A O 1
ATOM 1453 N N . GLY A 1 185 ? -4.493 35.027 -10.660 1.00 75.69 185 GLY A N 1
ATOM 1454 C CA . GLY A 1 185 ? -3.358 34.110 -10.600 1.00 75.69 185 GLY A CA 1
ATOM 1455 C C . GLY A 1 185 ? -1.994 34.797 -10.518 1.00 75.69 185 GLY A C 1
ATOM 1456 O O . GLY A 1 185 ? -1.002 34.113 -10.290 1.00 75.69 185 GLY A O 1
ATOM 1457 N N . CYS A 1 186 ? -1.907 36.114 -10.736 1.00 81.25 186 CYS A N 1
ATOM 1458 C CA . CYS A 1 186 ? -0.625 36.799 -10.847 1.00 81.25 186 CYS A CA 1
ATOM 1459 C C . CYS A 1 186 ? 0.125 36.813 -9.499 1.00 81.25 186 CYS A C 1
ATOM 1461 O O . CYS A 1 186 ? -0.348 37.453 -8.560 1.00 81.25 186 CYS A O 1
ATOM 1463 N N . PRO A 1 187 ? 1.317 36.191 -9.399 1.00 78.25 187 PRO A N 1
ATOM 1464 C CA . PRO A 1 187 ? 2.021 36.023 -8.123 1.00 78.25 187 PRO A CA 1
ATOM 1465 C C . PRO A 1 187 ? 2.567 37.331 -7.538 1.00 78.25 187 PRO A C 1
ATOM 1467 O O . PRO A 1 187 ? 2.851 37.402 -6.349 1.00 78.25 187 PRO A O 1
ATOM 1470 N N . ILE A 1 188 ? 2.704 38.368 -8.366 1.00 83.88 188 ILE A N 1
ATOM 1471 C CA . ILE A 1 188 ? 3.237 39.682 -7.978 1.00 83.88 188 ILE A CA 1
ATOM 1472 C C . ILE A 1 188 ? 2.203 40.805 -8.084 1.00 83.88 188 ILE A C 1
ATOM 1474 O O . ILE A 1 188 ? 2.551 41.976 -7.958 1.00 83.88 188 ILE A O 1
ATOM 1478 N N . GLY A 1 189 ? 0.949 40.471 -8.412 1.00 83.00 189 GLY A N 1
ATOM 1479 C CA . GLY A 1 189 ? -0.097 41.472 -8.615 1.00 83.00 189 GLY A CA 1
ATOM 1480 C C . GLY A 1 189 ? 0.227 42.490 -9.715 1.00 83.00 189 GLY A C 1
ATOM 1481 O O . GLY A 1 189 ? -0.045 43.673 -9.550 1.00 83.00 189 GLY A O 1
ATOM 1482 N N . ALA A 1 190 ? 0.789 42.051 -10.848 1.00 81.06 190 ALA A N 1
ATOM 1483 C CA . ALA A 1 190 ? 1.167 42.920 -11.971 1.00 81.06 190 ALA A CA 1
ATOM 1484 C C . ALA A 1 190 ? -0.019 43.626 -12.656 1.00 81.06 190 ALA A C 1
ATOM 1486 O O . ALA A 1 190 ? 0.191 44.345 -13.618 1.00 81.06 190 ALA A O 1
ATOM 1487 N N . PHE A 1 191 ? -1.254 43.402 -12.216 1.00 79.19 191 PHE A N 1
ATOM 1488 C CA . PHE A 1 191 ? -2.483 43.882 -12.841 1.00 79.19 191 PHE A CA 1
ATOM 1489 C C . PHE A 1 191 ? -3.167 44.903 -11.913 1.00 79.19 191 PHE A C 1
ATOM 1491 O O . PHE A 1 191 ? -3.693 44.513 -10.868 1.00 79.19 191 PHE A O 1
ATOM 1498 N N . THR A 1 192 ? -3.195 46.194 -12.271 1.00 61.81 192 THR A N 1
ATOM 1499 C CA . THR A 1 192 ? -3.643 47.317 -11.406 1.00 61.81 192 THR A CA 1
ATOM 1500 C C . THR A 1 192 ? -5.127 47.734 -11.554 1.00 61.81 192 THR A C 1
ATOM 1502 O O . THR A 1 192 ? -5.557 48.077 -12.653 1.00 61.81 192 THR A O 1
ATOM 1505 N N . PRO A 1 193 ? -5.945 47.749 -10.476 1.00 55.34 193 PRO A N 1
ATOM 1506 C CA . PRO A 1 193 ? -7.395 48.008 -10.558 1.00 55.34 193 PRO A CA 1
ATOM 1507 C C . PRO A 1 193 ? -7.783 49.304 -11.284 1.00 55.34 193 PRO A C 1
ATOM 1509 O O . PRO A 1 193 ? -7.315 50.371 -10.895 1.00 55.34 193 PRO A O 1
ATOM 1512 N N . ARG A 1 194 ? -8.684 49.228 -12.281 1.00 53.94 194 ARG A N 1
ATOM 1513 C CA . ARG A 1 194 ? -9.412 50.390 -12.840 1.00 53.94 194 ARG A CA 1
ATOM 1514 C C . ARG A 1 194 ? -10.930 50.243 -12.627 1.00 53.94 194 ARG A C 1
ATOM 1516 O O . ARG A 1 194 ? -11.405 49.110 -12.590 1.00 53.94 194 ARG A O 1
ATOM 1523 N N . PRO A 1 195 ? -11.696 51.346 -12.515 1.00 44.56 195 PRO A N 1
ATOM 1524 C CA . PRO A 1 195 ? -13.123 51.298 -12.167 1.00 44.56 195 PRO A CA 1
ATOM 1525 C C . PRO A 1 195 ? -14.022 50.550 -13.172 1.00 44.56 195 PRO A C 1
ATOM 1527 O O . PRO A 1 195 ? -15.059 50.030 -12.770 1.00 44.56 195 PRO A O 1
ATOM 1530 N N . ASP A 1 196 ? -13.600 50.428 -14.439 1.00 48.03 196 ASP A N 1
ATOM 1531 C CA . ASP A 1 196 ? -14.491 50.057 -15.553 1.00 48.03 196 ASP A CA 1
ATOM 1532 C C . ASP A 1 196 ? -14.144 48.712 -16.239 1.00 48.03 196 ASP A C 1
ATOM 1534 O O . ASP A 1 196 ? -14.647 48.422 -17.323 1.00 48.03 196 ASP A O 1
ATOM 1538 N N . SER A 1 197 ? -13.275 47.873 -15.652 1.00 44.50 197 SER A N 1
ATOM 1539 C CA . SER A 1 197 ? -12.893 46.567 -16.230 1.00 44.50 197 SER A CA 1
ATOM 1540 C C . SER A 1 197 ? -12.570 45.504 -15.171 1.00 44.50 197 SER A C 1
ATOM 1542 O O . SER A 1 197 ? -12.001 45.798 -14.124 1.00 44.50 197 SER A O 1
ATOM 1544 N N . ILE A 1 198 ? -12.889 44.236 -15.470 1.00 49.28 198 ILE A N 1
ATOM 1545 C CA . ILE A 1 198 ? -12.554 43.066 -14.632 1.00 49.28 198 ILE A CA 1
ATOM 1546 C C . ILE A 1 198 ? -11.079 42.649 -14.794 1.00 49.28 198 ILE A C 1
ATOM 1548 O O . ILE A 1 198 ? -10.536 42.011 -13.892 1.00 49.28 198 ILE A O 1
ATOM 1552 N N . ILE A 1 199 ? -10.434 42.976 -15.927 1.00 50.22 199 ILE A N 1
ATOM 1553 C CA . ILE A 1 199 ? -8.986 42.809 -16.127 1.00 50.22 199 ILE A CA 1
ATOM 1554 C C . ILE A 1 199 ? -8.346 44.180 -16.339 1.00 50.22 199 ILE A C 1
ATOM 1556 O O . ILE A 1 199 ? -8.696 44.936 -17.243 1.00 50.22 199 ILE A O 1
ATOM 1560 N N . ASN A 1 200 ? -7.407 44.453 -15.454 1.00 63.97 200 ASN A N 1
ATOM 1561 C CA . ASN A 1 200 ? -6.653 45.682 -15.277 1.00 63.97 200 ASN A CA 1
ATOM 1562 C C . ASN A 1 200 ? -5.544 45.922 -16.316 1.00 63.97 200 ASN A C 1
ATOM 1564 O O . ASN A 1 200 ? -5.119 44.985 -16.989 1.00 63.97 200 ASN A O 1
ATOM 1568 N N . ASP A 1 201 ? -4.971 47.133 -16.340 1.00 64.75 201 ASP A N 1
ATOM 1569 C CA . ASP A 1 201 ? -3.687 47.376 -17.014 1.00 64.75 201 ASP A CA 1
ATOM 1570 C C . ASP A 1 201 ? -2.571 46.539 -16.377 1.00 64.75 201 ASP A C 1
ATOM 1572 O O . ASP A 1 201 ? -2.485 46.412 -15.151 1.00 64.75 201 ASP A O 1
ATOM 1576 N N . MET A 1 202 ? -1.683 45.985 -17.207 1.00 73.94 202 MET A N 1
ATOM 1577 C CA . MET A 1 202 ? -0.510 45.266 -16.718 1.00 73.94 202 MET A CA 1
ATOM 1578 C C . MET A 1 202 ? 0.672 46.215 -16.509 1.00 73.94 202 MET A C 1
ATOM 1580 O O . MET A 1 202 ? 1.187 46.827 -17.446 1.00 73.94 202 MET A O 1
ATOM 1584 N N . GLU A 1 203 ? 1.191 46.251 -15.289 1.00 78.94 203 GLU A N 1
ATOM 1585 C CA . GLU A 1 203 ? 2.445 46.899 -14.938 1.00 78.94 203 GLU A CA 1
ATOM 1586 C C . GLU A 1 203 ? 3.629 46.059 -15.446 1.00 78.94 203 GLU A C 1
ATOM 1588 O O . GLU A 1 203 ? 4.204 45.216 -14.749 1.00 78.94 203 GLU A O 1
ATOM 1593 N N . LYS A 1 204 ? 3.980 46.279 -16.719 1.00 72.12 204 LYS A N 1
ATOM 1594 C CA . LYS A 1 204 ? 4.981 45.494 -17.465 1.00 72.12 204 LYS A CA 1
ATOM 1595 C C . LYS A 1 204 ? 6.338 45.412 -16.759 1.00 72.12 204 LYS A C 1
ATOM 1597 O O . LYS A 1 204 ? 6.982 44.368 -16.827 1.00 72.12 204 LYS A O 1
ATOM 1602 N N . TYR A 1 205 ? 6.749 46.467 -16.053 1.00 75.25 205 TYR A N 1
ATOM 1603 C CA . TYR A 1 205 ? 8.016 46.501 -15.317 1.00 75.25 205 TYR A CA 1
ATOM 1604 C C . TYR A 1 205 ? 8.031 45.555 -14.118 1.00 75.25 205 TYR A C 1
ATOM 1606 O O . TYR A 1 205 ? 9.010 44.832 -13.953 1.00 75.25 205 TYR A O 1
ATOM 1614 N N . LYS A 1 206 ? 6.940 45.469 -13.343 1.00 78.25 206 LYS A N 1
ATOM 1615 C CA . LYS A 1 206 ? 6.833 44.488 -12.251 1.00 78.25 206 LYS A CA 1
ATOM 1616 C C . LYS A 1 206 ? 6.926 43.067 -12.784 1.00 78.25 206 LYS A C 1
ATOM 1618 O O . LYS A 1 206 ? 7.668 42.249 -12.247 1.00 78.25 206 LYS A O 1
ATOM 1623 N N . CYS A 1 207 ? 6.216 42.786 -13.879 1.00 76.38 207 CYS A N 1
ATOM 1624 C CA . CYS A 1 207 ? 6.299 41.491 -14.550 1.00 76.38 207 CYS A CA 1
ATOM 1625 C C . CYS A 1 207 ? 7.741 41.189 -14.997 1.00 76.38 207 CYS A C 1
ATOM 1627 O O . CYS A 1 207 ? 8.280 40.141 -14.651 1.00 76.38 207 CYS A O 1
ATOM 1629 N N . ALA A 1 208 ? 8.407 42.124 -15.676 1.00 71.19 208 ALA A N 1
ATOM 1630 C CA . ALA A 1 208 ? 9.786 41.950 -16.128 1.00 71.19 208 ALA A CA 1
ATOM 1631 C C . ALA A 1 208 ? 10.780 41.730 -14.969 1.00 71.19 208 ALA A C 1
ATOM 1633 O O . ALA A 1 208 ? 11.584 40.802 -15.027 1.00 71.19 208 ALA A O 1
ATOM 1634 N N . GLN A 1 209 ? 10.687 42.522 -13.896 1.00 77.50 209 GLN A N 1
ATOM 1635 C CA . GLN A 1 209 ? 11.530 42.389 -12.701 1.00 77.50 209 GLN A CA 1
ATOM 1636 C C . GLN A 1 209 ? 11.343 41.038 -12.015 1.00 77.50 209 GLN A C 1
ATOM 1638 O O . GLN A 1 209 ? 12.316 40.414 -11.607 1.00 77.50 209 GLN A O 1
ATOM 1643 N N . TYR A 1 210 ? 10.110 40.542 -11.935 1.00 78.88 210 TYR A N 1
ATOM 1644 C CA . TYR A 1 210 ? 9.850 39.224 -11.369 1.00 78.88 210 TYR A CA 1
ATOM 1645 C C . TYR A 1 210 ? 10.428 38.098 -12.223 1.00 78.88 210 TYR A C 1
ATOM 1647 O O . TYR A 1 210 ? 11.017 37.163 -11.695 1.00 78.88 210 TYR A O 1
ATOM 1655 N N . HIS A 1 211 ? 10.326 38.194 -13.550 1.00 68.88 211 HIS A N 1
ATOM 1656 C CA . HIS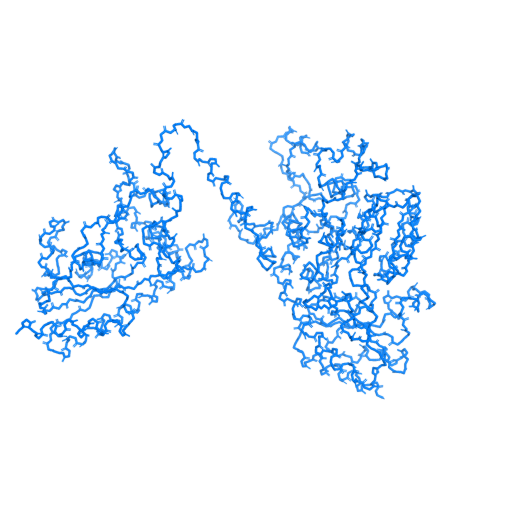 A 1 211 ? 10.991 37.242 -14.439 1.00 68.88 211 HIS A CA 1
ATOM 1657 C C . HIS A 1 211 ? 12.519 37.286 -14.294 1.00 68.88 211 HIS A C 1
ATOM 1659 O O . HIS A 1 211 ? 13.159 36.240 -14.374 1.00 68.88 211 HIS A O 1
ATOM 1665 N N . GLN A 1 212 ? 13.100 38.465 -14.065 1.00 68.50 212 GLN A N 1
ATOM 1666 C CA . GLN A 1 212 ? 14.528 38.617 -13.790 1.00 68.50 212 GLN A CA 1
ATOM 1667 C C . GLN A 1 212 ? 14.918 38.003 -12.440 1.00 68.50 212 GLN A C 1
ATOM 1669 O O . GLN A 1 212 ? 15.887 37.252 -12.388 1.00 68.50 212 GLN A O 1
ATOM 1674 N N . PHE A 1 213 ? 14.142 38.259 -11.384 1.00 74.44 213 PHE A N 1
ATOM 1675 C CA . PHE A 1 213 ? 14.316 37.635 -10.071 1.00 74.44 213 PHE A CA 1
ATOM 1676 C C . PHE A 1 213 ? 14.259 36.108 -10.170 1.00 74.44 213 PHE A C 1
ATOM 1678 O O . PHE A 1 213 ? 15.163 35.427 -9.701 1.00 74.44 213 PHE A O 1
ATOM 1685 N N . LEU A 1 214 ? 13.249 35.564 -10.859 1.00 65.56 214 LEU A N 1
ATOM 1686 C CA . LEU A 1 214 ? 13.145 34.125 -11.088 1.00 65.56 214 LEU A CA 1
ATOM 1687 C C . LEU A 1 214 ? 14.408 33.591 -11.773 1.00 65.56 214 LEU A C 1
ATOM 1689 O O . LEU A 1 214 ? 14.989 32.637 -11.275 1.00 65.56 214 LEU A O 1
ATOM 1693 N N . ARG A 1 215 ? 14.898 34.243 -12.837 1.00 64.12 215 ARG A N 1
ATOM 1694 C CA . ARG A 1 215 ? 16.142 33.831 -13.512 1.00 64.12 215 ARG A CA 1
ATOM 1695 C C . ARG A 1 215 ? 17.369 33.868 -12.594 1.00 64.12 215 ARG A C 1
ATOM 1697 O O . ARG A 1 215 ? 18.199 32.971 -12.691 1.00 64.12 215 ARG A O 1
ATOM 1704 N N . GLN A 1 216 ? 17.493 34.878 -11.731 1.00 69.50 216 GLN A N 1
ATOM 1705 C CA . GLN A 1 216 ? 18.598 34.991 -10.765 1.00 69.50 216 GLN A CA 1
ATOM 1706 C C . GLN A 1 216 ? 18.577 33.858 -9.733 1.00 69.50 216 GLN A C 1
ATOM 1708 O O . GLN A 1 216 ? 19.628 33.340 -9.373 1.00 69.50 216 GLN A O 1
ATOM 1713 N N . GLU A 1 217 ? 17.385 33.412 -9.344 1.00 66.56 217 GLU A N 1
ATOM 1714 C CA . GLU A 1 217 ? 17.160 32.258 -8.466 1.00 66.56 217 GLU A CA 1
ATOM 1715 C C . GLU A 1 217 ? 17.231 30.905 -9.203 1.00 66.56 217 GLU A C 1
ATOM 1717 O O . GLU A 1 217 ? 16.806 29.883 -8.663 1.00 66.56 217 GLU A O 1
ATOM 1722 N N . LEU A 1 218 ? 17.707 30.882 -10.457 1.00 57.47 218 LEU A N 1
ATOM 1723 C CA . LEU A 1 218 ? 17.693 29.707 -11.345 1.00 57.47 218 LEU A CA 1
ATOM 1724 C C . LEU A 1 218 ? 16.287 29.100 -11.540 1.00 57.47 218 LEU A C 1
ATOM 1726 O O . LEU A 1 218 ? 16.134 27.919 -11.843 1.00 57.47 218 LEU A O 1
ATOM 1730 N N . ARG A 1 219 ? 15.241 29.919 -11.389 1.00 56.16 219 ARG A N 1
ATOM 1731 C CA . ARG A 1 219 ? 13.832 29.586 -11.626 1.00 56.16 219 ARG A CA 1
ATOM 1732 C C . ARG A 1 219 ? 13.371 30.110 -12.986 1.00 56.16 219 ARG A C 1
ATOM 1734 O O . ARG A 1 219 ? 13.860 31.104 -13.524 1.00 56.16 219 ARG A O 1
ATOM 1741 N N . TYR A 1 220 ? 12.378 29.443 -13.556 1.00 61.59 220 TYR A N 1
ATOM 1742 C CA . TYR A 1 220 ? 11.929 29.716 -14.920 1.00 61.59 220 TYR A CA 1
ATOM 1743 C C . TYR A 1 220 ? 10.885 30.841 -15.015 1.00 61.59 220 TYR A C 1
ATOM 1745 O O . TYR A 1 220 ? 10.229 31.158 -14.024 1.00 61.59 220 TYR A O 1
ATOM 1753 N N . PRO A 1 221 ? 10.695 31.447 -16.208 1.00 61.38 221 PRO A N 1
ATOM 1754 C CA . PRO A 1 221 ? 9.706 32.499 -16.450 1.00 61.38 221 PRO A CA 1
ATOM 1755 C C . PRO A 1 221 ? 8.296 32.164 -15.938 1.00 61.38 221 PRO A C 1
ATOM 1757 O O . PRO A 1 221 ? 7.766 31.085 -16.201 1.00 61.38 221 PRO A O 1
ATOM 1760 N N . CYS A 1 222 ? 7.641 33.131 -15.293 1.00 67.44 222 CYS A N 1
ATOM 1761 C CA . CYS A 1 222 ? 6.267 33.014 -14.808 1.00 67.44 222 CYS A CA 1
ATOM 1762 C C . CYS A 1 222 ? 5.266 32.870 -15.978 1.00 67.44 222 CYS A C 1
ATOM 1764 O O . CYS A 1 222 ? 4.875 33.843 -16.616 1.00 67.44 222 CYS A O 1
ATOM 1766 N N . GLY A 1 223 ? 4.837 31.636 -16.269 1.00 71.56 223 GLY A N 1
ATOM 1767 C CA . GLY A 1 223 ? 3.900 31.291 -17.354 1.00 71.56 223 GLY A CA 1
ATOM 1768 C C . GLY A 1 223 ? 2.410 31.363 -16.990 1.00 71.56 223 GLY A C 1
ATOM 1769 O O . GLY A 1 223 ? 1.568 30.887 -17.749 1.00 71.56 223 GLY A O 1
ATOM 1770 N N . VAL A 1 224 ? 2.052 31.935 -15.835 1.00 74.75 224 VAL A N 1
ATOM 1771 C CA . VAL A 1 224 ? 0.685 31.882 -15.278 1.00 74.75 224 VAL A CA 1
ATOM 1772 C C . VAL A 1 224 ? -0.374 32.393 -16.254 1.00 74.75 224 VAL A C 1
ATOM 1774 O O . VAL A 1 224 ? -1.392 31.731 -16.436 1.00 74.75 224 VAL A O 1
ATOM 1777 N N . CYS A 1 225 ? -0.137 33.529 -16.919 1.00 75.38 225 CYS A N 1
ATOM 1778 C CA . CYS A 1 225 ? -1.080 34.112 -17.880 1.00 75.38 225 CYS A CA 1
ATOM 1779 C C . CYS A 1 225 ? -1.406 33.172 -19.048 1.00 75.38 225 CYS A C 1
ATOM 1781 O O . CYS A 1 225 ? -2.509 33.247 -19.586 1.00 75.38 225 CYS A O 1
ATOM 1783 N N . THR A 1 226 ? -0.474 32.287 -19.404 1.00 75.50 226 THR A N 1
ATOM 1784 C CA . THR A 1 226 ? -0.637 31.274 -20.446 1.00 75.50 226 THR A CA 1
ATOM 1785 C C . THR A 1 226 ? -1.402 30.050 -19.935 1.00 75.50 226 THR A C 1
ATOM 1787 O O . THR A 1 226 ? -2.224 29.501 -20.660 1.00 75.50 226 THR A O 1
ATOM 1790 N N . VAL A 1 227 ? -1.184 29.661 -18.675 1.00 71.81 227 VAL A N 1
ATOM 1791 C CA . VAL A 1 227 ? -1.813 28.487 -18.043 1.00 71.81 227 VAL A CA 1
ATOM 1792 C C . VAL A 1 227 ? -3.274 28.737 -17.659 1.00 71.81 227 VAL A C 1
ATOM 1794 O O . VAL A 1 227 ? -4.120 27.863 -17.820 1.00 71.81 227 VAL A O 1
ATOM 1797 N N . VAL A 1 228 ? -3.593 29.917 -17.124 1.00 70.88 228 VAL A N 1
ATOM 1798 C CA . VAL A 1 228 ? -4.922 30.186 -16.540 1.00 70.88 228 VAL A CA 1
ATOM 1799 C C . VAL A 1 228 ? -5.928 30.768 -17.535 1.00 70.88 228 VAL A C 1
ATOM 1801 O O . VAL A 1 228 ? -7.103 30.934 -17.189 1.00 70.88 228 VAL A O 1
ATOM 1804 N N . CYS A 1 229 ? -5.482 31.123 -18.745 1.00 75.88 229 CYS A N 1
ATOM 1805 C CA . CYS A 1 229 ? -6.346 31.696 -19.769 1.00 75.88 229 CYS A CA 1
ATOM 1806 C C . CYS A 1 229 ? -7.268 30.613 -20.356 1.00 75.88 229 CYS A C 1
ATOM 1808 O O . CYS A 1 229 ? -6.774 29.611 -20.863 1.00 75.88 229 CYS A O 1
ATOM 1810 N N . PRO A 1 230 ? -8.599 30.797 -20.317 1.00 70.62 230 PRO A N 1
ATOM 1811 C CA . PRO A 1 230 ? -9.545 29.800 -20.818 1.00 70.62 230 PRO A CA 1
ATOM 1812 C C . PRO A 1 230 ? -9.754 29.862 -22.340 1.00 70.62 230 PRO A C 1
ATOM 1814 O O . PRO A 1 230 ? -10.397 28.983 -22.906 1.00 70.62 230 PRO A O 1
ATOM 1817 N N . VAL A 1 231 ? -9.263 30.913 -22.998 1.00 73.81 231 VAL A N 1
ATOM 1818 C CA . VAL A 1 231 ? -9.432 31.129 -24.439 1.00 73.81 231 VAL A CA 1
ATOM 1819 C C . VAL A 1 231 ? -8.529 30.151 -25.180 1.00 73.81 231 VAL A C 1
ATOM 1821 O O . VAL A 1 231 ? -7.346 30.086 -24.869 1.00 73.81 231 VAL A O 1
ATOM 1824 N N . GLY A 1 232 ? -9.077 29.388 -26.129 1.00 64.12 232 GLY A N 1
ATOM 1825 C CA . GLY A 1 232 ? -8.313 28.440 -26.951 1.00 64.12 232 GLY A CA 1
ATOM 1826 C C . GLY A 1 232 ? -7.720 27.252 -26.178 1.00 64.12 232 GLY A C 1
ATOM 1827 O O . GLY A 1 232 ? -6.637 26.756 -26.503 1.00 64.12 232 GLY A O 1
ATOM 1828 N N . ASN A 1 233 ? -8.412 26.783 -25.134 1.00 58.41 233 ASN A N 1
ATOM 1829 C CA . ASN A 1 233 ? -8.053 25.539 -24.455 1.00 58.41 233 ASN A CA 1
ATOM 1830 C C . ASN A 1 233 ? -8.426 24.317 -25.329 1.00 58.41 233 ASN A C 1
ATOM 1832 O O . ASN A 1 233 ? -9.464 23.694 -25.144 1.00 58.41 233 ASN A O 1
ATOM 1836 N N . ASP A 1 234 ? -7.582 24.047 -26.327 1.00 55.16 234 ASP A N 1
ATOM 1837 C CA . ASP A 1 234 ? -7.404 22.799 -27.084 1.00 55.16 234 ASP A CA 1
ATOM 1838 C C . ASP A 1 234 ? -8.663 22.106 -27.648 1.00 55.16 234 ASP A C 1
ATOM 1840 O O . ASP A 1 234 ? -8.974 20.952 -27.341 1.00 55.16 234 ASP A O 1
ATOM 1844 N N . LYS A 1 235 ? -9.334 22.772 -28.600 1.00 40.28 235 LYS A N 1
ATOM 1845 C CA . LYS A 1 235 ? -10.411 22.174 -29.422 1.00 40.28 235 LYS A CA 1
ATOM 1846 C C . LYS A 1 235 ? -10.002 20.870 -30.129 1.00 40.28 235 LYS A C 1
ATOM 1848 O O . LYS A 1 235 ? -10.828 19.975 -30.269 1.00 40.28 235 LYS A O 1
ATOM 1853 N N . LYS A 1 236 ? -8.738 20.737 -30.556 1.00 41.44 236 LYS A N 1
ATOM 1854 C CA . LYS A 1 236 ? -8.227 19.542 -31.262 1.00 41.44 236 LYS A CA 1
ATOM 1855 C C . LYS A 1 236 ? -7.935 18.345 -30.344 1.00 41.44 236 LYS A C 1
ATOM 1857 O O . LYS A 1 236 ? -7.955 17.219 -30.822 1.00 41.44 236 LYS A O 1
ATOM 1862 N N . LEU A 1 237 ? -7.673 18.574 -29.054 1.00 40.25 237 LEU A N 1
ATOM 1863 C CA . LEU A 1 237 ? -7.311 17.531 -28.078 1.00 40.25 237 LEU A CA 1
ATOM 1864 C C . LEU A 1 237 ? -8.513 17.055 -27.241 1.00 40.25 237 LEU A C 1
ATOM 1866 O O . LEU A 1 237 ? -8.489 15.935 -26.741 1.00 40.25 237 LEU A O 1
ATOM 1870 N N . TYR A 1 238 ? -9.570 17.871 -27.117 1.00 41.12 238 TYR A N 1
ATOM 1871 C CA . TYR A 1 238 ? -10.726 17.579 -26.252 1.00 41.12 238 TYR A CA 1
ATOM 1872 C C . TYR A 1 238 ? -12.089 17.520 -26.972 1.00 41.12 238 TYR A C 1
ATOM 1874 O O . TYR A 1 238 ? -13.113 17.308 -26.320 1.00 41.12 238 TYR A O 1
ATOM 1882 N N . GLY A 1 239 ? -12.112 17.641 -28.306 1.00 36.59 239 GLY A N 1
ATOM 1883 C CA . GLY A 1 239 ? -13.326 17.575 -29.129 1.00 36.59 239 GLY A CA 1
ATOM 1884 C C . GLY A 1 239 ? -14.295 18.743 -28.900 1.00 36.59 239 GLY A C 1
ATOM 1885 O O . GLY A 1 239 ? -14.159 19.521 -27.956 1.00 36.59 239 GLY A O 1
ATOM 1886 N N . ASP A 1 240 ? -15.312 18.861 -29.756 1.00 35.69 240 ASP A N 1
ATOM 1887 C CA . ASP A 1 240 ? -16.282 19.976 -29.810 1.00 35.69 240 ASP A CA 1
ATOM 1888 C C . ASP A 1 240 ? -17.128 20.213 -28.533 1.00 35.69 240 ASP A C 1
ATOM 1890 O O . ASP A 1 240 ? -18.015 21.063 -28.515 1.00 35.69 240 ASP A O 1
ATOM 1894 N N . LYS A 1 241 ? -16.847 19.518 -27.425 1.00 37.00 241 LYS A N 1
ATOM 1895 C CA . LYS A 1 241 ? -17.535 19.655 -26.130 1.00 37.00 241 LYS A CA 1
ATOM 1896 C C . LYS A 1 241 ? -16.863 20.630 -25.150 1.00 37.00 241 LYS A C 1
ATOM 1898 O O . LYS A 1 241 ? -17.210 20.652 -23.973 1.00 37.00 241 LYS A O 1
ATOM 1903 N N . ALA A 1 242 ? -15.928 21.465 -25.607 1.00 40.44 242 ALA A N 1
ATOM 1904 C CA . ALA A 1 242 ? -15.247 22.462 -24.770 1.00 40.44 242 ALA A CA 1
ATOM 1905 C C . ALA A 1 242 ? -15.920 23.855 -24.752 1.00 40.44 242 ALA A C 1
ATOM 1907 O O . ALA A 1 242 ? -15.256 24.872 -24.564 1.00 40.44 242 ALA A O 1
ATOM 1908 N N . ILE A 1 243 ? -17.245 23.915 -24.888 1.00 35.88 243 ILE A N 1
ATOM 1909 C CA . ILE A 1 243 ? -18.027 24.886 -24.116 1.00 35.88 243 ILE A CA 1
ATOM 1910 C C . ILE A 1 243 ? -18.592 24.054 -22.973 1.00 35.88 243 ILE A C 1
ATOM 1912 O O . ILE A 1 243 ? -19.477 23.235 -23.201 1.00 35.88 243 ILE A O 1
ATOM 1916 N N . SER A 1 244 ? -18.032 24.174 -21.766 1.00 38.09 244 SER A N 1
ATOM 1917 C CA . SER A 1 244 ? -18.601 23.453 -20.628 1.00 38.09 244 SER A CA 1
ATOM 1918 C C . SER A 1 244 ? -20.074 23.845 -20.482 1.00 38.09 244 SER A C 1
ATOM 1920 O O . SER A 1 244 ? -20.408 25.023 -20.616 1.00 38.09 244 SER A O 1
ATOM 1922 N N . GLU A 1 245 ? -20.955 22.892 -20.168 1.00 34.00 245 GLU A N 1
ATOM 1923 C CA . GLU A 1 245 ? -22.335 23.199 -19.759 1.00 34.00 245 GLU A CA 1
ATOM 1924 C C . GLU A 1 245 ? -22.351 24.254 -18.635 1.00 34.00 245 GLU A C 1
ATOM 1926 O O . GLU A 1 245 ? -23.225 25.114 -18.609 1.00 34.00 245 GLU A O 1
ATOM 1931 N N . GLU A 1 246 ? -21.316 24.308 -17.783 1.00 36.59 246 GLU A N 1
ATOM 1932 C CA . GLU A 1 246 ? -21.119 25.381 -16.794 1.00 36.59 246 GLU A CA 1
ATOM 1933 C C . GLU A 1 246 ? -21.046 26.791 -17.414 1.00 36.59 246 GLU A C 1
ATOM 1935 O O . GLU A 1 246 ? -21.524 27.742 -16.801 1.00 36.59 246 GLU A O 1
ATOM 1940 N N . GLY A 1 247 ? -20.488 26.951 -18.618 1.00 35.41 247 GLY A N 1
ATOM 1941 C CA . GLY A 1 247 ? -20.449 28.224 -19.344 1.00 35.41 247 GLY A CA 1
ATOM 1942 C C . GLY A 1 247 ? -21.810 28.651 -19.896 1.00 35.41 247 GLY A C 1
ATOM 1943 O O . GLY A 1 247 ? -22.076 29.846 -19.979 1.00 35.41 247 GLY A O 1
ATOM 1944 N N . PHE A 1 248 ? -22.691 27.697 -20.206 1.00 32.84 248 PHE A N 1
ATOM 1945 C CA . PHE A 1 248 ? -24.066 27.977 -20.626 1.00 32.84 248 PHE A CA 1
ATOM 1946 C C . PHE A 1 248 ? -24.975 28.255 -19.412 1.00 32.84 248 PHE A C 1
ATOM 1948 O O . PHE A 1 248 ? -25.781 29.184 -19.431 1.00 32.84 248 PHE A O 1
ATOM 1955 N N . TYR A 1 249 ? -24.774 27.532 -18.305 1.00 30.11 249 TYR A N 1
ATOM 1956 C CA . TYR A 1 249 ? -25.545 27.701 -17.068 1.00 30.11 249 TYR A CA 1
ATOM 1957 C C . TYR A 1 249 ? -25.171 28.954 -16.252 1.00 30.11 249 TYR A C 1
ATOM 1959 O O . TYR A 1 249 ? -26.008 29.457 -15.501 1.00 30.11 249 TYR A O 1
ATOM 1967 N N . HIS A 1 250 ? -23.962 29.517 -16.401 1.00 32.97 250 HIS A N 1
ATOM 1968 C CA . HIS A 1 250 ? -23.579 30.752 -15.692 1.00 32.97 250 HIS A CA 1
ATOM 1969 C C . HIS A 1 250 ? -24.257 32.016 -16.240 1.00 32.97 250 HIS A C 1
ATOM 1971 O O . HIS A 1 250 ? -24.404 32.994 -15.510 1.00 32.97 250 HIS A O 1
ATOM 1977 N N . VAL A 1 251 ? -24.688 32.000 -17.506 1.00 32.59 251 VAL A N 1
ATOM 1978 C CA . VAL A 1 251 ? -25.306 33.163 -18.165 1.00 32.59 251 VAL A CA 1
ATOM 1979 C C . VAL A 1 251 ? -26.762 33.353 -17.723 1.00 32.59 251 VAL A C 1
ATOM 1981 O O . VAL A 1 251 ? -27.272 34.467 -17.774 1.00 32.59 251 VAL A O 1
ATOM 1984 N N . GLN A 1 252 ? -27.424 32.303 -17.226 1.00 27.94 252 GLN A N 1
ATOM 1985 C CA . GLN A 1 252 ? -28.849 32.364 -16.884 1.00 27.94 252 GLN A CA 1
ATOM 1986 C C . GLN A 1 252 ? -29.159 32.680 -15.413 1.00 27.94 252 GLN A C 1
ATOM 1988 O O . GLN A 1 252 ? -30.310 32.966 -15.112 1.00 27.94 252 GLN A O 1
ATOM 1993 N N . ASN A 1 253 ? -28.174 32.683 -14.503 1.00 30.69 253 ASN A N 1
ATOM 1994 C CA . ASN A 1 253 ? -28.442 32.831 -13.060 1.00 30.69 253 ASN A CA 1
ATOM 1995 C C . ASN A 1 253 ? -27.572 33.856 -12.308 1.00 30.69 253 ASN A C 1
ATOM 1997 O O . ASN A 1 253 ? -27.558 33.867 -11.076 1.00 30.69 253 ASN A O 1
ATOM 2001 N N . PHE A 1 254 ? -26.883 34.774 -12.994 1.00 25.52 254 PHE A N 1
ATOM 2002 C CA . PHE A 1 254 ? -26.175 35.859 -12.302 1.00 25.52 254 PHE A CA 1
ATOM 2003 C C . PHE A 1 254 ? -27.097 37.042 -11.971 1.00 25.52 254 PHE A C 1
ATOM 2005 O O . PHE A 1 254 ? -27.169 38.034 -12.688 1.00 25.52 254 PHE A O 1
ATOM 2012 N N . GLY A 1 255 ? -27.787 36.907 -10.834 1.00 29.58 255 GLY A N 1
ATOM 2013 C CA . GLY A 1 255 ? -28.587 37.953 -10.186 1.00 29.58 255 GLY A CA 1
ATOM 2014 C C . GLY A 1 255 ? -28.825 37.744 -8.682 1.00 29.58 255 GLY A C 1
ATOM 2015 O O . GLY A 1 255 ? -29.235 38.678 -7.996 1.00 29.58 255 GLY A O 1
ATOM 2016 N N . SER A 1 256 ? -28.526 36.570 -8.114 1.00 25.41 256 SER A N 1
ATOM 2017 C CA . SER A 1 256 ? -28.675 36.349 -6.672 1.00 25.41 256 SER A CA 1
ATOM 2018 C C . SER A 1 256 ? -27.412 36.764 -5.916 1.00 25.41 256 SER A C 1
ATOM 2020 O O . SER A 1 256 ? -26.398 36.063 -5.899 1.00 25.41 256 SER A O 1
ATOM 2022 N N . LYS A 1 257 ? -27.488 37.922 -5.258 1.00 32.19 257 LYS A N 1
ATOM 2023 C CA . LYS A 1 257 ? -26.604 38.285 -4.149 1.00 32.19 257 LYS A CA 1
ATOM 2024 C C . LYS A 1 257 ? -26.773 37.235 -3.046 1.00 32.19 257 LYS A C 1
ATOM 2026 O O . LYS A 1 257 ? -27.834 37.220 -2.446 1.00 32.19 257 LYS A O 1
ATOM 2031 N N . GLU A 1 258 ? -25.767 36.395 -2.781 1.00 28.16 258 GLU A N 1
ATOM 2032 C CA . GLU A 1 258 ? -25.350 36.009 -1.419 1.00 28.16 258 GLU A CA 1
ATOM 2033 C C . GLU A 1 258 ? -24.147 35.027 -1.376 1.00 28.16 258 GLU A C 1
ATOM 2035 O O . GLU A 1 258 ? -24.163 33.956 -1.969 1.00 28.16 258 GLU A O 1
ATOM 2040 N N . ARG A 1 259 ? -23.143 35.428 -0.571 1.00 28.98 259 ARG A N 1
ATOM 2041 C CA . ARG A 1 259 ? -22.148 34.658 0.222 1.00 28.98 259 ARG A CA 1
ATOM 2042 C C . ARG A 1 259 ? -20.944 33.946 -0.451 1.00 28.98 259 ARG A C 1
ATOM 2044 O O . ARG A 1 259 ? -21.028 32.864 -1.011 1.00 28.98 259 ARG A O 1
ATOM 2051 N N . ASN A 1 260 ? -19.768 34.546 -0.202 1.00 31.53 260 ASN A N 1
ATOM 2052 C CA . ASN A 1 260 ? -18.429 33.963 0.026 1.00 31.53 260 ASN A CA 1
ATOM 2053 C C . ASN A 1 260 ? -17.900 32.857 -0.917 1.00 31.53 260 ASN A C 1
ATOM 2055 O O . ASN A 1 260 ? -17.860 31.673 -0.586 1.00 31.53 260 ASN A O 1
ATOM 2059 N N . ALA A 1 261 ? -17.281 33.279 -2.025 1.00 34.38 261 ALA A N 1
ATOM 2060 C CA . ALA A 1 261 ? -16.552 32.411 -2.960 1.00 34.38 261 ALA A CA 1
ATOM 2061 C C . ALA A 1 261 ? -15.294 31.717 -2.373 1.00 34.38 261 ALA A C 1
ATOM 2063 O O . ALA A 1 261 ? -14.816 30.732 -2.936 1.00 34.38 261 ALA A O 1
ATOM 2064 N N . THR A 1 262 ? -14.750 32.176 -1.241 1.00 36.09 262 THR A N 1
ATOM 2065 C CA . THR A 1 262 ? -13.546 31.589 -0.613 1.00 36.09 262 THR A CA 1
ATOM 2066 C C . THR A 1 262 ? -13.814 30.221 0.034 1.00 36.09 262 THR A C 1
ATOM 2068 O O . THR A 1 262 ? -12.934 29.359 0.046 1.00 36.09 262 THR A O 1
ATOM 2071 N N . GLU A 1 263 ? -15.037 29.993 0.518 1.00 31.44 263 GLU A N 1
ATOM 2072 C CA . GLU A 1 263 ? -15.505 28.701 1.045 1.00 31.44 263 GLU A CA 1
ATOM 2073 C C . GLU A 1 263 ? -15.819 27.726 -0.100 1.00 31.44 263 GLU A C 1
ATOM 2075 O O . GLU A 1 263 ? -15.387 26.575 -0.081 1.00 31.44 263 GLU A O 1
ATOM 2080 N N . PHE A 1 264 ? -16.454 28.213 -1.172 1.00 31.19 264 PHE A N 1
ATOM 2081 C CA . PHE A 1 264 ? -16.883 27.389 -2.306 1.00 31.19 264 PHE A CA 1
ATOM 2082 C C . PHE A 1 264 ? -15.710 26.778 -3.099 1.00 31.19 264 PHE A C 1
ATOM 2084 O O . PHE A 1 264 ? -15.772 25.621 -3.507 1.00 31.19 264 PHE A O 1
ATOM 2091 N N . TYR A 1 265 ? -14.591 27.496 -3.277 1.00 35.50 265 TYR A N 1
ATOM 2092 C CA . TYR A 1 265 ? -13.401 26.951 -3.961 1.00 35.50 265 TYR A CA 1
ATOM 2093 C C . TYR A 1 265 ? -12.596 25.965 -3.096 1.00 35.50 265 TYR A C 1
ATOM 2095 O O . TYR A 1 265 ? -12.030 25.002 -3.625 1.00 35.50 265 TYR A O 1
ATOM 2103 N N . LYS A 1 266 ? -12.581 26.148 -1.767 1.00 33.62 266 LYS A N 1
ATOM 2104 C CA . LYS A 1 266 ? -12.014 25.167 -0.826 1.00 33.62 266 LYS A CA 1
ATOM 2105 C C . LYS A 1 266 ? -12.895 23.914 -0.748 1.00 33.62 266 LYS A C 1
ATOM 2107 O O . LYS A 1 266 ? -12.356 22.807 -0.758 1.00 33.62 266 LYS A O 1
ATOM 2112 N N . ALA A 1 267 ? -14.218 24.080 -0.779 1.00 26.69 267 ALA A N 1
ATOM 2113 C CA . ALA A 1 267 ? -15.188 22.995 -0.876 1.00 26.69 267 ALA A CA 1
ATOM 2114 C C . ALA A 1 267 ? -15.089 22.248 -2.216 1.00 26.69 267 ALA A C 1
ATOM 2116 O O . ALA A 1 267 ? -15.084 21.026 -2.214 1.00 26.69 267 ALA A O 1
ATOM 2117 N N . ARG A 1 268 ? -14.884 22.934 -3.352 1.00 31.30 268 ARG A N 1
ATOM 2118 C CA . ARG A 1 268 ? -14.764 22.297 -4.680 1.00 31.30 268 ARG A CA 1
ATOM 2119 C C . ARG A 1 268 ? -13.436 21.554 -4.891 1.00 31.30 268 ARG A C 1
ATOM 2121 O O . ARG A 1 268 ? -13.445 20.492 -5.501 1.00 31.30 268 ARG A O 1
ATOM 2128 N N . ARG A 1 269 ? -12.298 22.029 -4.350 1.00 34.53 269 ARG A N 1
ATOM 2129 C CA . ARG A 1 269 ? -11.040 21.236 -4.319 1.00 34.53 269 ARG A CA 1
ATOM 2130 C C . ARG A 1 269 ? -11.156 20.008 -3.411 1.00 34.53 269 ARG A C 1
ATOM 2132 O O . ARG A 1 269 ? -10.631 18.961 -3.776 1.00 34.53 269 ARG A O 1
ATOM 2139 N N . ARG A 1 270 ? -11.858 20.117 -2.273 1.00 32.88 270 ARG A N 1
ATOM 2140 C CA . ARG A 1 270 ? -12.207 18.955 -1.435 1.00 32.88 270 ARG A CA 1
ATOM 2141 C C . ARG A 1 270 ? -13.157 18.003 -2.172 1.00 32.88 270 ARG A C 1
ATOM 2143 O O . ARG A 1 270 ? -12.913 16.812 -2.152 1.00 32.88 270 ARG A O 1
ATOM 2150 N N . TYR A 1 271 ? -14.145 18.517 -2.906 1.00 26.53 271 TYR A N 1
ATOM 2151 C CA . TYR A 1 271 ? -15.126 17.733 -3.667 1.00 26.53 271 TYR A CA 1
ATOM 2152 C C . TYR A 1 271 ? -14.525 17.024 -4.894 1.00 26.53 271 TYR A C 1
ATOM 2154 O O . TYR A 1 271 ? -14.889 15.892 -5.167 1.00 26.53 271 TYR A O 1
ATOM 2162 N N . ILE A 1 272 ? -13.577 17.631 -5.624 1.00 30.20 272 ILE A N 1
ATOM 2163 C CA . ILE A 1 272 ? -12.919 16.990 -6.784 1.00 30.20 272 ILE A CA 1
ATOM 2164 C C . ILE A 1 272 ? -11.854 15.968 -6.350 1.00 30.20 272 ILE A C 1
ATOM 2166 O O . ILE A 1 272 ? -11.727 14.938 -7.006 1.00 30.20 272 ILE A O 1
ATOM 2170 N N . MET A 1 273 ? -11.116 16.208 -5.254 1.00 36.69 273 MET A N 1
ATOM 2171 C CA . MET A 1 273 ? -10.247 15.169 -4.672 1.00 36.69 273 MET A CA 1
ATOM 2172 C C . MET A 1 273 ? -11.051 14.048 -3.998 1.00 36.69 273 MET A C 1
ATOM 2174 O O . MET A 1 273 ? -10.594 12.914 -4.011 1.00 36.69 273 MET A O 1
ATOM 2178 N N . ALA A 1 274 ? -12.257 14.333 -3.493 1.00 33.19 274 ALA A N 1
ATOM 2179 C CA . ALA A 1 274 ? -13.165 13.325 -2.941 1.00 33.19 274 ALA A CA 1
ATOM 2180 C C . ALA A 1 274 ? -13.962 12.532 -4.001 1.00 33.19 274 ALA A C 1
ATOM 2182 O O . ALA A 1 274 ? -14.448 11.457 -3.683 1.00 33.19 274 ALA A O 1
ATOM 2183 N N . ASN A 1 275 ? -14.096 13.024 -5.244 1.00 31.50 275 ASN A N 1
ATOM 2184 C CA . ASN A 1 275 ? -14.944 12.408 -6.286 1.00 31.50 275 ASN A CA 1
ATOM 2185 C C . ASN A 1 275 ? -14.191 11.899 -7.532 1.00 31.50 275 ASN A C 1
ATOM 2187 O O . ASN A 1 275 ? -14.812 11.630 -8.561 1.00 31.50 275 ASN A O 1
ATOM 2191 N N . LYS A 1 276 ? -12.862 11.746 -7.478 1.00 52.66 276 LYS A N 1
ATOM 2192 C CA . LYS A 1 276 ? -12.117 10.942 -8.463 1.00 52.66 276 LYS A CA 1
ATOM 2193 C C . LYS A 1 276 ? -11.620 9.663 -7.798 1.00 52.66 276 LYS A C 1
ATOM 2195 O O . LYS A 1 276 ? -10.741 9.717 -6.947 1.00 52.66 276 LYS A O 1
ATOM 2200 N N . ASN A 1 277 ? -12.131 8.516 -8.245 1.00 73.38 277 ASN A N 1
ATOM 2201 C CA . ASN A 1 277 ? -11.621 7.205 -7.839 1.00 73.38 277 ASN A CA 1
ATOM 2202 C C . ASN A 1 277 ? -10.260 6.954 -8.507 1.00 73.38 277 ASN A C 1
ATOM 2204 O O . ASN A 1 277 ? -10.189 6.399 -9.608 1.00 73.38 277 ASN A O 1
ATOM 2208 N N . TYR A 1 278 ? -9.184 7.417 -7.868 1.00 84.94 278 TYR A N 1
ATOM 2209 C CA . TYR A 1 278 ? -7.816 7.118 -8.291 1.00 84.94 278 TYR A CA 1
ATOM 2210 C C . TYR A 1 278 ? -7.542 5.608 -8.244 1.00 84.94 278 TYR A C 1
ATOM 2212 O O . TYR A 1 278 ? -8.120 4.876 -7.441 1.00 84.94 278 TYR A O 1
ATOM 2220 N N . LYS A 1 279 ? -6.679 5.133 -9.149 1.00 93.50 279 LYS A N 1
ATOM 2221 C CA . LYS A 1 279 ? -6.267 3.723 -9.224 1.00 93.50 279 LYS A CA 1
ATOM 2222 C C . LYS A 1 279 ? -5.178 3.417 -8.192 1.00 93.50 279 LYS A C 1
ATOM 2224 O O . LYS A 1 279 ? -4.570 4.338 -7.645 1.00 93.50 279 LYS A O 1
ATOM 2229 N N . PHE A 1 280 ? -4.936 2.130 -7.946 1.00 96.25 280 PHE A N 1
ATOM 2230 C CA . PHE A 1 280 ? -4.032 1.638 -6.903 1.00 96.25 280 PHE A CA 1
ATOM 2231 C C . PHE A 1 280 ? -2.647 2.292 -6.961 1.00 96.25 280 PHE A C 1
ATOM 2233 O O . PHE A 1 280 ? -2.164 2.816 -5.963 1.00 96.25 280 PHE A O 1
ATOM 2240 N N . GLU A 1 281 ? -2.039 2.334 -8.145 1.00 97.38 281 GLU A N 1
ATOM 2241 C CA . GLU A 1 281 ? -0.680 2.833 -8.375 1.00 97.38 281 GLU A CA 1
ATOM 2242 C C . GLU A 1 281 ? -0.575 4.341 -8.100 1.00 97.38 281 GLU A C 1
ATOM 2244 O O . GLU A 1 281 ? 0.480 4.849 -7.741 1.00 97.38 281 GLU A O 1
ATOM 2249 N N . THR A 1 282 ? -1.687 5.072 -8.222 1.00 95.12 282 THR A N 1
ATOM 2250 C CA . THR A 1 282 ? -1.764 6.486 -7.831 1.00 95.12 282 THR A CA 1
ATOM 2251 C C . THR A 1 282 ? -1.958 6.633 -6.321 1.00 95.12 282 THR A C 1
ATOM 2253 O O . THR A 1 282 ? -1.313 7.470 -5.689 1.00 95.12 282 THR A O 1
ATOM 2256 N N . LEU A 1 283 ? -2.829 5.813 -5.722 1.00 96.12 283 LEU A N 1
ATOM 2257 C CA . LEU A 1 283 ? -3.088 5.830 -4.280 1.00 96.12 283 LEU A CA 1
ATOM 2258 C C . LEU A 1 283 ? -1.839 5.454 -3.473 1.00 96.12 283 LEU A C 1
ATOM 2260 O O . LEU A 1 283 ? -1.549 6.125 -2.486 1.00 96.12 283 LEU A O 1
ATOM 2264 N N . GLN A 1 284 ? -1.053 4.468 -3.922 1.00 97.31 284 GLN A N 1
ATOM 2265 C CA . GLN A 1 284 ? 0.150 4.008 -3.212 1.00 97.31 284 GLN A CA 1
ATOM 2266 C C . GLN A 1 284 ? 1.234 5.099 -3.110 1.00 97.31 284 GLN A C 1
ATOM 2268 O O . GLN A 1 284 ? 2.134 4.992 -2.283 1.00 97.31 284 GLN A O 1
ATOM 2273 N N . VAL A 1 285 ? 1.152 6.145 -3.942 1.00 96.38 285 VAL A N 1
ATOM 2274 C CA . VAL A 1 285 ? 2.100 7.271 -3.959 1.00 96.38 285 VAL A CA 1
ATOM 2275 C C . VAL A 1 285 ? 1.532 8.529 -3.298 1.00 96.38 285 VAL A C 1
ATOM 2277 O O . VAL A 1 285 ? 2.287 9.336 -2.759 1.00 96.38 285 VAL A O 1
ATOM 2280 N N . HIS A 1 286 ? 0.210 8.731 -3.316 1.00 94.06 286 HIS A N 1
ATOM 2281 C CA . HIS A 1 286 ? -0.390 10.005 -2.895 1.00 94.06 286 HIS A CA 1
ATOM 2282 C C . HIS A 1 286 ? -1.305 9.941 -1.678 1.00 94.06 286 HIS A C 1
ATOM 2284 O O . HIS A 1 286 ? -1.414 10.954 -0.987 1.00 94.06 286 HIS A O 1
ATOM 2290 N N . ALA A 1 287 ? -1.960 8.811 -1.405 1.00 94.19 287 ALA A N 1
ATOM 2291 C CA . ALA A 1 287 ? -2.903 8.735 -0.293 1.00 94.19 287 ALA A CA 1
ATOM 2292 C C . ALA A 1 287 ? -2.188 9.012 1.042 1.00 94.19 287 ALA A C 1
ATOM 2294 O O . ALA A 1 287 ? -1.044 8.581 1.240 1.00 94.19 287 ALA A O 1
ATOM 2295 N N . GLY A 1 288 ? -2.833 9.788 1.915 1.00 87.44 288 GLY A N 1
ATOM 2296 C CA . GLY A 1 288 ? -2.267 10.238 3.193 1.00 87.44 288 GLY A CA 1
ATOM 2297 C C . GLY A 1 288 ? -1.256 11.388 3.080 1.00 87.44 288 GLY A C 1
ATOM 2298 O O . GLY A 1 288 ? -0.770 11.881 4.095 1.00 87.44 288 GLY A O 1
ATOM 2299 N N . GLN A 1 289 ? -0.925 11.832 1.860 1.00 89.31 289 GLN A N 1
ATOM 2300 C CA . GLN A 1 289 ? -0.092 13.010 1.596 1.00 89.31 289 GLN A CA 1
ATOM 2301 C C . GLN A 1 289 ? -0.458 13.673 0.253 1.00 89.31 289 GLN A C 1
ATOM 2303 O O . GLN A 1 289 ? 0.382 13.960 -0.606 1.00 89.31 289 GLN A O 1
ATOM 2308 N N . GLU A 1 290 ? -1.745 13.943 0.034 1.00 88.88 290 GLU A N 1
ATOM 2309 C CA . GLU A 1 290 ? -2.217 14.521 -1.229 1.00 88.88 290 GLU A CA 1
ATOM 2310 C C . GLU A 1 290 ? -1.674 15.944 -1.420 1.00 88.88 290 GLU A C 1
ATOM 2312 O O . GLU A 1 290 ? -1.414 16.385 -2.545 1.00 88.88 290 GLU A O 1
ATOM 2317 N N . LYS A 1 291 ? -1.455 16.656 -0.310 1.00 85.12 291 LYS A N 1
ATOM 2318 C CA . LYS A 1 291 ? -0.849 17.989 -0.268 1.00 85.12 291 LYS A CA 1
ATOM 2319 C C . LYS A 1 291 ? 0.582 17.909 0.273 1.00 85.12 291 LYS A C 1
ATOM 2321 O O . LYS A 1 291 ? 0.823 17.099 1.164 1.00 85.12 291 LYS A O 1
ATOM 2326 N N . PRO A 1 292 ? 1.508 18.750 -0.225 1.00 84.25 292 PRO A N 1
ATOM 2327 C CA . PRO A 1 292 ? 2.814 18.922 0.403 1.00 84.25 292 PRO A CA 1
ATOM 2328 C C . PRO A 1 292 ? 2.693 19.321 1.878 1.00 84.25 292 PRO A C 1
ATOM 2330 O O . PRO A 1 292 ? 1.654 19.843 2.298 1.00 84.25 292 PRO A O 1
ATOM 2333 N N . ASP A 1 293 ? 3.760 19.085 2.640 1.00 84.75 293 ASP A N 1
ATOM 2334 C CA . ASP A 1 293 ? 3.857 19.524 4.031 1.00 84.75 293 ASP A CA 1
ATOM 2335 C C . ASP A 1 293 ? 3.543 21.023 4.151 1.00 84.75 293 ASP A C 1
ATOM 2337 O O . ASP A 1 293 ? 4.127 21.852 3.461 1.00 84.75 293 ASP A O 1
ATOM 2341 N N . SER A 1 294 ? 2.628 21.386 5.047 1.00 82.94 294 SER A N 1
ATOM 2342 C CA . SER A 1 294 ? 2.167 22.772 5.167 1.00 82.94 294 SER A CA 1
ATOM 2343 C C . SER A 1 294 ? 3.198 23.723 5.775 1.00 82.94 294 SER A C 1
ATOM 2345 O O . SER A 1 294 ? 3.009 24.934 5.690 1.00 82.94 294 SER A O 1
ATOM 2347 N N . ALA A 1 295 ? 4.234 23.202 6.440 1.00 83.19 295 ALA A N 1
ATOM 2348 C CA . ALA A 1 295 ? 5.252 24.036 7.065 1.00 83.19 295 ALA A CA 1
ATOM 2349 C C . ALA A 1 295 ? 6.371 24.425 6.088 1.00 83.19 295 ALA A C 1
ATOM 2351 O O . ALA A 1 295 ? 6.948 25.502 6.227 1.00 83.19 295 ALA A O 1
ATOM 2352 N N . THR A 1 296 ? 6.686 23.561 5.120 1.00 88.12 296 THR A N 1
ATOM 2353 C CA . THR A 1 296 ? 7.889 23.690 4.278 1.00 88.12 296 THR A CA 1
ATOM 2354 C C . THR A 1 296 ? 7.664 23.434 2.790 1.00 88.12 296 THR A C 1
ATOM 2356 O O . THR A 1 296 ? 8.605 23.554 2.009 1.00 88.12 296 THR A O 1
ATOM 2359 N N . ASP A 1 297 ? 6.452 23.047 2.391 1.00 88.12 297 ASP A N 1
ATOM 2360 C CA . ASP A 1 297 ? 6.113 22.557 1.052 1.00 88.12 297 ASP A CA 1
ATOM 2361 C C . ASP A 1 297 ? 6.876 21.280 0.637 1.00 88.12 297 ASP A C 1
ATOM 2363 O O . ASP A 1 297 ? 6.905 20.918 -0.545 1.00 88.12 297 ASP A O 1
ATOM 2367 N N . ALA A 1 298 ? 7.474 20.554 1.592 1.00 88.56 298 ALA A N 1
ATOM 2368 C CA . ALA A 1 298 ? 8.150 19.290 1.320 1.00 88.56 298 ALA A CA 1
ATOM 2369 C C . ALA A 1 298 ? 7.184 18.275 0.687 1.00 88.56 298 ALA A C 1
ATOM 2371 O O . ALA A 1 298 ? 6.078 18.037 1.186 1.00 88.56 298 ALA A O 1
ATOM 2372 N N . ARG A 1 299 ? 7.605 17.673 -0.435 1.00 89.62 299 ARG A N 1
ATOM 2373 C CA . ARG A 1 299 ? 6.776 16.703 -1.162 1.00 89.62 299 ARG A CA 1
ATOM 2374 C C . ARG A 1 299 ? 6.827 15.303 -0.564 1.00 89.62 299 ARG A C 1
ATOM 2376 O O . ARG A 1 299 ? 5.799 14.645 -0.565 1.00 89.62 299 ARG A O 1
ATOM 2383 N N . ALA A 1 300 ? 7.987 14.860 -0.085 1.00 94.12 300 ALA A N 1
ATOM 2384 C CA . ALA A 1 300 ? 8.101 13.612 0.667 1.00 94.12 300 ALA A CA 1
ATOM 2385 C C . ALA A 1 300 ? 7.488 13.783 2.064 1.00 94.12 300 ALA A C 1
ATOM 2387 O O . ALA A 1 300 ? 7.468 14.898 2.590 1.00 94.12 300 ALA A O 1
ATOM 2388 N N . VAL A 1 301 ? 6.976 12.705 2.665 1.00 96.12 301 VAL A N 1
ATOM 2389 C CA . VAL A 1 301 ? 6.455 12.746 4.043 1.00 96.12 301 VAL A CA 1
ATOM 2390 C C . VAL A 1 301 ? 7.607 13.094 4.995 1.00 96.12 301 VAL A C 1
ATOM 2392 O O . VAL A 1 301 ? 8.596 12.358 5.022 1.00 96.12 301 VAL A O 1
ATOM 2395 N N . PRO A 1 302 ? 7.523 14.182 5.785 1.00 96.56 302 PRO A N 1
ATOM 2396 C CA . PRO A 1 302 ? 8.548 14.487 6.775 1.00 96.56 302 PRO A CA 1
ATOM 2397 C C . PRO A 1 302 ? 8.606 13.423 7.873 1.00 96.56 302 PRO A C 1
ATOM 2399 O O . PRO A 1 302 ? 7.579 12.895 8.299 1.00 96.56 302 PRO A O 1
ATOM 2402 N N . ILE A 1 303 ? 9.806 13.159 8.390 1.00 98.00 303 ILE A N 1
ATOM 2403 C CA . ILE A 1 303 ? 9.991 12.268 9.538 1.00 98.00 303 ILE A CA 1
ATOM 2404 C C . ILE A 1 303 ? 9.822 13.083 10.821 1.00 98.00 303 ILE A C 1
ATOM 2406 O O . ILE A 1 303 ? 10.741 13.767 11.272 1.00 98.00 303 ILE A O 1
ATOM 2410 N N . TYR A 1 304 ? 8.652 12.986 11.448 1.00 97.00 304 TYR A N 1
ATOM 2411 C CA . TYR A 1 304 ? 8.388 13.579 12.759 1.00 97.00 304 TYR A CA 1
ATOM 2412 C C . TYR A 1 304 ? 8.975 12.705 13.872 1.00 97.00 304 TYR A C 1
ATOM 2414 O O . TYR A 1 304 ? 8.252 12.036 14.614 1.00 97.00 304 TYR A O 1
ATOM 2422 N N . GLN A 1 305 ? 10.304 12.722 14.005 1.00 98.00 305 GLN A N 1
ATOM 2423 C CA . GLN A 1 305 ? 11.043 12.028 15.063 1.00 98.00 305 GLN A CA 1
ATOM 2424 C C . GLN A 1 305 ? 10.926 12.776 16.407 1.00 98.00 305 GLN A C 1
ATOM 2426 O O . GLN A 1 305 ? 11.894 13.304 16.946 1.00 98.00 305 GLN A O 1
ATOM 2431 N N . THR A 1 306 ? 9.708 12.836 16.944 1.00 97.50 306 THR A N 1
ATOM 2432 C CA . THR A 1 306 ? 9.372 13.479 18.221 1.00 97.50 306 THR A CA 1
ATOM 2433 C C . THR A 1 306 ? 8.600 12.522 19.122 1.00 97.50 306 THR A C 1
ATOM 2435 O O . THR A 1 306 ? 7.936 11.602 18.642 1.00 97.50 306 THR A O 1
ATOM 2438 N N . SER A 1 307 ? 8.648 12.746 20.433 1.00 96.62 307 SER A N 1
ATOM 2439 C CA . SER A 1 307 ? 7.798 12.059 21.408 1.00 96.62 307 SER A CA 1
ATOM 2440 C C . SER A 1 307 ? 6.491 12.806 21.690 1.00 96.62 307 SER A C 1
ATOM 2442 O O . SER A 1 307 ? 5.458 12.163 21.856 1.00 96.62 307 SER A O 1
ATOM 2444 N N . SER A 1 308 ? 6.516 14.141 21.709 1.00 95.25 308 SER A N 1
ATOM 2445 C CA . SER A 1 308 ? 5.432 14.991 22.225 1.00 95.25 308 SER A CA 1
ATOM 2446 C C . SER A 1 308 ? 5.120 16.158 21.289 1.00 95.25 308 SER A C 1
ATOM 2448 O O . SER A 1 308 ? 5.953 16.554 20.471 1.00 95.25 308 SER A O 1
ATOM 2450 N N . TYR A 1 309 ? 3.933 16.744 21.461 1.00 95.31 309 TYR A N 1
ATOM 2451 C CA . TYR A 1 309 ? 3.459 17.896 20.692 1.00 95.31 309 TYR A CA 1
ATOM 2452 C C . TYR A 1 309 ? 3.015 19.024 21.626 1.00 95.31 309 TYR A C 1
ATOM 2454 O O . TYR A 1 309 ? 2.453 18.777 22.691 1.00 95.31 309 TYR A O 1
ATOM 2462 N N . VAL A 1 310 ? 3.270 20.272 21.227 1.00 96.00 310 VAL A N 1
ATOM 2463 C CA . VAL A 1 310 ? 2.873 21.457 22.001 1.00 96.00 310 VAL A CA 1
ATOM 2464 C C . VAL A 1 310 ? 1.367 21.690 21.862 1.00 96.00 310 VAL A C 1
ATOM 2466 O O . VAL A 1 310 ? 0.832 21.689 20.751 1.00 96.00 310 VAL A O 1
ATOM 2469 N N . PHE A 1 311 ? 0.686 21.922 22.987 1.00 92.56 311 PHE A N 1
ATOM 2470 C CA . PHE A 1 311 ? -0.718 22.332 22.994 1.00 92.56 311 PHE A CA 1
ATOM 2471 C C . PHE A 1 311 ? -0.843 23.856 22.852 1.00 92.56 311 PHE A C 1
ATOM 2473 O O . PHE A 1 311 ? -0.118 24.581 23.534 1.00 92.56 311 PHE A O 1
ATOM 2480 N N . PRO A 1 312 ? -1.793 24.364 22.045 1.00 89.44 312 PRO A N 1
ATOM 2481 C CA . PRO A 1 312 ? -2.059 25.801 21.956 1.00 89.44 312 PRO A CA 1
ATOM 2482 C C . PRO A 1 312 ? -2.533 26.422 23.280 1.00 89.44 312 PRO A C 1
ATOM 2484 O O . PRO A 1 312 ? -2.298 27.599 23.535 1.00 89.44 312 PRO A O 1
ATOM 2487 N N . SER A 1 313 ? -3.241 25.647 24.108 1.00 94.25 313 SER A N 1
ATOM 2488 C CA . SER A 1 313 ? -3.744 26.059 25.423 1.00 94.25 313 SER A CA 1
ATOM 2489 C C . SER A 1 313 ? -4.076 24.840 26.291 1.00 94.25 313 SER A C 1
ATOM 2491 O O . SER A 1 313 ? -4.233 23.729 25.780 1.00 94.25 313 SER A O 1
ATOM 2493 N N . SER A 1 314 ? -4.244 25.043 27.602 1.00 93.62 314 SER A N 1
ATOM 2494 C CA . SER A 1 314 ? -4.718 23.998 28.525 1.00 93.62 314 SER A CA 1
ATOM 2495 C C . SER A 1 314 ? -6.109 23.470 28.160 1.00 93.62 314 SER A C 1
ATOM 2497 O O . SER A 1 314 ? -6.372 22.282 28.330 1.00 93.62 314 SER A O 1
ATOM 2499 N N . LYS A 1 315 ? -6.980 24.324 27.604 1.00 93.00 315 LYS A N 1
ATOM 2500 C CA . LYS A 1 315 ? -8.287 23.913 27.082 1.00 93.00 315 LYS A CA 1
ATOM 2501 C C . LYS A 1 315 ? -8.145 22.946 25.904 1.00 93.00 315 LYS A C 1
ATOM 2503 O O . LYS A 1 315 ? -8.734 21.876 25.946 1.00 93.00 315 LYS A O 1
ATOM 2508 N N . SER A 1 316 ? -7.325 23.288 24.908 1.00 89.56 316 SER A N 1
ATOM 2509 C CA . SER A 1 316 ? -7.079 22.411 23.750 1.00 89.56 316 SER A CA 1
ATOM 2510 C C . SER A 1 316 ? -6.450 21.078 24.170 1.00 89.56 316 SER A C 1
ATOM 2512 O O . SER A 1 316 ? -6.810 20.027 23.647 1.00 89.56 316 SER A O 1
ATOM 2514 N N . ALA A 1 317 ? -5.570 21.087 25.180 1.00 88.44 317 ALA A N 1
ATOM 2515 C CA . ALA A 1 317 ? -5.069 19.851 25.774 1.00 88.44 317 ALA A CA 1
ATOM 2516 C C . ALA A 1 317 ? -6.222 18.990 26.324 1.00 88.44 317 ALA A C 1
ATOM 2518 O O . ALA A 1 317 ? -6.372 17.844 25.908 1.00 88.44 317 ALA A O 1
ATOM 2519 N N . ALA A 1 318 ? -7.066 19.544 27.203 1.00 86.88 318 ALA A N 1
ATOM 2520 C CA . ALA A 1 318 ? -8.204 18.823 27.780 1.00 86.88 318 ALA A CA 1
ATOM 2521 C C . ALA A 1 318 ? -9.176 18.295 26.708 1.00 86.88 318 ALA A C 1
ATOM 2523 O O . ALA A 1 318 ? -9.585 17.138 26.776 1.00 86.88 318 ALA A O 1
ATOM 2524 N N . ASP A 1 319 ? -9.482 19.107 25.694 1.00 85.00 319 ASP A N 1
ATOM 2525 C CA . ASP A 1 319 ? -10.392 18.742 24.606 1.00 85.00 319 ASP A CA 1
ATOM 2526 C C . ASP A 1 319 ? -9.823 17.590 23.745 1.00 85.00 319 ASP A C 1
ATOM 2528 O O . ASP A 1 319 ? -10.548 16.657 23.391 1.00 85.00 319 ASP A O 1
ATOM 2532 N N . ARG A 1 320 ? -8.506 17.563 23.477 1.00 83.56 320 ARG A N 1
ATOM 2533 C CA . ARG A 1 320 ? -7.860 16.430 22.780 1.00 83.56 320 ARG A CA 1
ATOM 2534 C C . ARG A 1 320 ? -7.899 15.137 23.592 1.00 83.56 320 ARG A C 1
ATOM 2536 O O . ARG A 1 320 ? -8.159 14.075 23.033 1.00 83.56 320 ARG A O 1
ATOM 2543 N N . PHE A 1 321 ? -7.670 15.208 24.906 1.00 81.25 321 PHE A N 1
ATOM 2544 C CA . PHE A 1 321 ? -7.786 14.041 25.793 1.00 81.25 321 PHE A CA 1
ATOM 2545 C C . PHE A 1 321 ? -9.233 13.545 25.942 1.00 81.25 321 PHE A C 1
ATOM 2547 O O . PHE A 1 321 ? -9.434 12.367 26.224 1.00 81.25 321 PHE A O 1
ATOM 2554 N N . ALA A 1 322 ? -10.224 14.413 25.726 1.00 78.12 322 ALA A N 1
ATOM 2555 C CA . ALA A 1 322 ? -11.644 14.069 25.727 1.00 78.12 322 ALA A CA 1
ATOM 2556 C C . ALA A 1 322 ? -12.177 13.608 24.352 1.00 78.12 322 ALA A C 1
ATOM 2558 O O . ALA A 1 322 ? -13.365 13.317 24.241 1.00 78.12 322 ALA A O 1
ATOM 2559 N N . LEU A 1 323 ? -11.326 13.551 23.314 1.00 72.62 323 LEU A N 1
ATOM 2560 C CA . LEU A 1 323 ? -11.694 13.307 21.906 1.00 72.62 323 LEU A CA 1
ATOM 2561 C C . LEU A 1 323 ? -12.681 14.329 21.317 1.00 72.62 323 LEU A C 1
ATOM 2563 O O . LEU A 1 323 ? -13.325 14.054 20.306 1.00 72.62 323 LEU A O 1
ATOM 2567 N N . THR A 1 324 ? -12.800 15.514 21.915 1.00 74.94 324 THR A N 1
ATOM 2568 C CA . THR A 1 324 ? -13.667 16.591 21.411 1.00 74.94 324 THR A CA 1
ATOM 2569 C C . THR A 1 324 ? -12.931 17.534 20.455 1.00 74.94 324 THR A C 1
ATOM 2571 O O . THR A 1 324 ? -13.569 18.221 19.659 1.00 74.94 324 THR A O 1
ATOM 2574 N N . GLU A 1 325 ? -11.594 17.530 20.478 1.00 77.25 325 GLU A N 1
ATOM 2575 C CA . GLU A 1 325 ? -10.724 18.168 19.485 1.00 77.25 325 GLU A CA 1
ATOM 2576 C C . GLU A 1 325 ? -9.787 17.121 18.860 1.00 77.25 325 GLU A C 1
ATOM 2578 O O . GLU A 1 325 ? -9.117 16.367 19.564 1.00 77.25 325 GLU A O 1
ATOM 2583 N N . SER A 1 326 ? -9.683 17.093 17.529 1.00 76.00 326 SER A N 1
ATOM 2584 C CA . SER A 1 326 ? -8.672 16.286 16.837 1.00 76.00 326 SER A CA 1
ATOM 2585 C C . SER A 1 326 ? -7.294 16.943 16.925 1.00 76.00 326 SER A C 1
ATOM 2587 O O . SER A 1 326 ? -7.155 18.131 16.632 1.00 76.00 326 SER A O 1
ATOM 2589 N N . GLY A 1 327 ? -6.249 16.173 17.205 1.00 78.75 327 GLY A N 1
ATOM 2590 C CA . GLY A 1 327 ? -4.881 16.661 17.085 1.00 78.75 327 GLY A CA 1
ATOM 2591 C C . GLY A 1 327 ? -3.881 15.806 17.839 1.00 78.75 327 GLY A C 1
ATOM 2592 O O . GLY A 1 327 ? -4.247 14.993 18.683 1.00 78.75 327 GLY A O 1
ATOM 2593 N N . ASN A 1 328 ? -2.600 16.033 17.553 1.00 89.62 328 ASN A N 1
ATOM 2594 C CA . ASN A 1 328 ? -1.523 15.262 18.156 1.00 89.62 328 ASN A CA 1
ATOM 2595 C C . ASN A 1 328 ? -1.406 15.518 19.665 1.00 89.62 328 ASN A C 1
ATOM 2597 O O . ASN A 1 328 ? -1.484 16.662 20.122 1.00 89.62 328 ASN A O 1
ATOM 2601 N N . ILE A 1 329 ? -1.192 14.441 20.421 1.00 87.81 329 ILE A N 1
ATOM 2602 C CA . ILE A 1 329 ? -0.969 14.462 21.874 1.00 87.81 329 ILE A CA 1
ATOM 2603 C C . ILE A 1 329 ? 0.446 13.962 22.158 1.00 87.81 329 ILE A C 1
ATOM 2605 O O . ILE A 1 329 ? 1.304 14.696 22.644 1.00 87.81 329 ILE A O 1
ATOM 2609 N N . TYR A 1 330 ? 0.699 12.700 21.815 1.00 93.06 330 TYR A N 1
ATOM 2610 C CA . TYR A 1 330 ? 1.944 12.009 22.107 1.00 93.06 330 TYR A CA 1
ATOM 2611 C C . TYR A 1 330 ? 2.163 10.898 21.081 1.00 93.06 330 TYR A C 1
ATOM 2613 O O . TYR A 1 330 ? 1.216 10.185 20.735 1.00 93.06 330 TYR A O 1
ATOM 2621 N N . THR A 1 331 ? 3.407 10.725 20.630 1.00 94.19 331 THR A N 1
ATOM 2622 C CA . THR A 1 331 ? 3.751 9.797 19.548 1.00 94.19 331 THR A CA 1
ATOM 2623 C C . THR A 1 331 ? 3.273 8.392 19.843 1.00 94.19 331 THR A C 1
ATOM 2625 O O . THR A 1 331 ? 2.710 7.810 18.945 1.00 94.19 331 THR A O 1
ATOM 2628 N N . ARG A 1 332 ? 3.335 7.879 21.083 1.00 94.56 332 ARG A N 1
ATOM 2629 C CA . ARG A 1 332 ? 2.843 6.523 21.430 1.00 94.56 332 ARG A CA 1
ATOM 2630 C C . ARG A 1 332 ? 1.439 6.183 20.897 1.00 94.56 332 ARG A C 1
ATOM 2632 O O . ARG A 1 332 ? 1.176 5.009 20.695 1.00 94.56 332 ARG A O 1
ATOM 2639 N N . ILE A 1 333 ? 0.559 7.164 20.675 1.00 90.38 333 ILE A N 1
ATOM 2640 C CA . ILE A 1 333 ? -0.801 6.936 20.153 1.00 90.38 333 ILE A CA 1
ATOM 2641 C C . ILE A 1 333 ? -1.056 7.546 18.766 1.00 90.38 333 ILE A C 1
ATOM 2643 O O . ILE A 1 333 ? -1.951 7.075 18.063 1.00 90.38 333 ILE A O 1
ATOM 2647 N N . MET A 1 334 ? -0.303 8.575 18.357 1.00 90.50 334 MET A N 1
ATOM 2648 C CA . MET A 1 334 ? -0.414 9.194 17.029 1.00 90.50 334 MET A CA 1
ATOM 2649 C C . MET A 1 334 ? 0.830 10.011 16.648 1.00 90.50 334 MET A C 1
ATOM 2651 O O . MET A 1 334 ? 1.371 10.754 17.468 1.00 90.50 334 MET A O 1
ATOM 2655 N N . ASN A 1 335 ? 1.251 9.916 15.388 1.00 96.56 335 ASN A N 1
ATOM 2656 C CA . ASN A 1 335 ? 2.372 10.648 14.810 1.00 96.56 335 ASN A CA 1
ATOM 2657 C C . ASN A 1 335 ? 2.066 10.959 13.334 1.00 96.56 335 ASN A C 1
ATOM 2659 O O . ASN A 1 335 ? 1.675 10.036 12.624 1.00 96.56 335 ASN A O 1
ATOM 2663 N N . PRO A 1 336 ? 2.288 12.190 12.832 1.00 95.44 336 PRO A N 1
ATOM 2664 C CA . PRO A 1 336 ? 1.962 12.535 11.445 1.00 95.44 336 PRO A CA 1
ATOM 2665 C C . PRO A 1 336 ? 2.650 11.659 10.386 1.00 95.44 336 PRO A C 1
ATOM 2667 O O . PRO A 1 336 ? 2.073 11.396 9.337 1.00 95.44 336 PRO A O 1
ATOM 2670 N N . THR A 1 337 ? 3.866 11.167 10.659 1.00 97.12 337 THR A N 1
ATOM 2671 C CA . THR A 1 337 ? 4.606 10.297 9.724 1.00 97.12 337 THR A CA 1
ATOM 2672 C C . THR A 1 337 ? 3.893 8.967 9.537 1.00 97.12 337 THR A C 1
ATOM 2674 O O . THR A 1 337 ? 3.704 8.508 8.413 1.00 97.12 337 THR A O 1
ATOM 2677 N N . TRP A 1 338 ? 3.495 8.329 10.643 1.00 94.06 338 TRP A N 1
ATOM 2678 C CA . TRP A 1 338 ? 2.791 7.057 10.559 1.00 94.06 338 TRP A CA 1
ATOM 2679 C C . TRP A 1 338 ? 1.304 7.238 10.239 1.00 94.06 338 TRP A C 1
ATOM 2681 O O . TRP A 1 338 ? 0.694 6.300 9.755 1.00 94.06 338 TRP A O 1
ATOM 2691 N N . ASP A 1 339 ? 0.720 8.419 10.465 1.00 95.88 339 ASP A N 1
ATOM 2692 C CA . ASP A 1 339 ? -0.665 8.732 10.090 1.00 95.88 339 ASP A CA 1
ATOM 2693 C C . ASP A 1 339 ? -0.800 8.757 8.562 1.00 95.88 339 ASP A C 1
ATOM 2695 O O . ASP A 1 339 ? -1.695 8.129 8.006 1.00 95.88 339 ASP A O 1
ATOM 2699 N N . ALA A 1 340 ? 0.174 9.349 7.860 1.00 97.19 340 ALA A N 1
ATOM 2700 C CA . ALA A 1 340 ? 0.261 9.238 6.405 1.00 97.19 340 ALA A CA 1
ATOM 2701 C C . ALA A 1 340 ? 0.355 7.769 5.942 1.00 97.19 340 ALA A C 1
ATOM 2703 O O . ALA A 1 340 ? -0.285 7.387 4.962 1.00 97.19 340 ALA A O 1
ATOM 2704 N N . PHE A 1 341 ? 1.114 6.927 6.656 1.00 98.50 341 PHE A N 1
ATOM 2705 C CA . PHE A 1 341 ? 1.196 5.485 6.386 1.00 98.50 341 PHE A CA 1
ATOM 2706 C C . PHE A 1 341 ? -0.143 4.766 6.629 1.00 98.50 341 PHE A C 1
ATOM 2708 O O . PHE A 1 341 ? -0.587 4.007 5.768 1.00 98.50 341 PHE A O 1
ATOM 2715 N N . GLU A 1 342 ? -0.806 5.037 7.756 1.00 98.44 342 GLU A N 1
ATOM 2716 C CA . GLU A 1 342 ? -2.118 4.491 8.124 1.00 98.44 342 GLU A CA 1
ATOM 2717 C C . GLU A 1 342 ? -3.195 4.877 7.095 1.00 98.44 342 GLU A C 1
ATOM 2719 O O . GLU A 1 342 ? -3.917 4.017 6.593 1.00 98.44 342 GLU A O 1
ATOM 2724 N N . GLN A 1 343 ? -3.274 6.151 6.710 1.00 97.00 343 GLN A N 1
ATOM 2725 C CA . GLN A 1 343 ? -4.221 6.621 5.695 1.00 97.00 343 GLN A CA 1
ATOM 2726 C C . GLN A 1 343 ? -3.959 5.983 4.329 1.00 97.00 343 GLN A C 1
ATOM 2728 O O . GLN A 1 343 ? -4.896 5.574 3.640 1.00 97.00 343 GLN A O 1
ATOM 2733 N N . ARG A 1 344 ? -2.684 5.857 3.940 1.00 97.75 344 ARG A N 1
ATOM 2734 C CA . ARG A 1 344 ? -2.307 5.246 2.665 1.00 97.75 344 ARG A CA 1
ATOM 2735 C C . ARG A 1 344 ? -2.725 3.786 2.602 1.00 97.75 344 ARG A C 1
ATOM 2737 O O . ARG A 1 344 ? -3.366 3.389 1.635 1.00 97.75 344 ARG A O 1
ATOM 2744 N N . ILE A 1 345 ? -2.406 2.991 3.622 1.00 98.12 345 ILE A N 1
ATOM 2745 C CA . ILE A 1 345 ? -2.772 1.572 3.617 1.00 98.12 345 ILE A CA 1
ATOM 2746 C C . ILE A 1 345 ? -4.287 1.370 3.739 1.00 98.12 345 ILE A C 1
ATOM 2748 O O . ILE A 1 345 ? -4.817 0.502 3.052 1.00 98.12 345 ILE A O 1
ATOM 2752 N N . ALA A 1 346 ? -4.998 2.207 4.506 1.00 97.19 346 ALA A N 1
ATOM 2753 C CA . ALA A 1 346 ? -6.461 2.184 4.553 1.00 97.19 346 ALA A CA 1
ATOM 2754 C C . ALA A 1 346 ? -7.068 2.407 3.159 1.00 97.19 346 ALA A C 1
ATOM 2756 O O . ALA A 1 346 ? -7.932 1.644 2.736 1.00 97.19 346 ALA A O 1
ATOM 2757 N N . ALA A 1 347 ? -6.561 3.393 2.408 1.00 96.25 347 ALA A N 1
ATOM 2758 C CA . ALA A 1 347 ? -7.004 3.651 1.041 1.00 96.25 347 ALA A CA 1
ATOM 2759 C C . ALA A 1 347 ? -6.707 2.478 0.088 1.00 96.25 347 ALA A C 1
ATOM 2761 O O . ALA A 1 347 ? -7.544 2.147 -0.751 1.00 96.25 347 ALA A O 1
ATOM 2762 N N . LEU A 1 348 ? -5.538 1.837 0.217 1.00 97.62 348 LEU A N 1
ATOM 2763 C CA . LEU A 1 348 ? -5.151 0.688 -0.613 1.00 97.62 348 LEU A CA 1
ATOM 2764 C C . LEU A 1 348 ? -5.995 -0.564 -0.327 1.00 97.62 348 LEU A C 1
ATOM 2766 O O . LEU A 1 348 ? -6.358 -1.270 -1.260 1.00 97.62 348 LEU A O 1
ATOM 2770 N N . GLU A 1 349 ? -6.342 -0.809 0.936 1.00 97.31 349 GLU A N 1
ATOM 2771 C CA . GLU A 1 349 ? -7.230 -1.899 1.373 1.00 97.31 349 GLU A CA 1
ATOM 2772 C C . GLU A 1 349 ? -8.726 -1.560 1.252 1.00 97.31 349 GLU A C 1
ATOM 2774 O O . GLU A 1 349 ? -9.581 -2.369 1.607 1.00 97.31 349 GLU A O 1
ATOM 2779 N N . LYS A 1 350 ? -9.075 -0.358 0.774 1.00 94.50 350 LYS A N 1
ATOM 2780 C CA . LYS A 1 350 ? -10.465 0.135 0.718 1.00 94.50 350 LYS A CA 1
ATOM 2781 C C . LYS A 1 350 ? -11.174 0.083 2.083 1.00 94.50 350 LYS A C 1
ATOM 2783 O O . LYS A 1 350 ? -12.388 -0.111 2.156 1.00 94.50 350 LYS A O 1
ATOM 2788 N N . GLY A 1 351 ? -10.404 0.262 3.155 1.00 93.19 351 GLY A N 1
ATOM 2789 C CA . GLY A 1 351 ? -10.891 0.426 4.519 1.00 93.19 351 GLY A CA 1
ATOM 2790 C C . GLY A 1 351 ? -11.204 1.884 4.850 1.00 93.19 351 GLY A C 1
ATOM 2791 O O . GLY A 1 351 ? -10.859 2.806 4.110 1.00 93.19 351 GLY A O 1
ATOM 2792 N N . VAL A 1 352 ? -11.849 2.099 5.994 1.00 92.56 352 VAL A N 1
ATOM 2793 C CA . VAL A 1 352 ? -12.202 3.439 6.489 1.00 92.56 352 VAL A CA 1
ATOM 2794 C C . VAL A 1 352 ? -11.080 4.083 7.303 1.00 92.56 352 VAL A C 1
ATOM 2796 O O . VAL A 1 352 ? -11.009 5.308 7.372 1.00 92.56 352 VAL A O 1
ATOM 2799 N N . ALA A 1 353 ? -10.213 3.280 7.927 1.00 93.50 353 ALA A N 1
ATOM 2800 C CA . ALA A 1 353 ? -9.093 3.746 8.739 1.00 93.50 353 ALA A CA 1
ATOM 2801 C C . ALA A 1 353 ? -8.112 2.606 9.058 1.00 93.50 353 ALA A C 1
ATOM 2803 O O . ALA A 1 353 ? -8.439 1.429 8.908 1.00 93.50 353 ALA A O 1
ATOM 2804 N N . ALA A 1 354 ? -6.913 2.955 9.531 1.00 98.00 354 ALA A N 1
ATOM 2805 C CA . ALA A 1 354 ? -5.896 1.990 9.934 1.00 98.00 354 ALA A CA 1
ATOM 2806 C C . ALA A 1 354 ? -5.176 2.386 11.235 1.00 98.00 354 ALA A C 1
ATOM 2808 O O . ALA A 1 354 ? -5.262 3.528 11.694 1.00 98.00 354 ALA A O 1
ATOM 2809 N N . LEU A 1 355 ? -4.467 1.423 11.825 1.00 98.44 355 LEU A N 1
ATOM 2810 C CA . LEU A 1 355 ? -3.642 1.580 13.022 1.00 98.44 355 LEU A CA 1
ATOM 2811 C C . LEU A 1 355 ? -2.316 0.845 12.856 1.00 98.44 355 LEU A C 1
ATOM 2813 O O . LEU A 1 355 ? -2.282 -0.388 12.826 1.00 98.44 355 LEU A O 1
ATOM 2817 N N . ALA A 1 356 ? -1.228 1.599 12.783 1.00 98.44 356 ALA A N 1
ATOM 2818 C CA . ALA A 1 356 ? 0.119 1.071 12.713 1.00 98.44 356 ALA A CA 1
ATOM 2819 C C . ALA A 1 356 ? 0.600 0.608 14.094 1.00 98.44 356 ALA A C 1
ATOM 2821 O O . ALA A 1 356 ? 0.356 1.249 15.119 1.00 98.44 356 ALA A O 1
ATOM 2822 N N . THR A 1 357 ? 1.323 -0.506 14.121 1.00 98.69 357 THR A N 1
ATOM 2823 C CA . THR A 1 357 ? 1.866 -1.117 15.337 1.00 98.69 357 THR A CA 1
ATOM 2824 C C . THR A 1 357 ? 3.329 -1.511 15.142 1.00 98.69 357 THR A C 1
ATOM 2826 O O . THR A 1 357 ? 3.853 -1.561 14.026 1.00 98.69 357 THR A O 1
ATOM 2829 N N . ALA A 1 358 ? 4.014 -1.806 16.245 1.00 98.44 358 ALA A N 1
ATOM 2830 C CA . ALA A 1 358 ? 5.438 -2.130 16.247 1.00 98.44 358 ALA A CA 1
ATOM 2831 C C . ALA A 1 358 ? 5.797 -3.402 15.454 1.00 98.44 358 ALA A C 1
ATOM 2833 O O . ALA A 1 358 ? 6.955 -3.575 15.084 1.00 98.44 358 ALA A O 1
ATOM 2834 N N . SER A 1 359 ? 4.843 -4.304 15.191 1.00 98.75 359 SER A N 1
ATOM 2835 C CA . SER A 1 359 ? 5.054 -5.542 14.428 1.00 98.75 359 SER A CA 1
ATOM 2836 C C . SER A 1 359 ? 3.730 -6.143 13.936 1.00 98.75 359 SER A C 1
ATOM 2838 O O . SER A 1 359 ? 2.670 -5.854 14.487 1.00 98.75 359 SER A O 1
ATOM 2840 N N . GLY A 1 360 ? 3.778 -7.036 12.940 1.00 98.44 360 GLY A N 1
ATOM 2841 C CA . GLY A 1 360 ? 2.592 -7.796 12.505 1.00 98.44 360 GLY A CA 1
ATOM 2842 C C . GLY A 1 360 ? 1.970 -8.638 13.628 1.00 98.44 360 GLY A C 1
ATOM 2843 O O . GLY A 1 360 ? 0.749 -8.723 13.741 1.00 98.44 360 GLY A O 1
ATOM 2844 N N . ALA A 1 361 ? 2.802 -9.170 14.530 1.00 98.25 361 ALA A N 1
ATOM 2845 C CA . ALA A 1 361 ? 2.328 -9.857 15.729 1.00 98.25 361 ALA A CA 1
ATOM 2846 C C . ALA A 1 361 ? 1.546 -8.904 16.647 1.00 98.25 361 ALA A C 1
ATOM 2848 O O . ALA A 1 361 ? 0.474 -9.262 17.114 1.00 98.25 361 ALA A O 1
ATOM 2849 N N . ALA A 1 362 ? 2.018 -7.668 16.848 1.00 98.69 362 ALA A N 1
ATOM 2850 C CA . ALA A 1 362 ? 1.283 -6.669 17.623 1.00 98.69 362 ALA A CA 1
ATOM 2851 C C . ALA A 1 362 ? -0.039 -6.262 16.948 1.00 98.69 362 ALA A C 1
ATOM 2853 O O . ALA A 1 362 ? -1.039 -6.097 17.640 1.00 98.69 362 ALA A O 1
ATOM 2854 N N . ALA A 1 363 ? -0.069 -6.140 15.613 1.00 98.81 363 ALA A N 1
ATOM 2855 C CA . ALA A 1 363 ? -1.308 -5.893 14.867 1.00 98.81 363 ALA A CA 1
ATOM 2856 C C . ALA A 1 363 ? -2.335 -7.015 15.092 1.00 98.81 363 ALA A C 1
ATOM 2858 O O . ALA A 1 363 ? -3.471 -6.738 15.468 1.00 98.81 363 ALA A O 1
ATOM 2859 N N . THR A 1 364 ? -1.920 -8.275 14.952 1.00 98.75 364 THR A N 1
ATOM 2860 C CA . THR A 1 364 ? -2.792 -9.438 15.183 1.00 98.75 364 THR A CA 1
ATOM 2861 C C . THR A 1 364 ? -3.248 -9.521 16.638 1.00 98.75 364 THR A C 1
ATOM 2863 O O . THR A 1 364 ? -4.437 -9.692 16.911 1.00 98.75 364 THR A O 1
ATOM 2866 N N . THR A 1 365 ? -2.326 -9.315 17.584 1.00 98.75 365 THR A N 1
ATOM 2867 C CA . THR A 1 365 ? -2.634 -9.297 19.015 1.00 98.75 365 THR A CA 1
ATOM 2868 C C . THR A 1 365 ? -3.706 -8.266 19.336 1.00 98.75 365 THR A C 1
ATOM 2870 O O . THR A 1 365 ? -4.708 -8.595 19.969 1.00 98.75 365 THR A O 1
ATOM 2873 N N . TYR A 1 366 ? -3.526 -7.028 18.875 1.00 98.75 366 TYR A N 1
ATOM 2874 C CA . TYR A 1 366 ? -4.486 -5.960 19.119 1.00 98.75 366 TYR A CA 1
ATOM 2875 C C . TYR A 1 366 ? -5.810 -6.195 18.398 1.00 98.75 366 TYR A C 1
ATOM 2877 O O . TYR A 1 366 ? -6.846 -5.916 18.989 1.00 98.75 366 TYR A O 1
ATOM 2885 N N . ALA A 1 367 ? -5.813 -6.730 17.174 1.00 98.75 367 ALA A N 1
ATOM 2886 C CA . ALA A 1 367 ? -7.055 -6.996 16.452 1.00 98.75 367 ALA A CA 1
ATOM 2887 C C . ALA A 1 367 ? -7.980 -7.950 17.230 1.00 98.75 367 ALA A C 1
ATOM 2889 O O . ALA A 1 367 ? -9.182 -7.704 17.314 1.00 98.75 367 ALA A O 1
ATOM 2890 N N . ILE A 1 368 ? -7.412 -8.980 17.867 1.00 98.69 368 ILE A N 1
ATOM 2891 C CA . ILE A 1 368 ? -8.165 -9.934 18.690 1.00 98.69 368 ILE A CA 1
ATOM 2892 C C . ILE A 1 368 ? -8.478 -9.357 20.076 1.00 98.69 368 ILE A C 1
ATOM 2894 O O . ILE A 1 368 ? -9.645 -9.278 20.461 1.00 98.69 368 ILE A O 1
ATOM 2898 N N . GLN A 1 369 ? -7.467 -8.875 20.810 1.00 98.00 369 GLN A N 1
ATOM 2899 C CA . GLN A 1 369 ? -7.649 -8.342 22.169 1.00 98.00 369 GLN A CA 1
ATOM 2900 C C . GLN A 1 369 ? -8.616 -7.156 22.223 1.00 98.00 369 GLN A C 1
ATOM 2902 O O . GLN A 1 369 ? -9.246 -6.914 23.251 1.00 98.00 369 GLN A O 1
ATOM 2907 N N . ASN A 1 370 ? -8.777 -6.420 21.121 1.00 97.94 370 ASN A N 1
ATOM 2908 C CA . ASN A 1 370 ? -9.710 -5.303 21.064 1.00 97.94 370 ASN A CA 1
ATOM 2909 C C . ASN A 1 370 ? -11.175 -5.754 21.175 1.00 97.94 370 ASN A C 1
ATOM 2911 O O . ASN A 1 370 ? -12.029 -4.938 21.519 1.00 97.94 370 ASN A O 1
ATOM 2915 N N . ILE A 1 371 ? -11.496 -7.025 20.926 1.00 98.00 371 ILE A N 1
ATOM 2916 C CA . ILE A 1 371 ? -12.873 -7.551 20.939 1.00 98.00 371 ILE A CA 1
ATOM 2917 C C . ILE A 1 371 ? -13.073 -8.762 21.857 1.00 98.00 371 ILE A C 1
ATOM 2919 O O . ILE A 1 371 ? -14.211 -9.193 22.041 1.00 98.00 371 ILE A O 1
ATOM 2923 N N . THR A 1 372 ? -12.005 -9.270 22.473 1.00 98.25 372 THR A N 1
ATOM 2924 C CA . THR A 1 372 ? -12.043 -10.403 23.407 1.00 98.25 372 THR A CA 1
ATOM 2925 C C . THR A 1 372 ? -11.686 -9.998 24.836 1.00 98.25 372 THR A C 1
ATOM 2927 O O . THR A 1 372 ? -10.896 -9.085 25.066 1.00 98.25 372 THR A O 1
ATOM 2930 N N . LYS A 1 373 ? -12.195 -10.751 25.804 1.00 96.19 373 LYS A N 1
ATOM 2931 C CA . LYS A 1 373 ? -11.776 -10.774 27.212 1.00 96.19 373 LYS A CA 1
ATOM 2932 C C . LYS A 1 373 ? -11.627 -12.224 27.684 1.00 96.19 373 LYS A C 1
ATOM 2934 O O . LYS A 1 373 ? -12.020 -13.149 26.978 1.00 96.19 373 LYS A O 1
ATOM 2939 N N . ALA A 1 374 ? -11.113 -12.424 28.896 1.00 98.06 374 ALA A N 1
ATOM 2940 C CA . ALA A 1 374 ? -11.072 -13.750 29.506 1.00 98.06 374 ALA A CA 1
ATOM 2941 C C . ALA A 1 374 ? -12.468 -14.412 29.512 1.00 98.06 374 ALA A C 1
ATOM 2943 O O . ALA A 1 374 ? -13.466 -13.781 29.874 1.00 98.06 374 ALA A O 1
ATOM 2944 N N . GLY A 1 375 ? -12.521 -15.678 29.100 1.00 98.25 375 GLY A N 1
ATOM 2945 C CA . GLY A 1 375 ? -13.737 -16.460 28.888 1.00 98.25 375 GLY A CA 1
ATOM 2946 C C . GLY A 1 375 ? -14.313 -16.378 27.470 1.00 98.25 375 GLY A C 1
ATOM 2947 O O . GLY A 1 375 ? -15.292 -17.069 27.189 1.00 98.25 375 GLY A O 1
ATOM 2948 N N . ASP A 1 376 ? -13.747 -15.564 26.576 1.00 98.69 376 ASP A N 1
ATOM 2949 C CA . ASP A 1 376 ? -14.156 -15.514 25.170 1.00 98.69 376 ASP A CA 1
ATOM 2950 C C . ASP A 1 376 ? -13.426 -16.556 24.311 1.00 98.69 376 ASP A C 1
ATOM 2952 O O . ASP A 1 376 ? -12.454 -17.189 24.724 1.00 98.69 376 ASP A O 1
ATOM 2956 N N . HIS A 1 377 ? -13.927 -16.733 23.090 1.00 98.81 377 HIS A N 1
ATOM 2957 C CA . HIS A 1 377 ? -13.449 -17.728 22.142 1.00 98.81 377 HIS A CA 1
ATOM 2958 C C . HIS A 1 377 ? -13.256 -17.123 20.743 1.00 98.81 377 HIS A C 1
ATOM 2960 O O . HIS A 1 377 ? -14.012 -16.234 20.345 1.00 98.81 377 HIS A O 1
ATOM 2966 N N . ILE A 1 378 ? -12.302 -17.629 19.965 1.00 98.88 378 ILE A N 1
ATOM 2967 C CA . ILE A 1 378 ? -12.182 -17.374 18.521 1.00 98.88 378 ILE A CA 1
ATOM 2968 C C . ILE A 1 378 ? -12.062 -18.694 17.752 1.00 98.88 378 ILE A C 1
ATOM 2970 O O . ILE A 1 378 ? -11.671 -19.723 18.306 1.00 98.88 378 ILE A O 1
ATOM 2974 N N . VAL A 1 379 ? -12.403 -18.672 16.466 1.00 98.88 379 VAL A N 1
ATOM 2975 C CA . VAL A 1 379 ? -12.144 -19.791 15.551 1.00 98.88 379 VAL A CA 1
ATOM 2976 C C . VAL A 1 379 ? -11.078 -19.349 14.558 1.00 98.88 379 VAL A C 1
ATOM 2978 O O . VAL A 1 379 ? -11.165 -18.248 14.021 1.00 98.88 379 VAL A O 1
ATOM 2981 N N . SER A 1 380 ? -10.075 -20.183 14.313 1.00 98.38 380 SER A N 1
ATOM 2982 C CA . SER A 1 380 ? -8.995 -19.868 13.379 1.00 98.38 380 SER A CA 1
ATOM 2983 C C . SER A 1 380 ? -8.756 -21.016 12.411 1.00 98.38 380 SER A C 1
ATOM 2985 O O . SER A 1 380 ? -8.878 -22.177 12.796 1.00 98.38 380 SER A O 1
ATOM 2987 N N . ASP A 1 381 ? -8.353 -20.710 11.181 1.00 96.00 381 ASP A N 1
ATOM 2988 C CA . ASP A 1 381 ? -7.685 -21.711 10.346 1.00 96.00 381 ASP A CA 1
ATOM 2989 C C . ASP A 1 381 ? -6.391 -22.184 11.036 1.00 96.00 381 ASP A C 1
ATOM 2991 O O . ASP A 1 381 ? -5.771 -21.424 11.792 1.00 96.00 381 ASP A O 1
ATOM 2995 N N . PHE A 1 382 ? -5.989 -23.436 10.807 1.00 90.44 382 PHE A N 1
ATOM 2996 C CA . PHE A 1 382 ? -4.703 -23.951 11.284 1.00 90.44 382 PHE A CA 1
ATOM 2997 C C . PHE A 1 382 ? -3.547 -23.658 10.322 1.00 90.44 382 PHE A C 1
ATOM 2999 O O . PHE A 1 382 ? -2.398 -23.682 10.760 1.00 90.44 382 PHE A O 1
ATOM 3006 N N . GLN A 1 383 ? -3.815 -23.391 9.035 1.00 89.06 383 GLN A N 1
ATOM 3007 C CA . GLN A 1 383 ? -2.785 -23.071 8.032 1.00 89.06 383 GLN A CA 1
ATOM 3008 C C . GLN A 1 383 ? -2.427 -21.582 8.048 1.00 89.06 383 GLN A C 1
ATOM 3010 O O . GLN A 1 383 ? -2.492 -20.890 7.037 1.00 89.06 383 GLN A O 1
ATOM 3015 N N . ILE A 1 384 ? -2.044 -21.094 9.224 1.00 91.75 384 ILE A N 1
ATOM 3016 C CA . ILE A 1 384 ? -1.602 -19.719 9.451 1.00 91.75 384 ILE A CA 1
ATOM 3017 C C . ILE A 1 384 ? -0.131 -19.701 9.866 1.00 91.75 384 ILE A C 1
ATOM 3019 O O . ILE A 1 384 ? 0.448 -20.719 10.247 1.00 91.75 384 ILE A O 1
ATOM 3023 N N . TYR A 1 385 ? 0.486 -18.525 9.858 1.00 90.88 385 TYR A N 1
ATOM 3024 C CA . TYR A 1 385 ? 1.843 -18.314 10.328 1.00 90.88 385 TYR A CA 1
ATOM 3025 C C . TYR A 1 385 ? 2.056 -18.931 11.715 1.00 90.88 385 TYR A C 1
ATOM 3027 O O . TYR A 1 385 ? 1.349 -18.605 12.670 1.00 90.88 385 TYR A O 1
ATOM 3035 N N . GLY A 1 386 ? 3.095 -19.763 11.850 1.00 85.06 386 GLY A N 1
ATOM 3036 C CA . GLY A 1 386 ? 3.394 -20.478 13.095 1.00 85.06 386 GLY A CA 1
ATOM 3037 C C . GLY A 1 386 ? 3.501 -19.578 14.333 1.00 85.06 386 GLY A C 1
ATOM 3038 O O . GLY A 1 386 ? 3.079 -19.970 15.417 1.00 85.06 386 GLY A O 1
ATOM 3039 N N . GLY A 1 387 ? 3.977 -18.335 14.187 1.00 89.31 387 GLY A N 1
ATOM 3040 C CA . GLY A 1 387 ? 3.983 -17.372 15.295 1.00 89.31 387 GLY A CA 1
ATOM 3041 C C . GLY A 1 387 ? 2.579 -16.930 15.729 1.00 89.31 387 GLY A C 1
ATOM 3042 O O . GLY A 1 387 ? 2.338 -16.782 16.925 1.00 89.31 387 GLY A O 1
ATOM 3043 N N . THR A 1 388 ? 1.647 -16.768 14.786 1.00 95.25 388 THR A N 1
ATOM 3044 C CA . THR A 1 388 ? 0.235 -16.461 15.070 1.00 95.25 388 THR A CA 1
ATOM 3045 C C . THR A 1 388 ? -0.483 -17.676 15.652 1.00 95.25 388 THR A C 1
ATOM 3047 O O . THR A 1 388 ? -1.194 -17.544 16.646 1.00 95.25 388 THR A O 1
ATOM 3050 N N . PHE A 1 389 ? -0.229 -18.873 15.115 1.00 92.56 389 PHE A N 1
ATOM 3051 C CA . PHE A 1 389 ? -0.727 -20.118 15.702 1.00 92.56 389 PHE A CA 1
ATOM 3052 C C . PHE A 1 389 ? -0.292 -20.247 17.168 1.00 92.56 389 PHE A C 1
ATOM 3054 O O . PHE A 1 389 ? -1.121 -20.455 18.050 1.00 92.56 389 PHE A O 1
ATOM 3061 N N . ASN A 1 390 ? 0.999 -20.044 17.450 1.00 91.25 390 ASN A N 1
ATOM 3062 C CA . ASN A 1 390 ? 1.539 -20.116 18.805 1.00 91.25 390 ASN A CA 1
ATOM 3063 C C . ASN A 1 390 ? 0.955 -19.037 19.736 1.00 91.25 390 ASN A C 1
ATOM 3065 O O . ASN A 1 390 ? 0.641 -19.328 20.891 1.00 91.25 390 ASN A O 1
ATOM 3069 N N . LEU A 1 391 ? 0.767 -17.808 19.236 1.00 95.75 391 LEU A N 1
ATOM 3070 C CA . LEU A 1 391 ? 0.088 -16.728 19.963 1.00 95.75 391 LEU A CA 1
ATOM 3071 C C . LEU A 1 391 ? -1.315 -17.166 20.411 1.00 95.75 391 LEU A C 1
ATOM 3073 O O . LEU A 1 391 ? -1.668 -16.990 21.575 1.00 95.75 391 LEU A O 1
ATOM 3077 N N . PHE A 1 392 ? -2.096 -17.757 19.507 1.00 97.19 392 PHE A N 1
ATOM 3078 C CA . PHE A 1 392 ? -3.475 -18.173 19.770 1.00 97.19 392 PHE A CA 1
ATOM 3079 C C . PHE A 1 392 ? -3.570 -19.426 20.648 1.00 97.19 392 PHE A C 1
ATOM 3081 O O . PHE A 1 392 ? -4.422 -19.493 21.533 1.00 97.19 392 PHE A O 1
ATOM 3088 N N . ALA A 1 393 ? -2.694 -20.408 20.428 1.00 94.62 393 ALA A N 1
ATOM 3089 C CA . ALA A 1 393 ? -2.707 -21.679 21.146 1.00 94.62 393 ALA A CA 1
ATOM 3090 C C . ALA A 1 393 ? -2.216 -21.554 22.597 1.00 94.62 393 ALA A C 1
ATOM 3092 O O . ALA A 1 393 ? -2.714 -22.261 23.476 1.00 94.62 393 ALA A O 1
ATOM 3093 N N . ASN A 1 394 ? -1.251 -20.659 22.841 1.00 94.81 394 ASN A N 1
ATOM 3094 C CA . ASN A 1 394 ? -0.549 -20.565 24.120 1.00 94.81 394 ASN A CA 1
ATOM 3095 C C . ASN A 1 394 ? -0.779 -19.212 24.802 1.00 94.81 394 ASN A C 1
ATOM 3097 O O . ASN A 1 394 ? -1.475 -19.137 25.810 1.00 94.81 394 ASN A O 1
ATOM 3101 N N . THR A 1 395 ? -0.267 -18.118 24.236 1.00 96.88 395 THR A N 1
ATOM 3102 C CA . THR A 1 395 ? -0.299 -16.807 24.908 1.00 96.88 395 THR A CA 1
ATOM 3103 C C . THR A 1 395 ? -1.721 -16.300 25.159 1.00 96.88 395 THR A C 1
ATOM 3105 O O . THR A 1 395 ? -2.009 -15.762 26.222 1.00 96.88 395 THR A O 1
ATOM 3108 N N . PHE A 1 396 ? -2.638 -16.467 24.207 1.00 98.06 396 PHE A N 1
ATOM 3109 C CA . PHE A 1 396 ? -4.036 -16.070 24.392 1.00 98.06 396 PHE A CA 1
ATOM 3110 C C . PHE A 1 396 ? -4.791 -16.975 25.348 1.00 98.06 396 PHE A C 1
ATOM 3112 O O . PHE A 1 396 ? -5.593 -16.472 26.135 1.00 98.06 396 PHE A O 1
ATOM 3119 N N . LYS A 1 397 ? -4.467 -18.268 25.362 1.00 97.06 397 LYS A N 1
ATOM 3120 C CA . LYS A 1 397 ? -4.999 -19.200 26.350 1.00 97.06 397 LYS A CA 1
ATOM 3121 C C . LYS A 1 397 ? -4.619 -18.778 27.772 1.00 97.06 397 LYS A C 1
ATOM 3123 O O . LYS A 1 397 ? -5.490 -18.761 28.638 1.00 97.06 397 LYS A O 1
ATOM 3128 N N . ASP A 1 398 ? -3.376 -18.348 27.992 1.00 98.00 398 ASP A N 1
ATOM 3129 C CA . ASP A 1 398 ? -2.921 -17.821 29.289 1.00 98.00 398 ASP A CA 1
ATOM 3130 C C . ASP A 1 398 ? -3.649 -16.523 29.688 1.00 98.00 398 ASP A C 1
ATOM 3132 O O . ASP A 1 398 ? -3.869 -16.260 30.870 1.00 98.00 398 ASP A O 1
ATOM 3136 N N . LEU A 1 399 ? -4.085 -15.728 28.705 1.00 97.31 399 LEU A N 1
ATOM 3137 C CA . LEU A 1 399 ? -4.931 -14.543 28.901 1.00 97.31 399 LEU A CA 1
ATOM 3138 C C . LEU A 1 399 ? -6.436 -14.873 28.991 1.00 97.31 399 LEU A C 1
ATOM 3140 O O . LEU A 1 399 ? -7.269 -13.967 29.081 1.00 97.31 399 LEU A O 1
ATOM 3144 N N . GLY A 1 400 ? -6.795 -16.159 28.982 1.00 98.19 400 GLY A N 1
ATOM 3145 C CA . GLY A 1 400 ? -8.164 -16.649 29.108 1.00 98.19 400 GLY A CA 1
ATOM 3146 C C . GLY A 1 400 ? -8.996 -16.581 27.827 1.00 98.19 400 GLY A C 1
ATOM 3147 O O . GLY A 1 400 ? -10.218 -16.655 27.921 1.00 98.19 400 GLY A O 1
ATOM 3148 N N . VAL A 1 401 ? -8.387 -16.420 26.652 1.00 98.62 401 VAL A N 1
ATOM 3149 C CA . VAL A 1 401 ? -9.071 -16.454 25.349 1.00 98.62 401 VAL A CA 1
ATOM 3150 C C . VAL A 1 401 ? -8.763 -17.781 24.663 1.00 98.62 401 VAL A C 1
ATOM 3152 O O . VAL A 1 401 ? -7.614 -18.078 24.342 1.00 98.62 401 VAL A O 1
ATOM 3155 N N . GLU A 1 402 ? -9.790 -18.594 24.434 1.00 98.50 402 GLU A N 1
ATOM 3156 C CA . GLU A 1 402 ? -9.632 -19.893 23.777 1.00 98.50 402 GLU A CA 1
ATOM 3157 C C . GLU A 1 402 ? -9.691 -19.775 22.251 1.00 98.50 402 GLU A C 1
ATOM 3159 O O . GLU A 1 402 ? -10.466 -18.989 21.707 1.00 98.50 402 GLU A O 1
ATOM 3164 N N . THR A 1 403 ? -8.948 -20.635 21.553 1.00 98.62 403 THR A N 1
ATOM 3165 C CA . THR A 1 403 ? -9.020 -20.763 20.091 1.00 98.62 403 THR A CA 1
ATOM 3166 C C . THR A 1 403 ? -9.362 -22.195 19.702 1.00 98.62 403 THR A C 1
ATOM 3168 O O . THR A 1 403 ? -8.708 -23.129 20.165 1.00 98.62 403 THR A O 1
ATOM 3171 N N . THR A 1 404 ? -10.356 -22.377 18.828 1.00 98.56 404 THR A N 1
ATOM 3172 C CA . THR A 1 404 ? -10.549 -23.645 18.105 1.00 98.56 404 THR A CA 1
ATOM 3173 C C . THR A 1 404 ? -9.945 -23.519 16.712 1.00 98.56 404 THR A C 1
ATOM 3175 O O . THR A 1 404 ? -10.353 -22.651 15.940 1.00 98.56 404 THR A O 1
ATOM 3178 N N . PHE A 1 405 ? -8.986 -24.387 16.395 1.00 96.56 405 PHE A N 1
ATOM 3179 C CA . PHE A 1 405 ? -8.366 -24.452 15.073 1.00 96.56 405 PHE A CA 1
ATOM 3180 C C . PHE A 1 405 ? -9.122 -25.418 14.157 1.00 96.56 405 PHE A C 1
ATOM 3182 O O . PHE A 1 405 ? -9.503 -26.508 14.590 1.00 96.56 405 PHE A O 1
ATOM 3189 N N . VAL A 1 406 ? -9.333 -25.031 12.899 1.00 96.31 406 VAL A N 1
ATOM 3190 C CA . VAL A 1 406 ? -10.089 -25.807 11.903 1.00 96.31 406 VAL A CA 1
ATOM 3191 C C . VAL A 1 406 ? -9.375 -25.846 10.554 1.00 96.31 406 VAL A C 1
ATOM 3193 O O . VAL A 1 406 ? -8.521 -25.011 10.291 1.00 96.31 406 VAL A O 1
ATOM 3196 N N . ASP A 1 407 ? -9.729 -26.809 9.698 1.00 93.12 407 ASP A N 1
ATOM 3197 C CA . ASP A 1 407 ? -9.308 -26.821 8.289 1.00 93.12 407 ASP A CA 1
ATOM 3198 C C . ASP A 1 407 ? -10.103 -25.774 7.502 1.00 93.12 407 ASP A C 1
ATOM 3200 O O . ASP A 1 407 ? -11.288 -25.993 7.217 1.00 93.12 407 ASP A O 1
ATOM 3204 N N . GLY A 1 408 ? -9.450 -24.663 7.153 1.00 92.56 408 GLY A N 1
ATOM 3205 C CA . GLY A 1 408 ? -10.046 -23.556 6.412 1.00 92.56 408 GLY A CA 1
ATOM 3206 C C . GLY A 1 408 ? -10.398 -23.855 4.953 1.00 92.56 408 GLY A C 1
ATOM 3207 O O . GLY A 1 408 ? -11.132 -23.076 4.345 1.00 92.56 408 GLY A O 1
ATOM 3208 N N . SER A 1 409 ? -9.966 -24.993 4.390 1.00 90.38 409 SER A N 1
ATOM 3209 C CA . SER A 1 409 ? -10.337 -25.395 3.019 1.00 90.38 409 SER A CA 1
ATOM 3210 C C . SER A 1 409 ? -11.823 -25.753 2.865 1.00 90.38 409 SER A C 1
ATOM 3212 O O . SER A 1 409 ? -12.325 -25.909 1.751 1.00 90.38 409 SER A O 1
ATOM 3214 N N . LYS A 1 410 ? -12.538 -25.881 3.988 1.00 93.62 410 LYS A N 1
ATOM 3215 C CA . LYS A 1 410 ? -13.963 -26.202 4.068 1.00 93.62 410 LYS A CA 1
ATOM 3216 C C . LYS A 1 410 ? -14.667 -25.192 4.976 1.00 93.62 410 LYS A C 1
ATOM 3218 O O . LYS A 1 410 ? -14.593 -25.341 6.201 1.00 93.62 410 LYS A O 1
ATOM 3223 N N . PRO A 1 411 ? -15.348 -24.173 4.419 1.00 96.00 411 PRO A N 1
ATOM 3224 C CA . PRO A 1 411 ? -15.986 -23.116 5.203 1.00 96.00 411 PRO A CA 1
ATOM 3225 C C . PRO A 1 411 ? -16.915 -23.627 6.318 1.00 96.00 411 PRO A C 1
ATOM 3227 O O . PRO A 1 411 ? -16.958 -23.047 7.401 1.00 96.00 411 PRO A O 1
ATOM 3230 N N . GLU A 1 412 ? -17.594 -24.759 6.113 1.00 97.50 412 GLU A N 1
ATOM 3231 C CA . GLU A 1 412 ? -18.484 -25.383 7.099 1.00 97.50 412 GLU A CA 1
ATOM 3232 C C . GLU A 1 412 ? -17.782 -25.814 8.398 1.00 97.50 412 GLU A C 1
ATOM 3234 O O . GLU A 1 412 ? -18.431 -26.009 9.428 1.00 97.50 412 GLU A O 1
ATOM 3239 N N . ASN A 1 413 ? -16.457 -25.984 8.381 1.00 98.19 413 ASN A N 1
ATOM 3240 C CA . ASN A 1 413 ? -15.707 -26.305 9.590 1.00 98.19 413 ASN A CA 1
ATOM 3241 C C . ASN A 1 413 ? -15.633 -25.114 10.546 1.00 98.19 413 ASN A C 1
ATOM 3243 O O . ASN A 1 413 ? -15.668 -25.325 11.758 1.00 98.19 413 ASN A O 1
ATOM 3247 N N . PHE A 1 414 ? -15.595 -23.881 10.025 1.00 98.56 414 PHE A N 1
ATOM 3248 C CA . PHE A 1 414 ? -15.683 -22.691 10.868 1.00 98.56 414 PHE A CA 1
ATOM 3249 C C . PHE A 1 414 ? -17.020 -22.661 11.601 1.00 98.56 414 PHE A C 1
ATOM 3251 O O . PHE A 1 414 ? -17.033 -22.516 12.819 1.00 98.56 414 PHE A O 1
ATOM 3258 N N . GLU A 1 415 ? -18.127 -22.882 10.885 1.00 98.38 415 GLU A N 1
ATOM 3259 C CA . GLU A 1 415 ? -19.480 -22.880 11.455 1.00 98.38 415 GLU A CA 1
ATOM 3260 C C . GLU A 1 415 ? -19.622 -23.891 12.602 1.00 98.38 415 GLU A C 1
ATOM 3262 O O . GLU A 1 415 ? -20.067 -23.541 13.694 1.00 98.38 415 GLU A O 1
ATOM 3267 N N . LYS A 1 416 ? -19.146 -25.127 12.400 1.00 98.56 416 LYS A N 1
ATOM 3268 C CA . LYS A 1 416 ? -19.174 -26.190 13.424 1.00 98.56 416 LYS A CA 1
ATOM 3269 C C . LYS A 1 416 ? -18.382 -25.848 14.688 1.00 98.56 416 LYS A C 1
ATOM 3271 O O . LYS A 1 416 ? -18.684 -26.385 15.751 1.00 98.56 416 LYS A O 1
ATOM 3276 N N . ALA A 1 417 ? -17.362 -24.999 14.578 1.00 98.62 417 ALA A N 1
ATOM 3277 C CA . ALA A 1 417 ? -16.521 -24.591 15.698 1.00 98.62 417 ALA A CA 1
ATOM 3278 C C . ALA A 1 417 ? -17.055 -23.353 16.443 1.00 98.62 417 ALA A C 1
ATOM 3280 O O . ALA A 1 417 ? -16.547 -23.026 17.521 1.00 98.62 417 ALA A O 1
ATOM 3281 N N . ILE A 1 418 ? -18.074 -22.662 15.917 1.00 98.75 418 ILE A N 1
ATOM 3282 C CA . ILE A 1 418 ? -18.650 -21.482 16.569 1.00 98.75 418 ILE A CA 1
ATOM 3283 C C . ILE A 1 418 ? -19.387 -21.891 17.854 1.00 98.75 418 ILE A C 1
ATOM 3285 O O . ILE A 1 418 ? -20.377 -22.616 17.857 1.00 98.75 418 ILE A O 1
ATOM 3289 N N . LYS A 1 419 ? -18.921 -21.334 18.972 1.00 98.44 419 LYS A N 1
ATOM 3290 C CA . LYS A 1 419 ? -19.544 -21.369 20.306 1.00 98.44 419 LYS A CA 1
ATOM 3291 C C . LYS A 1 419 ? -20.317 -20.069 20.606 1.00 98.44 419 LYS A C 1
ATOM 3293 O O . LYS A 1 419 ? -20.003 -19.033 20.006 1.00 98.44 419 LYS A O 1
ATOM 3298 N N . PRO A 1 420 ? -21.238 -20.036 21.594 1.00 97.81 420 PRO A N 1
ATOM 3299 C CA . PRO A 1 420 ? -21.966 -18.814 21.974 1.00 97.81 420 PRO A CA 1
ATOM 3300 C C . PRO A 1 420 ? -21.070 -17.621 22.357 1.00 97.81 420 PRO A C 1
ATOM 3302 O O . PRO A 1 420 ? -21.388 -16.473 22.040 1.00 97.81 420 PRO A O 1
ATOM 3305 N N . ASN A 1 421 ? -19.920 -17.885 22.981 1.00 98.31 421 ASN A N 1
ATOM 3306 C CA . ASN A 1 421 ? -18.913 -16.889 23.369 1.00 98.31 421 ASN A CA 1
ATOM 3307 C C . ASN A 1 421 ? -17.888 -16.566 22.262 1.00 98.31 421 ASN A C 1
ATOM 3309 O O . ASN A 1 421 ? -16.947 -15.817 22.518 1.00 98.31 421 ASN A O 1
ATOM 3313 N N . THR A 1 422 ? -18.060 -17.083 21.038 1.00 98.81 422 THR A N 1
ATOM 3314 C CA . THR A 1 422 ? -17.156 -16.776 19.915 1.00 98.81 422 THR A CA 1
ATOM 3315 C C . THR A 1 422 ? -17.243 -15.302 19.537 1.00 98.81 422 THR A C 1
ATOM 3317 O O . THR A 1 422 ? -18.352 -14.753 19.467 1.00 98.81 422 THR A O 1
ATOM 3320 N N . LYS A 1 423 ? -16.081 -14.682 19.302 1.00 98.75 423 LYS A N 1
ATOM 3321 C CA . LYS A 1 423 ? -15.917 -13.257 18.990 1.00 98.75 423 LYS A CA 1
ATOM 3322 C C . LYS A 1 423 ? -15.394 -12.963 17.598 1.00 98.75 423 LYS A C 1
ATOM 3324 O O . LYS A 1 423 ? -15.605 -11.846 17.159 1.00 98.75 423 LYS A O 1
ATOM 3329 N N . ALA A 1 424 ? -14.726 -13.898 16.931 1.00 98.81 424 ALA A N 1
ATOM 3330 C CA . ALA A 1 424 ? -14.220 -13.694 15.577 1.00 98.81 424 ALA A CA 1
ATOM 3331 C C . ALA A 1 424 ? -13.880 -15.021 14.897 1.00 98.81 424 ALA A C 1
ATOM 3333 O O . ALA A 1 424 ? -13.627 -16.026 15.576 1.00 98.81 424 ALA A O 1
ATOM 3334 N N . ILE A 1 425 ? -13.829 -14.976 13.566 1.00 98.88 425 ILE A N 1
ATOM 3335 C CA . ILE A 1 425 ? -13.119 -15.949 12.735 1.00 98.88 425 ILE A CA 1
ATOM 3336 C C . ILE A 1 425 ? -11.833 -15.303 12.204 1.00 98.88 425 ILE A C 1
ATOM 3338 O O . ILE A 1 425 ? -11.866 -14.150 11.773 1.00 98.88 425 ILE A O 1
ATOM 3342 N N . PHE A 1 426 ? -10.721 -16.040 12.234 1.00 98.88 426 PHE A N 1
ATOM 3343 C CA . PHE A 1 426 ? -9.419 -15.608 11.724 1.00 98.88 426 PHE A CA 1
ATOM 3344 C C . PHE A 1 426 ? -8.865 -16.571 10.664 1.00 98.88 426 PHE A C 1
ATOM 3346 O O . PHE A 1 426 ? -8.925 -17.788 10.841 1.00 98.88 426 PHE A O 1
ATOM 3353 N N . PHE A 1 427 ? -8.288 -16.038 9.586 1.00 98.50 427 PHE A N 1
ATOM 3354 C CA . PHE A 1 427 ? -7.504 -16.807 8.610 1.00 98.50 427 PHE A CA 1
ATOM 3355 C C . PHE A 1 427 ? -6.570 -15.900 7.786 1.00 98.50 427 PHE A C 1
ATOM 3357 O O . PHE A 1 427 ? -6.641 -14.673 7.868 1.00 98.50 427 PHE A O 1
ATOM 3364 N N . GLU A 1 428 ? -5.696 -16.507 6.982 1.00 98.00 428 GLU A N 1
ATOM 3365 C CA . GLU A 1 428 ? -4.782 -15.830 6.050 1.00 98.00 428 GLU A CA 1
ATOM 3366 C C . GLU A 1 428 ? -5.303 -15.900 4.606 1.00 98.00 428 GLU A C 1
ATOM 3368 O O . GLU A 1 428 ? -5.898 -16.900 4.207 1.00 98.00 428 GLU A O 1
ATOM 3373 N N . THR A 1 429 ? -5.063 -14.868 3.787 1.00 96.69 429 THR A N 1
ATOM 3374 C CA . THR A 1 429 ? -5.455 -14.916 2.360 1.00 96.69 429 THR A CA 1
ATOM 3375 C C . THR A 1 429 ? -4.687 -15.953 1.551 1.00 96.69 429 THR A C 1
ATOM 3377 O O . THR A 1 429 ? -5.235 -16.529 0.610 1.00 96.69 429 THR A O 1
ATOM 3380 N N . LEU A 1 430 ? -3.427 -16.181 1.920 1.00 95.44 430 LEU A N 1
ATOM 3381 C CA . LEU A 1 430 ? -2.589 -17.281 1.455 1.00 95.44 430 LEU A CA 1
ATOM 3382 C C . LEU A 1 430 ? -1.939 -17.916 2.683 1.00 95.44 430 LEU A C 1
ATOM 3384 O O . LEU A 1 430 ? -1.029 -17.324 3.263 1.00 95.44 430 LEU A O 1
ATOM 3388 N N . GLY A 1 431 ? -2.417 -19.095 3.076 1.00 89.19 431 GLY A N 1
ATOM 3389 C CA . GLY A 1 431 ? -2.018 -19.749 4.318 1.00 89.19 431 GLY A CA 1
ATOM 3390 C C . GLY A 1 431 ? -0.551 -20.177 4.339 1.00 89.19 431 GLY A C 1
ATOM 3391 O O . GLY A 1 431 ? -0.057 -20.844 3.426 1.00 89.19 431 GLY A O 1
ATOM 3392 N N . ASN A 1 432 ? 0.180 -19.810 5.388 1.00 83.25 432 ASN A N 1
ATOM 3393 C CA . ASN A 1 432 ? 1.585 -20.179 5.557 1.00 83.25 432 ASN A CA 1
ATOM 3394 C C . ASN A 1 432 ? 1.729 -21.636 6.059 1.00 83.25 432 ASN A C 1
ATOM 3396 O O . ASN A 1 432 ? 1.053 -22.007 7.016 1.00 83.25 432 ASN A O 1
ATOM 3400 N N . PRO A 1 433 ? 2.629 -22.469 5.489 1.00 81.88 433 PRO A N 1
ATOM 3401 C CA . PRO A 1 433 ? 3.584 -22.167 4.414 1.00 81.88 433 PRO A CA 1
ATOM 3402 C C . PRO A 1 433 ? 3.133 -22.552 2.999 1.00 81.88 433 PRO A C 1
ATOM 3404 O O . PRO A 1 433 ? 3.838 -22.226 2.047 1.00 81.88 433 PRO A O 1
ATOM 3407 N N . ASN A 1 434 ? 2.010 -23.254 2.855 1.00 84.25 434 ASN A N 1
ATOM 3408 C CA . ASN A 1 434 ? 1.635 -23.953 1.620 1.00 84.25 434 ASN A CA 1
ATOM 3409 C C . ASN A 1 434 ? 0.820 -23.111 0.620 1.00 84.25 434 ASN A C 1
ATOM 3411 O O . ASN A 1 434 ? 0.427 -23.628 -0.423 1.00 84.25 434 ASN A O 1
ATOM 3415 N N . SER A 1 435 ? 0.572 -21.836 0.922 1.00 89.81 435 SER A N 1
ATOM 3416 C CA . SER A 1 435 ? -0.228 -20.911 0.112 1.00 89.81 435 SER A CA 1
ATOM 3417 C C . SER A 1 435 ? -1.618 -21.453 -0.219 1.00 89.81 435 SER A C 1
ATOM 3419 O O . SER A 1 435 ? -2.099 -21.343 -1.348 1.00 89.81 435 SER A O 1
ATOM 3421 N N . SER A 1 436 ? -2.263 -22.051 0.785 1.00 91.38 436 SER A N 1
ATOM 3422 C CA . SER A 1 436 ? -3.667 -22.455 0.717 1.00 91.38 436 SER A CA 1
ATOM 3423 C C . SER A 1 436 ? -4.585 -21.238 0.640 1.00 91.38 436 SER A C 1
ATOM 3425 O O . SER A 1 436 ? -4.255 -20.168 1.151 1.00 91.38 436 SER A O 1
ATOM 3427 N N . VAL A 1 437 ? -5.739 -21.396 -0.008 1.00 95.44 437 VAL A N 1
ATOM 3428 C CA . VAL A 1 437 ? -6.709 -20.305 -0.196 1.00 95.44 437 VAL A CA 1
ATOM 3429 C C . VAL A 1 437 ? -7.992 -20.629 0.555 1.00 95.44 437 VAL A C 1
ATOM 3431 O O . VAL A 1 437 ? -8.560 -21.704 0.375 1.00 95.44 437 VAL A O 1
ATOM 3434 N N . VAL A 1 438 ? -8.469 -19.680 1.358 1.00 96.19 438 VAL A N 1
ATOM 3435 C CA . VAL A 1 438 ? -9.758 -19.764 2.059 1.00 96.19 438 VAL A CA 1
ATOM 3436 C C . VAL A 1 438 ? -10.829 -19.011 1.269 1.00 96.19 438 VAL A C 1
ATOM 3438 O O . VAL A 1 438 ? -10.577 -17.931 0.731 1.00 96.19 438 VAL A O 1
ATOM 3441 N N . ASP A 1 439 ? -12.044 -19.562 1.199 1.00 97.88 439 ASP A N 1
ATOM 3442 C CA . ASP A 1 439 ? -13.179 -18.886 0.565 1.00 97.88 439 ASP A CA 1
ATOM 3443 C C . ASP A 1 439 ? -13.734 -17.760 1.457 1.00 97.88 439 ASP A C 1
ATOM 3445 O O . ASP A 1 439 ? -14.609 -17.979 2.298 1.00 97.88 439 ASP A O 1
ATOM 3449 N N . ILE A 1 440 ? -13.200 -16.547 1.268 1.00 98.44 440 ILE A N 1
ATOM 3450 C CA . ILE A 1 440 ? -13.493 -15.358 2.086 1.00 98.44 440 ILE A CA 1
ATOM 3451 C C . ILE A 1 440 ? -14.993 -15.067 2.139 1.00 98.44 440 ILE A C 1
ATOM 3453 O O . ILE A 1 440 ? -15.535 -14.864 3.222 1.00 98.44 440 ILE A O 1
ATOM 3457 N N . GLU A 1 441 ? -15.674 -15.087 0.993 1.00 98.44 441 GLU A N 1
ATOM 3458 C CA . GLU A 1 441 ? -17.099 -14.756 0.910 1.00 98.44 441 GLU A CA 1
ATOM 3459 C C . GLU A 1 441 ? -17.969 -15.785 1.644 1.00 98.44 441 GLU A C 1
ATOM 3461 O O . GLU A 1 441 ? -18.923 -15.421 2.340 1.00 98.44 441 GLU A O 1
ATOM 3466 N N . ALA A 1 442 ? -17.633 -17.074 1.525 1.00 98.44 442 ALA A N 1
ATOM 3467 C CA . ALA A 1 442 ? -18.346 -18.137 2.225 1.00 98.44 442 ALA A CA 1
ATOM 3468 C C . ALA A 1 442 ? -18.160 -18.030 3.746 1.00 98.44 442 ALA A C 1
ATOM 3470 O O . ALA A 1 442 ? -19.136 -18.123 4.495 1.00 98.44 442 ALA A O 1
ATOM 3471 N N . VAL A 1 443 ? -16.930 -17.778 4.203 1.00 98.69 443 VAL A N 1
ATOM 3472 C CA . VAL A 1 443 ? -16.627 -17.612 5.631 1.00 98.69 443 VAL A CA 1
ATOM 3473 C C . VAL A 1 443 ? -17.256 -16.336 6.192 1.00 98.69 443 VAL A C 1
ATOM 3475 O O . VAL A 1 443 ? -17.841 -16.385 7.273 1.00 98.69 443 VAL A O 1
ATOM 3478 N N . ALA A 1 444 ? -17.220 -15.220 5.458 1.00 98.69 444 ALA A N 1
ATOM 3479 C CA . ALA A 1 444 ? -17.879 -13.972 5.846 1.00 98.69 444 ALA A CA 1
ATOM 3480 C C . ALA A 1 444 ? -19.386 -14.160 6.024 1.00 98.69 444 ALA A C 1
ATOM 3482 O O . ALA A 1 444 ? -19.942 -13.781 7.053 1.00 98.69 444 ALA A O 1
ATOM 3483 N N . LYS A 1 445 ? -20.041 -14.848 5.081 1.00 98.69 445 LYS A N 1
ATOM 3484 C CA . LYS A 1 445 ? -21.467 -15.173 5.189 1.00 98.69 445 LYS A CA 1
ATOM 3485 C C . LYS A 1 445 ? -21.787 -15.973 6.458 1.00 98.69 445 LYS A C 1
ATOM 3487 O O . LYS A 1 445 ? -22.776 -15.668 7.124 1.00 98.69 445 LYS A O 1
ATOM 3492 N N . ILE A 1 446 ? -20.969 -16.974 6.794 1.00 98.69 446 ILE A N 1
ATOM 3493 C CA . ILE A 1 446 ? -21.119 -17.762 8.028 1.00 98.69 446 ILE A CA 1
ATOM 3494 C C . ILE A 1 446 ? -20.934 -16.857 9.253 1.00 98.69 446 ILE A C 1
ATOM 3496 O O . ILE A 1 446 ? -21.813 -16.785 10.110 1.00 98.69 446 ILE A O 1
ATOM 3500 N N . ALA A 1 447 ? -19.820 -16.127 9.325 1.00 98.69 447 ALA A N 1
ATOM 3501 C CA . ALA A 1 447 ? -19.472 -15.271 10.456 1.00 98.69 447 ALA A CA 1
ATOM 3502 C C . ALA A 1 447 ? -20.564 -14.232 10.754 1.00 98.69 447 ALA A C 1
ATOM 3504 O O . ALA A 1 447 ? -21.052 -14.130 11.885 1.00 98.69 447 ALA A O 1
ATOM 3505 N N . HIS A 1 448 ? -21.016 -13.519 9.720 1.00 98.69 448 HIS A N 1
ATOM 3506 C CA . HIS A 1 448 ? -22.060 -12.501 9.830 1.00 98.69 448 HIS A CA 1
ATOM 3507 C C . HIS A 1 448 ? -23.414 -13.105 10.211 1.00 98.69 448 HIS A C 1
ATOM 3509 O O . HIS A 1 448 ? -24.129 -12.510 11.014 1.00 98.69 448 HIS A O 1
ATOM 3515 N N . GLY A 1 449 ? -23.734 -14.321 9.749 1.00 98.19 449 GLY A N 1
ATOM 3516 C CA . GLY A 1 449 ? -24.915 -15.072 10.198 1.00 98.19 449 GLY A CA 1
ATOM 3517 C C . GLY A 1 449 ? -24.923 -15.371 11.705 1.00 98.19 449 GLY A C 1
ATOM 3518 O O . GLY A 1 449 ? -25.988 -15.473 12.312 1.00 98.19 449 GLY A O 1
ATOM 3519 N N . HIS A 1 450 ? -23.744 -15.434 12.331 1.00 98.38 450 HIS A N 1
ATOM 3520 C CA . HIS A 1 450 ? -23.566 -15.581 13.779 1.00 98.38 450 HIS A CA 1
ATOM 3521 C C . HIS A 1 450 ? -23.282 -14.255 14.510 1.00 98.38 450 HIS A C 1
ATOM 3523 O O . HIS A 1 450 ? -23.008 -14.261 15.718 1.00 98.38 450 HIS A O 1
ATOM 3529 N N . GLY A 1 451 ? -23.345 -13.120 13.805 1.00 98.19 451 GLY A N 1
ATOM 3530 C CA . GLY A 1 451 ? -23.092 -11.792 14.357 1.00 98.19 451 GLY A CA 1
ATOM 3531 C C . GLY A 1 451 ? -21.669 -11.619 14.896 1.00 98.19 451 GLY A C 1
ATOM 3532 O O . GLY A 1 451 ? -21.493 -10.974 15.935 1.00 98.19 451 GLY A O 1
ATOM 3533 N N . ILE A 1 452 ? -20.672 -12.233 14.247 1.00 98.75 452 ILE A N 1
ATOM 3534 C CA . ILE A 1 452 ? -19.241 -12.097 14.566 1.00 98.75 452 ILE A CA 1
ATOM 3535 C C . ILE A 1 452 ? -18.446 -11.633 13.332 1.00 98.75 452 ILE A C 1
ATOM 3537 O O . ILE A 1 452 ? -18.814 -11.996 12.216 1.00 98.75 452 ILE A O 1
ATOM 3541 N N . PRO A 1 453 ? -17.375 -10.838 13.508 1.00 98.75 453 PRO A N 1
ATOM 3542 C CA . PRO A 1 453 ? -16.544 -10.360 12.415 1.00 98.75 453 PRO A CA 1
ATOM 3543 C C . PRO A 1 453 ? -15.589 -11.432 11.877 1.00 98.75 453 PRO A C 1
ATOM 3545 O O . PRO A 1 453 ? -15.199 -12.370 12.587 1.00 98.75 453 PRO A O 1
ATOM 3548 N N . VAL A 1 454 ? -15.141 -11.219 10.643 1.00 98.88 454 VAL A N 1
ATOM 3549 C CA . VAL A 1 454 ? -13.997 -11.901 10.034 1.00 98.88 454 VAL A CA 1
ATOM 3550 C C . VAL A 1 454 ? -12.769 -10.999 10.070 1.00 98.88 454 VAL A C 1
ATOM 3552 O O . VAL A 1 454 ? -12.802 -9.857 9.603 1.00 98.88 454 VAL A O 1
ATOM 3555 N N . ILE A 1 455 ? -11.672 -11.538 10.598 1.00 98.88 455 ILE A N 1
ATOM 3556 C CA . ILE A 1 455 ? -10.358 -10.899 10.626 1.00 98.88 455 ILE A CA 1
ATOM 3557 C C . ILE A 1 455 ? -9.440 -11.663 9.673 1.00 98.88 455 ILE A C 1
ATOM 3559 O O . ILE A 1 455 ? -9.221 -12.858 9.855 1.00 98.88 455 ILE A O 1
ATOM 3563 N N . VAL A 1 456 ? -8.897 -10.982 8.667 1.00 98.88 456 VAL A N 1
ATOM 3564 C CA . VAL A 1 456 ? -8.053 -11.610 7.643 1.00 98.88 456 VAL A CA 1
ATOM 3565 C C . VAL A 1 456 ? -6.638 -11.056 7.707 1.00 98.88 456 VAL A C 1
ATOM 3567 O O . VAL A 1 456 ? -6.437 -9.849 7.584 1.00 98.88 456 VAL A O 1
ATOM 3570 N N . ASP A 1 457 ? -5.641 -11.924 7.854 1.00 98.81 457 ASP A N 1
ATOM 3571 C CA . ASP A 1 457 ? -4.253 -11.536 7.605 1.00 98.81 457 ASP A CA 1
ATOM 3572 C C . ASP A 1 457 ? -3.987 -11.557 6.094 1.00 98.81 457 ASP A C 1
ATOM 3574 O O . ASP A 1 457 ? -4.046 -12.597 5.433 1.00 98.81 457 ASP A O 1
ATOM 3578 N N . ASN A 1 458 ? -3.736 -10.372 5.535 1.00 98.62 458 ASN A N 1
ATOM 3579 C CA . ASN A 1 458 ? -3.552 -10.169 4.102 1.00 98.62 458 ASN A CA 1
ATOM 3580 C C . ASN A 1 458 ? -2.084 -9.925 3.715 1.00 98.62 458 ASN A C 1
ATOM 3582 O O . ASN A 1 458 ? -1.786 -9.418 2.630 1.00 98.62 458 ASN A O 1
ATOM 3586 N N . THR A 1 459 ? -1.148 -10.302 4.590 1.00 98.50 459 THR A N 1
ATOM 3587 C CA . THR A 1 459 ? 0.285 -10.035 4.423 1.00 98.50 459 THR A CA 1
ATOM 3588 C C . THR A 1 459 ? 0.834 -10.568 3.097 1.00 98.50 459 THR A C 1
ATOM 3590 O O . THR A 1 459 ? 1.651 -9.895 2.469 1.00 98.50 459 THR A O 1
ATOM 3593 N N . PHE A 1 460 ? 0.424 -11.769 2.667 1.00 97.25 460 PHE A N 1
ATOM 3594 C CA . PHE A 1 460 ? 0.989 -12.437 1.484 1.00 97.25 460 PHE A CA 1
ATOM 3595 C C . PHE A 1 460 ? 0.350 -12.007 0.166 1.00 97.25 460 PHE A C 1
ATOM 3597 O O . PHE A 1 460 ? 1.048 -11.969 -0.847 1.00 97.25 460 PHE A O 1
ATOM 3604 N N . ALA A 1 461 ? -0.939 -11.661 0.153 1.00 96.94 461 ALA A N 1
ATOM 3605 C CA . ALA A 1 461 ? -1.541 -11.111 -1.057 1.00 96.94 461 ALA A CA 1
ATOM 3606 C C . ALA A 1 461 ? -1.171 -9.639 -1.245 1.00 96.94 461 ALA A C 1
ATOM 3608 O O . ALA A 1 461 ? -0.993 -9.193 -2.379 1.00 96.94 461 ALA A O 1
ATOM 3609 N N . THR A 1 462 ? -1.015 -8.890 -0.145 1.00 98.25 462 THR A N 1
ATOM 3610 C CA . THR A 1 462 ? -0.962 -7.420 -0.139 1.00 98.25 462 THR A CA 1
ATOM 3611 C C . THR A 1 462 ? -2.273 -6.812 -0.664 1.00 98.25 462 THR A C 1
ATOM 3613 O O . THR A 1 462 ? -3.009 -7.475 -1.398 1.00 98.25 462 THR A O 1
ATOM 3616 N N . PRO A 1 463 ? -2.552 -5.521 -0.411 1.00 97.62 463 PRO A N 1
ATOM 3617 C CA . PRO A 1 463 ? -3.716 -4.882 -1.026 1.00 97.62 463 PRO A CA 1
ATOM 3618 C C . PRO A 1 463 ? -3.643 -4.815 -2.565 1.00 97.62 463 PRO A C 1
ATOM 3620 O O . PRO A 1 463 ? -4.641 -4.495 -3.205 1.00 97.62 463 PRO A O 1
ATOM 3623 N N . TYR A 1 464 ? -2.481 -5.086 -3.184 1.00 98.38 464 TYR A N 1
ATOM 3624 C CA . TYR A 1 464 ? -2.318 -5.039 -4.641 1.00 98.38 464 TYR A CA 1
ATOM 3625 C C . TYR A 1 464 ? -2.909 -6.257 -5.366 1.00 98.38 464 TYR A C 1
ATOM 3627 O O . TYR A 1 464 ? -3.422 -6.104 -6.481 1.00 98.38 464 TYR A O 1
ATOM 3635 N N . LEU A 1 465 ? -2.815 -7.455 -4.774 1.00 97.94 465 LEU A N 1
ATOM 3636 C CA . LEU A 1 465 ? -3.324 -8.683 -5.400 1.00 97.94 465 LEU A CA 1
ATOM 3637 C C . LEU A 1 465 ? -4.747 -9.009 -4.958 1.00 97.94 465 LEU A C 1
ATOM 3639 O O . LEU A 1 465 ? -5.517 -9.504 -5.778 1.00 97.94 465 LEU A O 1
ATOM 3643 N N . LEU A 1 466 ? -5.092 -8.723 -3.699 1.00 98.12 466 LEU A N 1
ATOM 3644 C CA . LEU A 1 466 ? -6.405 -9.014 -3.134 1.00 98.12 466 LEU A CA 1
ATOM 3645 C C . LEU A 1 466 ? -6.768 -7.988 -2.060 1.00 98.12 466 LEU A C 1
ATOM 3647 O O . LEU A 1 466 ? -5.951 -7.660 -1.203 1.00 98.12 466 LEU A O 1
ATOM 3651 N N . THR A 1 467 ? -8.018 -7.532 -2.077 1.00 97.44 467 THR A N 1
ATOM 3652 C CA . THR A 1 467 ? -8.585 -6.630 -1.068 1.00 97.44 467 THR A CA 1
ATOM 3653 C C . THR A 1 467 ? -9.707 -7.354 -0.309 1.00 97.44 467 THR A C 1
ATOM 3655 O O . THR A 1 467 ? -10.860 -7.314 -0.745 1.00 97.44 467 THR A O 1
ATOM 3658 N N . PRO A 1 468 ? -9.426 -8.042 0.818 1.00 98.44 468 PRO A N 1
ATOM 3659 C CA . PRO A 1 468 ? -10.405 -8.894 1.508 1.00 98.44 468 PRO A CA 1
ATOM 3660 C C . PRO A 1 468 ? -11.690 -8.176 1.938 1.00 98.44 468 PRO A C 1
ATOM 3662 O O . PRO A 1 468 ? -12.752 -8.795 1.990 1.00 98.44 468 PRO A O 1
ATOM 3665 N N . ILE A 1 469 ? -11.622 -6.866 2.202 1.00 98.25 469 ILE A N 1
ATOM 3666 C CA . ILE A 1 469 ? -12.772 -6.027 2.590 1.00 98.25 469 ILE A CA 1
ATOM 3667 C C . ILE A 1 469 ? -13.855 -5.969 1.497 1.00 98.25 469 ILE A C 1
ATOM 3669 O O . ILE A 1 469 ? -15.038 -5.745 1.784 1.00 98.25 469 ILE A O 1
ATOM 3673 N N . GLU A 1 470 ? -13.488 -6.176 0.231 1.00 96.94 470 GLU A N 1
ATOM 3674 C CA . GLU A 1 470 ? -14.455 -6.283 -0.870 1.00 96.94 470 GLU A CA 1
ATOM 3675 C C . GLU A 1 470 ? -15.172 -7.634 -0.904 1.00 96.94 470 GLU A C 1
ATOM 3677 O O . GLU A 1 470 ? -16.266 -7.724 -1.455 1.00 96.94 470 GLU A O 1
ATOM 3682 N N . HIS A 1 471 ? -14.596 -8.648 -0.259 1.00 98.12 471 HIS A N 1
ATOM 3683 C CA . HIS A 1 471 ? -15.099 -10.020 -0.206 1.00 98.12 471 HIS A CA 1
ATOM 3684 C C . HIS A 1 471 ? -15.727 -10.380 1.149 1.00 98.12 471 HIS A C 1
ATOM 3686 O O . HIS A 1 471 ? -16.038 -11.540 1.399 1.00 98.12 471 HIS A O 1
ATOM 3692 N N . GLY A 1 472 ? -15.945 -9.388 2.019 1.00 97.88 472 GLY A N 1
ATOM 3693 C CA . GLY A 1 472 ? -16.674 -9.550 3.279 1.00 97.88 472 GLY A CA 1
ATOM 3694 C C . GLY A 1 472 ? -15.812 -9.628 4.539 1.00 97.88 472 GLY A C 1
ATOM 3695 O O . GLY A 1 472 ? -16.371 -9.806 5.616 1.00 97.88 472 GLY A O 1
ATOM 3696 N N . ALA A 1 473 ? -14.488 -9.463 4.445 1.00 98.69 473 ALA A N 1
ATOM 3697 C CA . ALA A 1 473 ? -13.668 -9.266 5.640 1.00 98.69 473 ALA A CA 1
ATOM 3698 C C . ALA A 1 473 ? -14.031 -7.945 6.340 1.00 98.69 473 ALA A C 1
ATOM 3700 O O . ALA A 1 473 ? -14.229 -6.920 5.682 1.00 98.69 473 ALA A O 1
ATOM 3701 N N . ASP A 1 474 ? -14.070 -7.959 7.671 1.00 98.81 474 ASP A N 1
ATOM 3702 C CA . ASP A 1 474 ? -14.397 -6.775 8.468 1.00 98.81 474 ASP A CA 1
ATOM 3703 C C . ASP A 1 474 ? -13.135 -6.033 8.899 1.00 98.81 474 ASP A C 1
ATOM 3705 O O . ASP A 1 474 ? -13.077 -4.807 8.825 1.00 98.81 474 ASP A O 1
ATOM 3709 N N . ILE A 1 475 ? -12.114 -6.788 9.310 1.00 98.94 475 ILE A N 1
ATOM 3710 C CA . ILE A 1 475 ? -10.809 -6.278 9.728 1.00 98.94 475 ILE A CA 1
ATOM 3711 C C . ILE A 1 475 ? -9.722 -6.998 8.935 1.00 98.94 475 ILE A C 1
ATOM 3713 O O . ILE A 1 475 ? -9.757 -8.216 8.769 1.00 98.94 475 ILE A O 1
ATOM 3717 N N . VAL A 1 476 ? -8.721 -6.248 8.489 1.00 98.94 476 VAL A N 1
ATOM 3718 C CA . VAL A 1 476 ? -7.533 -6.787 7.824 1.00 98.94 476 VAL A CA 1
ATOM 3719 C C . VAL A 1 476 ? -6.309 -6.499 8.683 1.00 98.94 476 VAL A C 1
ATOM 3721 O O . VAL A 1 476 ? -6.166 -5.400 9.216 1.00 98.94 476 VAL A O 1
ATOM 3724 N N . VAL A 1 477 ? -5.405 -7.463 8.819 1.00 98.94 477 VAL A N 1
ATOM 3725 C CA . VAL A 1 477 ? -4.099 -7.253 9.455 1.00 98.94 477 VAL A CA 1
ATOM 3726 C C . VAL A 1 477 ? -2.973 -7.522 8.469 1.00 98.94 477 VAL A C 1
ATOM 3728 O O . VAL A 1 477 ? -3.094 -8.343 7.564 1.00 98.94 477 VAL A O 1
ATOM 3731 N N . HIS A 1 478 ? -1.866 -6.805 8.645 1.00 98.81 478 HIS A N 1
ATOM 3732 C CA . HIS A 1 478 ? -0.643 -6.992 7.873 1.00 98.81 478 HIS A CA 1
ATOM 3733 C C . HIS A 1 478 ? 0.578 -6.997 8.776 1.00 98.81 478 HIS A C 1
ATOM 3735 O O . HIS A 1 478 ? 0.733 -6.146 9.659 1.00 98.81 478 HIS A O 1
ATOM 3741 N N . SER A 1 479 ? 1.541 -7.854 8.449 1.00 98.62 479 SER A N 1
ATOM 3742 C CA . SER A 1 479 ? 2.937 -7.605 8.780 1.00 98.62 479 SER A CA 1
ATOM 3743 C C . SER A 1 479 ? 3.544 -6.648 7.751 1.00 98.62 479 SER A C 1
ATOM 3745 O O . SER A 1 479 ? 4.008 -7.056 6.685 1.00 98.62 479 SER A O 1
ATOM 3747 N N . ALA A 1 480 ? 3.615 -5.362 8.107 1.00 98.50 480 ALA A N 1
ATOM 3748 C CA . ALA A 1 480 ? 4.254 -4.340 7.276 1.00 98.50 480 ALA A CA 1
ATOM 3749 C C . ALA A 1 480 ? 5.744 -4.634 7.006 1.00 98.50 480 ALA A C 1
ATOM 3751 O O . ALA A 1 480 ? 6.291 -4.205 5.995 1.00 98.50 480 ALA A O 1
ATOM 3752 N N . THR A 1 481 ? 6.375 -5.443 7.863 1.00 98.56 481 THR A N 1
ATOM 3753 C CA . THR A 1 481 ? 7.724 -6.005 7.688 1.00 98.56 481 THR A CA 1
ATOM 3754 C C . THR A 1 481 ? 7.939 -6.723 6.347 1.00 98.56 481 THR A C 1
ATOM 3756 O O . THR A 1 481 ? 9.076 -6.817 5.892 1.00 98.56 481 THR A O 1
ATOM 3759 N N . LYS A 1 482 ? 6.879 -7.288 5.750 1.00 98.06 482 LYS A N 1
ATOM 3760 C CA . LYS A 1 482 ? 6.933 -8.137 4.545 1.00 98.06 482 LYS A CA 1
ATOM 3761 C C . LYS A 1 482 ? 6.811 -7.284 3.283 1.00 98.06 482 LYS A C 1
ATOM 3763 O O . LYS A 1 482 ? 7.535 -6.307 3.171 1.00 98.06 482 LYS A O 1
ATOM 3768 N N . PHE A 1 483 ? 5.908 -7.585 2.349 1.00 98.38 483 PHE A N 1
ATOM 3769 C CA . PHE A 1 483 ? 5.827 -6.879 1.061 1.00 98.38 483 PHE A CA 1
ATOM 3770 C C . PHE A 1 483 ? 5.647 -5.360 1.153 1.00 98.38 483 PHE A C 1
ATOM 3772 O O . PHE A 1 483 ? 6.159 -4.649 0.284 1.00 98.38 483 PHE A O 1
ATOM 3779 N N . ILE A 1 484 ? 4.939 -4.863 2.175 1.00 98.50 484 ILE A N 1
ATOM 3780 C CA . ILE A 1 484 ? 4.753 -3.421 2.401 1.00 98.50 484 ILE A CA 1
ATOM 3781 C C . ILE A 1 484 ? 6.118 -2.740 2.527 1.00 98.50 484 ILE A C 1
ATOM 3783 O O . ILE A 1 484 ? 6.413 -1.842 1.747 1.00 98.50 484 ILE A O 1
ATOM 3787 N N . GLY A 1 485 ? 6.972 -3.206 3.443 1.00 98.06 485 GLY A N 1
ATOM 3788 C CA . GLY A 1 485 ? 8.341 -2.724 3.582 1.00 98.06 485 GLY A CA 1
ATOM 3789 C C . GLY A 1 485 ? 9.248 -3.179 2.443 1.00 98.06 485 GLY A C 1
ATOM 3790 O O . GLY A 1 485 ? 10.013 -2.377 1.924 1.00 98.06 485 GLY A O 1
ATOM 3791 N N . GLY A 1 486 ? 9.170 -4.446 2.044 1.00 97.69 486 GLY A N 1
ATOM 3792 C CA . GLY A 1 486 ? 9.769 -5.050 0.850 1.00 97.69 486 GLY A CA 1
ATOM 3793 C C . GLY A 1 486 ? 11.287 -5.227 0.858 1.00 97.69 486 GLY A C 1
ATOM 3794 O O . GLY A 1 486 ? 11.799 -6.016 0.079 1.00 97.69 486 GLY A O 1
ATOM 3795 N N . HIS A 1 487 ? 12.014 -4.514 1.718 1.00 98.19 487 HIS A N 1
ATOM 3796 C CA . HIS A 1 487 ? 13.473 -4.385 1.611 1.00 98.19 487 HIS A CA 1
ATOM 3797 C C . HIS A 1 487 ? 14.256 -5.060 2.749 1.00 98.19 487 HIS A C 1
ATOM 3799 O O . HIS A 1 487 ? 15.482 -4.946 2.787 1.00 98.19 487 HIS A O 1
ATOM 3805 N N . GLY A 1 488 ? 13.568 -5.723 3.686 1.00 95.62 488 GLY A N 1
ATOM 3806 C CA . GLY A 1 488 ? 14.205 -6.417 4.813 1.00 95.62 488 GLY A CA 1
ATOM 3807 C C . GLY A 1 488 ? 14.804 -5.490 5.879 1.00 95.62 488 GLY A C 1
ATOM 3808 O O . GLY A 1 488 ? 15.728 -5.884 6.582 1.00 95.62 488 GLY A O 1
ATOM 3809 N N . THR A 1 489 ? 14.311 -4.251 6.003 1.00 97.00 489 THR A N 1
ATOM 3810 C CA . THR A 1 489 ? 14.962 -3.193 6.804 1.00 97.00 489 THR A CA 1
ATOM 3811 C C . THR A 1 489 ? 14.229 -2.784 8.081 1.00 97.00 489 THR A C 1
ATOM 3813 O O . THR A 1 489 ? 14.817 -2.123 8.933 1.00 97.00 489 THR A O 1
ATOM 3816 N N . SER A 1 490 ? 12.938 -3.088 8.229 1.00 97.81 490 SER A N 1
ATOM 3817 C CA . SER A 1 490 ? 12.118 -2.554 9.326 1.00 97.81 490 SER A CA 1
ATOM 3818 C C . SER A 1 490 ? 11.021 -3.514 9.748 1.00 97.81 490 SER A C 1
ATOM 3820 O O . SER A 1 490 ? 10.391 -4.149 8.908 1.00 97.81 490 SER A O 1
ATOM 3822 N N . ILE A 1 491 ? 10.767 -3.579 11.057 1.00 98.56 491 ILE A N 1
ATOM 3823 C CA . ILE A 1 491 ? 9.660 -4.343 11.639 1.00 98.56 491 ILE A CA 1
ATOM 3824 C C . ILE A 1 491 ? 8.482 -3.405 11.896 1.00 98.56 491 ILE A C 1
ATOM 3826 O O . ILE A 1 491 ? 8.660 -2.282 12.379 1.00 98.56 491 ILE A O 1
ATOM 3830 N N . GLY A 1 492 ? 7.289 -3.871 11.530 1.00 98.50 492 GLY A N 1
ATOM 3831 C CA . GLY A 1 492 ? 6.037 -3.158 11.734 1.00 98.50 492 GLY A CA 1
ATOM 3832 C C . GLY A 1 492 ? 4.822 -4.005 11.395 1.00 98.50 492 GLY A C 1
ATOM 3833 O O . GLY A 1 492 ? 4.921 -5.054 10.748 1.00 98.50 492 GLY A O 1
ATOM 3834 N N . GLY A 1 493 ? 3.671 -3.552 11.864 1.00 98.75 493 GLY A N 1
ATOM 3835 C CA . GLY A 1 493 ? 2.371 -4.118 11.544 1.00 98.75 493 GLY A CA 1
ATOM 3836 C C . GLY A 1 493 ? 1.352 -3.022 11.307 1.00 98.75 493 GLY A C 1
ATOM 3837 O O . GLY A 1 493 ? 1.592 -1.857 11.628 1.00 98.75 493 GLY A O 1
ATOM 3838 N N . VAL A 1 494 ? 0.218 -3.396 10.731 1.00 98.81 494 VAL A N 1
ATOM 3839 C CA . VAL A 1 494 ? -0.920 -2.492 10.609 1.00 98.81 494 VAL A CA 1
ATOM 3840 C C . VAL A 1 494 ? -2.231 -3.262 10.622 1.00 98.81 494 VAL A C 1
ATOM 3842 O O . VAL A 1 494 ? -2.321 -4.357 10.072 1.00 98.81 494 VAL A O 1
ATOM 3845 N N . ILE A 1 495 ? -3.225 -2.687 11.288 1.00 98.94 495 ILE A N 1
ATOM 3846 C CA . ILE A 1 495 ? -4.619 -3.126 11.266 1.00 98.94 495 ILE A CA 1
ATOM 3847 C C . ILE A 1 495 ? -5.385 -2.158 10.371 1.00 98.94 495 ILE A C 1
ATOM 3849 O O . ILE A 1 495 ? -5.192 -0.951 10.498 1.00 98.94 495 ILE A O 1
ATOM 3853 N N . VAL A 1 496 ? -6.260 -2.658 9.509 1.00 98.88 496 VAL A N 1
ATOM 3854 C CA . VAL A 1 496 ? -7.159 -1.865 8.671 1.00 98.88 496 VAL A CA 1
ATOM 3855 C C . VAL A 1 496 ? -8.598 -2.250 8.994 1.00 98.88 496 VAL A C 1
ATOM 3857 O O . VAL A 1 496 ? -8.951 -3.426 8.996 1.00 98.88 496 VAL A O 1
ATOM 3860 N N . ASP A 1 497 ? -9.414 -1.248 9.295 1.00 97.94 497 ASP A N 1
ATOM 3861 C CA . ASP A 1 497 ? -10.831 -1.393 9.612 1.00 97.94 497 ASP A CA 1
ATOM 3862 C C . ASP A 1 497 ? -11.659 -1.161 8.346 1.00 97.94 497 ASP A C 1
ATOM 3864 O O . ASP A 1 497 ? -11.531 -0.119 7.695 1.00 97.94 497 ASP A O 1
ATOM 3868 N N . GLY A 1 498 ? -12.492 -2.133 7.974 1.00 95.50 498 GLY A N 1
ATOM 3869 C CA . GLY A 1 498 ? -13.396 -2.025 6.833 1.00 95.50 498 GLY A CA 1
ATOM 3870 C C . GLY A 1 498 ? -14.581 -1.093 7.089 1.00 95.50 498 GLY A C 1
ATOM 3871 O O . GLY A 1 498 ? -15.168 -0.586 6.135 1.00 95.50 498 GLY A O 1
ATOM 3872 N N . GLY A 1 499 ? -14.939 -0.851 8.357 1.00 93.62 499 GLY A N 1
ATOM 3873 C CA . GLY A 1 499 ? -16.008 0.068 8.760 1.00 93.62 499 GLY A CA 1
ATOM 3874 C C . GLY A 1 499 ? -17.424 -0.376 8.393 1.00 93.62 499 GLY A C 1
ATOM 3875 O O . GLY A 1 499 ? -18.340 0.445 8.382 1.00 93.62 499 GLY A O 1
ATOM 3876 N N . LYS A 1 500 ? -17.607 -1.658 8.053 1.00 92.31 500 LYS A N 1
ATOM 3877 C CA . LYS A 1 500 ? -18.896 -2.227 7.623 1.00 92.31 500 LYS A CA 1
ATOM 3878 C C . LYS A 1 500 ? -19.581 -3.069 8.700 1.00 92.31 500 LYS A C 1
ATOM 3880 O O . LYS A 1 500 ? -20.798 -3.222 8.646 1.00 92.31 500 LYS A O 1
ATOM 3885 N N . PHE A 1 501 ? -18.827 -3.608 9.658 1.00 97.81 501 PHE A N 1
ATOM 3886 C CA . PHE A 1 501 ? -19.383 -4.451 10.712 1.00 97.81 501 PHE A CA 1
ATOM 3887 C C . PHE A 1 501 ? -20.139 -3.617 11.747 1.00 97.81 501 PHE A C 1
ATOM 3889 O O . PHE A 1 501 ? -19.584 -2.690 12.341 1.00 97.81 501 PHE A O 1
ATOM 3896 N N . ASP A 1 502 ? -21.397 -3.969 12.003 1.00 96.75 502 ASP A N 1
ATOM 3897 C CA . ASP A 1 502 ? -22.181 -3.341 13.062 1.00 96.75 502 ASP A CA 1
ATOM 3898 C C . ASP A 1 502 ? -21.784 -3.916 14.431 1.00 96.75 502 ASP A C 1
ATOM 3900 O O . ASP A 1 502 ? -22.208 -5.000 14.836 1.00 96.75 502 ASP A O 1
ATOM 3904 N N . TRP A 1 503 ? -20.960 -3.176 15.169 1.00 97.62 503 TRP A N 1
ATOM 3905 C CA . TRP A 1 503 ? -20.506 -3.556 16.511 1.00 97.62 503 TRP A CA 1
ATOM 3906 C C . TRP A 1 503 ? -21.599 -3.461 17.590 1.00 97.62 503 TRP A C 1
ATOM 3908 O O . TRP A 1 503 ? -21.398 -3.968 18.696 1.00 97.62 503 TRP A O 1
ATOM 3918 N N . ALA A 1 504 ? -22.733 -2.817 17.295 1.00 96.06 504 ALA A N 1
ATOM 3919 C CA . ALA A 1 504 ? -23.868 -2.654 18.201 1.00 96.06 504 ALA A CA 1
ATOM 3920 C C . ALA A 1 504 ? -25.019 -3.638 17.920 1.00 96.06 504 ALA A C 1
ATOM 3922 O O . ALA A 1 504 ? -25.948 -3.717 18.721 1.00 96.06 504 ALA A O 1
ATOM 3923 N N . GLN A 1 505 ? -24.936 -4.438 16.848 1.00 95.81 505 GLN A N 1
ATOM 3924 C CA . GLN A 1 505 ? -25.992 -5.380 16.443 1.00 95.81 505 GLN A CA 1
ATOM 3925 C C . GLN A 1 505 ? -26.356 -6.425 17.515 1.00 95.81 505 GLN A C 1
ATOM 3927 O O . GLN A 1 505 ? -27.428 -7.027 17.464 1.00 95.81 505 GLN A O 1
ATOM 3932 N N . ASN A 1 506 ? -25.451 -6.698 18.462 1.00 95.06 506 ASN A N 1
ATOM 3933 C CA . ASN A 1 506 ? -25.656 -7.645 19.554 1.00 95.06 506 ASN A CA 1
ATOM 3934 C C . ASN A 1 506 ? -24.763 -7.331 20.775 1.00 95.06 506 ASN A C 1
ATOM 3936 O O . ASN A 1 506 ? -23.898 -6.455 20.755 1.00 95.06 506 ASN A O 1
ATOM 3940 N N . ASP A 1 507 ? -24.940 -8.099 21.853 1.00 95.25 507 ASP A N 1
ATOM 3941 C CA . ASP A 1 507 ? -24.211 -7.934 23.117 1.00 95.25 507 ASP A CA 1
ATOM 3942 C C . ASP A 1 507 ? -22.790 -8.538 23.133 1.00 95.25 507 ASP A C 1
ATOM 3944 O O . ASP A 1 507 ? -22.137 -8.555 24.184 1.00 95.25 507 ASP A O 1
ATOM 3948 N N . LYS A 1 508 ? -22.269 -9.053 22.008 1.00 96.88 508 LYS A N 1
ATOM 3949 C CA . LYS A 1 508 ? -20.942 -9.690 21.982 1.00 96.88 508 LYS A CA 1
ATOM 3950 C C . LYS A 1 508 ? -19.801 -8.679 22.112 1.00 96.88 508 LYS A C 1
ATOM 3952 O O . LYS A 1 508 ? -18.751 -9.076 22.615 1.00 96.88 508 LYS A O 1
ATOM 3957 N N . PHE A 1 509 ? -19.983 -7.406 21.754 1.00 97.62 509 PHE A N 1
ATOM 3958 C CA . PHE A 1 509 ? -18.892 -6.415 21.719 1.00 97.62 509 PHE A CA 1
ATOM 3959 C C . PHE A 1 509 ? -19.101 -5.218 22.667 1.00 97.62 509 PHE A C 1
ATOM 3961 O O . PHE A 1 509 ? -18.962 -4.065 22.258 1.00 97.62 509 PHE A O 1
ATOM 3968 N N . PRO A 1 510 ? -19.356 -5.445 23.972 1.00 95.44 510 PRO A N 1
ATOM 3969 C CA . PRO A 1 510 ? -19.755 -4.383 24.897 1.00 95.44 510 PRO A CA 1
ATOM 3970 C C . PRO A 1 510 ? -18.675 -3.314 25.102 1.00 95.44 510 PRO A C 1
ATOM 3972 O O . PRO A 1 510 ? -18.987 -2.189 25.461 1.00 95.44 510 PRO A O 1
ATOM 3975 N N . GLY A 1 511 ? -17.398 -3.627 24.858 1.00 94.50 511 GLY A N 1
ATOM 3976 C CA . GLY A 1 511 ? -16.331 -2.627 24.939 1.00 94.50 511 GLY A CA 1
ATOM 3977 C C . GLY A 1 511 ? -16.374 -1.569 23.827 1.00 94.50 511 GLY A C 1
ATOM 3978 O O . GLY A 1 511 ? -15.637 -0.591 23.931 1.00 94.50 511 GLY A O 1
ATOM 3979 N N . LEU A 1 512 ? -17.173 -1.791 22.776 1.00 96.38 512 LEU A N 1
ATOM 3980 C CA . LEU A 1 512 ? -17.429 -0.859 21.673 1.00 96.38 512 LEU A CA 1
ATOM 3981 C C . LEU A 1 512 ? -18.833 -0.241 21.775 1.00 96.38 512 LEU A C 1
ATOM 3983 O O . LEU A 1 512 ? -18.967 0.963 21.566 1.00 96.38 512 LEU A O 1
ATOM 3987 N N . SER A 1 513 ? -19.841 -1.048 22.129 1.00 96.06 513 SER A N 1
ATOM 3988 C CA . SER A 1 513 ? -21.267 -0.678 22.107 1.00 96.06 513 SER A CA 1
ATOM 3989 C C . SER A 1 513 ? -21.882 -0.296 23.461 1.00 96.06 513 SER A C 1
ATOM 3991 O O . SER A 1 513 ? -23.058 0.050 23.525 1.00 96.06 513 SER A O 1
ATOM 3993 N N . LYS A 1 514 ? -21.124 -0.348 24.565 1.00 96.12 514 LYS A N 1
ATOM 3994 C CA . LYS A 1 514 ? -21.568 0.082 25.907 1.00 96.12 514 LYS A CA 1
ATOM 3995 C C . LYS A 1 514 ? -20.576 1.082 26.513 1.00 96.12 514 LYS A C 1
ATOM 3997 O O . LYS A 1 514 ? -19.440 1.158 26.038 1.00 96.12 514 LYS A O 1
ATOM 4002 N N . PRO A 1 515 ? -20.970 1.838 27.562 1.00 95.81 515 PRO A N 1
ATOM 4003 C CA . PRO A 1 515 ? -20.084 2.801 28.210 1.00 95.81 515 PRO A CA 1
ATOM 4004 C C . PRO A 1 515 ? -18.761 2.165 28.641 1.00 95.81 515 PRO A C 1
ATOM 4006 O O . PRO A 1 515 ? -18.739 1.233 29.448 1.00 95.81 515 PRO A O 1
ATOM 4009 N N . ASN A 1 516 ? -17.650 2.662 28.095 1.00 90.38 516 ASN A N 1
ATOM 4010 C CA . ASN A 1 516 ? -16.332 2.091 28.335 1.00 90.38 516 ASN A CA 1
ATOM 4011 C C . ASN A 1 516 ? -15.629 2.785 29.522 1.00 90.38 516 ASN A C 1
ATOM 4013 O O . ASN A 1 516 ? -15.277 3.967 29.426 1.00 90.38 516 ASN A O 1
ATOM 4017 N N . PRO A 1 517 ? -15.360 2.078 30.637 1.00 88.75 517 PRO A N 1
ATOM 4018 C CA . PRO A 1 517 ? -14.744 2.682 31.820 1.00 88.75 517 PRO A CA 1
ATOM 4019 C C . PRO A 1 517 ? -13.280 3.101 31.607 1.00 88.75 517 PRO A C 1
ATOM 4021 O O . PRO A 1 517 ? -12.802 3.983 32.313 1.00 88.75 517 PRO A O 1
ATOM 4024 N N . SER A 1 518 ? -12.572 2.532 30.621 1.00 84.19 518 SER A N 1
ATOM 4025 C CA . SER A 1 518 ? -11.189 2.921 30.280 1.00 84.19 518 SER A CA 1
ATOM 4026 C C . SER A 1 518 ? -11.110 4.284 29.569 1.00 84.19 518 SER A C 1
ATOM 4028 O O . SER A 1 518 ? -10.022 4.837 29.365 1.00 84.19 518 SER A O 1
ATOM 4030 N N . TYR A 1 519 ? -12.266 4.838 29.181 1.00 83.94 519 TYR A N 1
ATOM 4031 C CA . TYR A 1 519 ? -12.349 6.079 28.422 1.00 83.94 519 TYR A CA 1
ATOM 4032 C C . TYR A 1 519 ? -13.589 6.912 28.783 1.00 83.94 519 TYR A C 1
ATOM 4034 O O . TYR A 1 519 ? -14.447 7.184 27.948 1.00 83.94 519 TYR A O 1
ATOM 4042 N N . HIS A 1 520 ? -13.699 7.304 30.056 1.00 84.62 520 HIS A N 1
ATOM 4043 C CA . HIS A 1 520 ? -14.713 8.252 30.553 1.00 84.62 520 HIS A CA 1
ATOM 4044 C C . HIS A 1 520 ? -16.181 7.871 30.266 1.00 84.62 520 HIS A C 1
ATOM 4046 O O . HIS A 1 520 ? -17.046 8.741 30.212 1.00 84.62 520 HIS A O 1
ATOM 4052 N N . GLY A 1 521 ? -16.479 6.580 30.091 1.00 89.00 521 GLY A N 1
ATOM 4053 C CA . GLY A 1 521 ? -17.832 6.105 29.795 1.00 89.00 521 GLY A CA 1
ATOM 4054 C C . GLY A 1 521 ? -18.269 6.308 28.342 1.00 89.00 521 GLY A C 1
ATOM 4055 O O . GLY A 1 521 ? -19.453 6.153 28.055 1.00 89.00 521 GLY A O 1
ATOM 4056 N N . VAL A 1 522 ? -17.347 6.624 27.424 1.00 89.19 522 VAL A N 1
ATOM 4057 C CA . VAL A 1 522 ? -17.650 6.749 25.990 1.00 89.19 522 VAL A CA 1
ATOM 4058 C C . VAL A 1 522 ? -18.211 5.436 25.441 1.00 89.19 522 VAL A C 1
ATOM 4060 O O . VAL A 1 522 ? -17.682 4.356 25.713 1.00 89.19 522 VAL A O 1
ATOM 4063 N N . VAL A 1 523 ? -19.261 5.552 24.630 1.00 92.81 523 VAL A N 1
ATOM 4064 C CA . VAL A 1 523 ? -19.748 4.494 23.740 1.00 92.81 523 VAL A CA 1
ATOM 4065 C C . VAL A 1 523 ? -19.124 4.743 22.365 1.00 92.81 523 VAL A C 1
ATOM 4067 O O . VAL A 1 523 ? -19.442 5.734 21.711 1.00 92.81 523 VAL A O 1
ATOM 4070 N N . PHE A 1 524 ? -18.178 3.900 21.940 1.00 90.00 524 PHE A N 1
ATOM 4071 C CA . PHE A 1 524 ? -17.370 4.165 20.739 1.00 90.00 524 PHE A CA 1
ATOM 4072 C C . PHE A 1 524 ? -18.198 4.149 19.452 1.00 90.00 524 PHE A C 1
ATOM 4074 O O . PHE A 1 524 ? -17.959 4.977 18.573 1.00 90.00 524 PHE A O 1
ATOM 4081 N N . THR A 1 525 ? -19.179 3.249 19.349 1.00 92.44 525 THR A N 1
ATOM 4082 C CA . THR A 1 525 ? -20.097 3.191 18.197 1.00 92.44 525 THR A CA 1
ATOM 4083 C C . THR A 1 525 ? -20.868 4.494 18.013 1.00 92.44 525 THR A C 1
ATOM 4085 O O . THR A 1 525 ? -21.027 4.948 16.885 1.00 92.44 525 THR A O 1
ATOM 4088 N N . ASP A 1 526 ? -21.263 5.138 19.110 1.00 89.38 526 ASP A N 1
ATOM 4089 C CA . ASP A 1 526 ? -22.027 6.388 19.074 1.00 89.38 526 ASP A CA 1
ATOM 4090 C C . ASP A 1 526 ? -21.109 7.590 18.824 1.00 89.38 526 ASP A C 1
ATOM 4092 O O . ASP A 1 526 ? -21.462 8.515 18.095 1.00 89.38 526 ASP A O 1
ATOM 4096 N N . ALA A 1 527 ? -19.913 7.576 19.421 1.00 80.69 527 ALA A N 1
ATOM 4097 C CA . ALA A 1 527 ? -18.986 8.701 19.378 1.00 80.69 527 ALA A CA 1
ATOM 4098 C C . ALA A 1 527 ? -18.273 8.858 18.028 1.00 80.69 527 ALA A C 1
ATOM 4100 O O . ALA A 1 527 ? -18.043 9.984 17.589 1.00 80.69 527 ALA A O 1
ATOM 4101 N N . VAL A 1 528 ? -17.881 7.749 17.387 1.00 82.81 528 VAL A N 1
ATOM 4102 C CA . VAL A 1 528 ? -17.050 7.782 16.167 1.00 82.81 528 VAL A CA 1
ATOM 4103 C C . VAL A 1 528 ? -17.582 6.916 15.020 1.00 82.81 528 VAL A C 1
ATOM 4105 O O . VAL A 1 528 ? -16.972 6.875 13.952 1.00 82.81 528 VAL A O 1
ATOM 4108 N N . GLY A 1 529 ? -18.727 6.249 15.197 1.00 90.50 529 GLY A N 1
ATOM 4109 C CA . GLY A 1 529 ? -19.419 5.543 14.120 1.00 90.50 529 GLY A CA 1
ATOM 4110 C C . GLY A 1 529 ? -18.575 4.425 13.482 1.00 90.50 529 GLY A C 1
ATOM 4111 O O . GLY A 1 529 ? -18.028 3.592 14.209 1.00 90.50 529 GLY A O 1
ATOM 4112 N N . PRO A 1 530 ? -18.441 4.388 12.139 1.00 86.31 530 PRO A N 1
ATOM 4113 C CA . PRO A 1 530 ? -17.772 3.299 11.416 1.00 86.31 530 PRO A CA 1
ATOM 4114 C C . PRO A 1 530 ? -16.316 3.012 11.806 1.00 86.31 530 PRO A C 1
ATOM 4116 O O . PRO A 1 530 ? -15.833 1.925 11.529 1.00 86.31 530 PRO A O 1
ATOM 4119 N N . VAL A 1 531 ? -15.607 3.950 12.446 1.00 91.50 531 VAL A N 1
ATOM 4120 C CA . VAL A 1 531 ? -14.202 3.764 12.871 1.00 91.50 531 VAL A CA 1
ATOM 4121 C C . VAL A 1 531 ? -14.069 3.354 14.348 1.00 91.50 531 VAL A C 1
ATOM 4123 O O . VAL A 1 531 ? -12.992 3.454 14.939 1.00 91.50 531 VAL A O 1
ATOM 4126 N N . ALA A 1 532 ? -15.156 2.914 14.991 1.00 92.19 532 ALA A N 1
ATOM 4127 C CA . ALA A 1 532 ? -15.175 2.574 16.416 1.00 92.19 532 ALA A CA 1
ATOM 4128 C C . ALA A 1 532 ? -14.114 1.538 16.813 1.00 92.19 532 ALA A C 1
ATOM 4130 O O . ALA A 1 532 ? -13.442 1.713 17.835 1.00 92.19 532 ALA A O 1
ATOM 4131 N N . PHE A 1 533 ? -13.926 0.489 16.007 1.00 98.12 533 PHE A N 1
ATOM 4132 C CA . PHE A 1 533 ? -12.964 -0.568 16.308 1.00 98.12 533 PHE A CA 1
ATOM 4133 C C . PHE A 1 533 ? -11.531 -0.029 16.321 1.00 98.12 533 PHE A C 1
ATOM 4135 O O . PHE A 1 533 ? -10.827 -0.198 17.325 1.00 98.12 533 PHE A O 1
ATOM 4142 N N . ILE A 1 534 ? -11.113 0.673 15.263 1.00 96.50 534 ILE A N 1
ATOM 4143 C CA . ILE A 1 534 ? -9.737 1.173 15.158 1.00 96.50 534 ILE A CA 1
ATOM 4144 C C . ILE A 1 534 ? -9.421 2.253 16.203 1.00 96.50 534 ILE A C 1
ATOM 4146 O O . ILE A 1 534 ? -8.326 2.270 16.772 1.00 96.50 534 ILE A O 1
ATOM 4150 N N . ILE A 1 535 ? -10.386 3.132 16.511 1.00 93.69 535 ILE A N 1
ATOM 4151 C CA . ILE A 1 535 ? -10.211 4.186 17.517 1.00 93.69 535 ILE A CA 1
ATOM 4152 C C . ILE A 1 535 ? -10.089 3.572 18.905 1.00 93.69 535 ILE A C 1
ATOM 4154 O O . ILE A 1 535 ? -9.174 3.941 19.643 1.00 93.69 535 ILE A O 1
ATOM 4158 N N . LYS A 1 536 ? -10.933 2.591 19.251 1.00 95.69 536 LYS A N 1
ATOM 4159 C CA . LYS A 1 536 ? -10.811 1.879 20.526 1.00 95.69 536 LYS A CA 1
ATOM 4160 C C . LYS A 1 536 ? -9.436 1.222 20.660 1.00 95.69 536 LYS A C 1
ATOM 4162 O O . LYS A 1 536 ? -8.790 1.415 21.691 1.00 95.69 536 LYS A O 1
ATOM 4167 N N . ALA A 1 537 ? -8.951 0.522 19.631 1.00 97.25 537 ALA A N 1
ATOM 4168 C CA . ALA A 1 537 ? -7.622 -0.096 19.652 1.00 97.25 537 ALA A CA 1
ATOM 4169 C C . ALA A 1 537 ? -6.508 0.943 19.890 1.00 97.25 537 ALA A C 1
ATOM 4171 O O . ALA A 1 537 ? -5.599 0.706 20.688 1.00 97.25 537 ALA A O 1
ATOM 4172 N N . ARG A 1 538 ? -6.611 2.127 19.267 1.00 95.19 538 ARG A N 1
ATOM 4173 C CA . ARG A 1 538 ? -5.659 3.237 19.440 1.00 95.19 538 ARG A CA 1
ATOM 4174 C C . ARG A 1 538 ? -5.661 3.801 20.861 1.00 95.19 538 ARG A C 1
ATOM 4176 O O . ARG A 1 538 ? -4.600 3.973 21.461 1.00 95.19 538 ARG A O 1
ATOM 4183 N N . VAL A 1 539 ? -6.837 4.122 21.401 1.00 91.81 539 VAL A N 1
ATOM 4184 C CA . VAL A 1 539 ? -6.943 4.866 22.670 1.00 91.81 539 VAL A CA 1
ATOM 4185 C C . VAL A 1 539 ? -6.968 3.977 23.911 1.00 91.81 539 VAL A C 1
ATOM 4187 O O . VAL A 1 539 ? -6.887 4.504 25.018 1.00 91.81 539 VAL A O 1
ATOM 4190 N N . THR A 1 540 ? -7.049 2.654 23.740 1.00 93.69 540 THR A N 1
ATOM 4191 C CA . THR A 1 540 ? -6.946 1.675 24.832 1.00 93.69 540 THR A CA 1
ATOM 4192 C C . THR A 1 540 ? -5.674 0.842 24.693 1.00 93.69 540 THR A C 1
ATOM 4194 O O . THR A 1 540 ? -4.695 1.130 25.367 1.00 93.69 540 THR A O 1
ATOM 4197 N N . LEU A 1 541 ? -5.619 -0.124 23.775 1.00 96.00 541 LEU A N 1
ATOM 4198 C CA . LEU A 1 541 ? -4.503 -1.072 23.682 1.00 96.00 541 LEU A CA 1
ATOM 4199 C C . LEU A 1 541 ? -3.174 -0.407 23.321 1.00 96.00 541 LEU A C 1
ATOM 4201 O O . LEU A 1 541 ? -2.191 -0.588 24.040 1.00 96.00 541 LEU A O 1
ATOM 4205 N N . LEU A 1 542 ? -3.128 0.395 22.251 1.00 96.25 542 LEU A N 1
ATOM 4206 C CA . LEU A 1 542 ? -1.892 1.072 21.853 1.00 96.25 542 LEU A CA 1
ATOM 4207 C C . LEU A 1 542 ? -1.430 2.068 22.926 1.00 96.25 542 LEU A C 1
ATOM 4209 O O . LEU A 1 542 ? -0.239 2.133 23.236 1.00 96.25 542 LEU A O 1
ATOM 4213 N N . ARG A 1 543 ? -2.374 2.798 23.534 1.00 94.50 543 ARG A N 1
ATOM 4214 C CA . ARG A 1 543 ? -2.105 3.673 24.679 1.00 94.50 543 ARG A CA 1
ATOM 4215 C C . ARG A 1 543 ? -1.499 2.877 25.840 1.00 94.50 543 ARG A C 1
ATOM 4217 O O . ARG A 1 543 ? -0.441 3.260 26.328 1.00 94.50 543 ARG A O 1
ATOM 4224 N N . ASP A 1 544 ? -2.122 1.788 26.261 1.00 94.94 544 ASP A N 1
ATOM 4225 C CA . ASP A 1 544 ? -1.822 1.154 27.547 1.00 94.94 544 ASP A CA 1
ATOM 4226 C C . ASP A 1 544 ? -0.658 0.157 27.466 1.00 94.94 544 ASP A C 1
ATOM 4228 O O . ASP A 1 544 ? 0.115 0.042 28.414 1.00 94.94 544 ASP A O 1
ATOM 4232 N N . THR A 1 545 ? -0.483 -0.519 26.327 1.00 96.25 545 THR A N 1
ATOM 4233 C CA . THR A 1 545 ? 0.546 -1.564 26.147 1.00 96.25 545 THR A CA 1
ATOM 4234 C C . THR A 1 545 ? 1.706 -1.136 25.242 1.00 96.25 545 THR A C 1
ATOM 4236 O O . THR A 1 545 ? 2.789 -1.712 25.310 1.00 96.25 545 THR A O 1
ATOM 4239 N N . GLY A 1 546 ? 1.539 -0.065 24.456 1.00 95.44 546 GLY A N 1
ATOM 4240 C CA . GLY A 1 546 ? 2.664 0.704 23.923 1.00 95.44 546 GLY A CA 1
ATOM 4241 C C . GLY A 1 546 ? 3.412 0.112 22.727 1.00 95.44 546 GLY A C 1
ATOM 4242 O O . GLY A 1 546 ? 4.510 0.587 22.446 1.00 95.44 546 GLY A O 1
ATOM 4243 N N . ALA A 1 547 ? 2.850 -0.854 21.987 1.00 97.69 547 ALA A N 1
ATOM 4244 C CA . ALA A 1 547 ? 3.426 -1.354 20.727 1.00 97.69 547 ALA A CA 1
ATOM 4245 C C . ALA A 1 547 ? 3.338 -0.327 19.569 1.00 97.69 547 ALA A C 1
ATOM 4247 O O . ALA A 1 547 ? 2.781 -0.606 18.507 1.00 97.69 547 ALA A O 1
ATOM 4248 N N . ALA A 1 548 ? 3.875 0.872 19.790 1.00 96.56 548 ALA A N 1
ATOM 4249 C CA . ALA A 1 548 ? 3.941 1.991 18.859 1.00 96.56 548 ALA A CA 1
ATOM 4250 C C . ALA A 1 548 ? 5.016 1.784 17.786 1.00 96.56 548 ALA A C 1
ATOM 4252 O O . ALA A 1 548 ? 6.122 1.328 18.075 1.00 96.56 548 ALA A O 1
ATOM 4253 N N . LEU A 1 549 ? 4.698 2.145 16.542 1.00 98.12 549 LEU A N 1
ATOM 4254 C CA . LEU A 1 549 ? 5.621 2.037 15.414 1.00 98.12 549 LEU A CA 1
ATOM 4255 C C . LEU A 1 549 ? 6.725 3.116 15.479 1.00 98.12 549 LEU A C 1
ATOM 4257 O O . LEU A 1 549 ? 6.489 4.225 15.906 1.00 98.12 549 LEU A O 1
ATOM 4261 N N . SER A 1 550 ? 7.956 2.887 15.031 1.00 97.69 550 SER A N 1
ATOM 4262 C CA . SER A 1 550 ? 8.909 4.013 14.915 1.00 97.69 550 SER A CA 1
ATOM 4263 C C . SER A 1 550 ? 8.491 4.975 13.781 1.00 97.69 550 SER A C 1
ATOM 4265 O O . SER A 1 550 ? 8.202 4.481 12.689 1.00 97.69 550 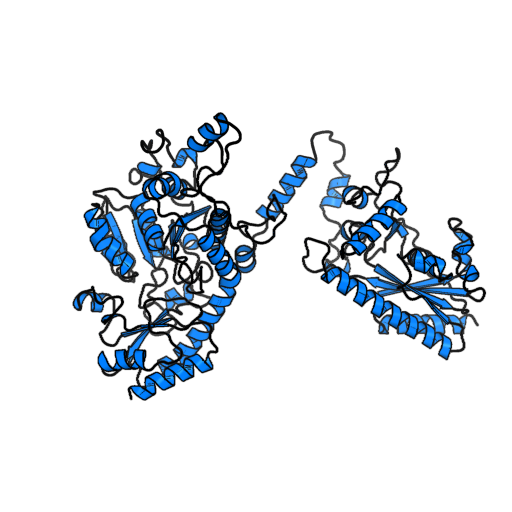SER A O 1
ATOM 4267 N N . PRO A 1 551 ? 8.517 6.319 13.948 1.00 98.06 551 PRO A N 1
ATOM 4268 C CA . PRO A 1 551 ? 8.300 7.253 12.835 1.00 98.06 551 PRO A CA 1
ATOM 4269 C C . PRO A 1 551 ? 9.270 7.016 11.670 1.00 98.06 551 PRO A C 1
ATOM 4271 O O . PRO A 1 551 ? 8.881 7.117 10.509 1.00 98.06 551 PRO A O 1
ATOM 4274 N N . PHE A 1 552 ? 10.510 6.615 11.967 1.00 98.56 552 PHE A N 1
ATOM 4275 C CA . PHE A 1 552 ? 11.486 6.230 10.949 1.00 98.56 552 PHE A CA 1
ATOM 4276 C C . PHE A 1 552 ? 11.070 4.957 10.193 1.00 98.56 552 PHE A C 1
ATOM 4278 O O . PHE A 1 552 ? 11.114 4.931 8.966 1.00 98.56 552 PHE A O 1
ATOM 4285 N N . ASN A 1 553 ? 10.588 3.925 10.896 1.00 98.69 553 ASN A N 1
ATOM 4286 C CA . ASN A 1 553 ? 10.088 2.709 10.240 1.00 98.69 553 ASN A CA 1
ATOM 4287 C C . ASN A 1 553 ? 8.844 3.014 9.395 1.00 98.69 553 ASN A C 1
ATOM 4289 O O . ASN A 1 553 ? 8.720 2.496 8.292 1.00 98.69 553 ASN A O 1
ATOM 4293 N N . ALA A 1 554 ? 7.946 3.879 9.876 1.00 98.44 554 ALA A N 1
ATOM 4294 C CA . ALA A 1 554 ? 6.783 4.320 9.110 1.00 98.44 554 ALA A CA 1
ATOM 4295 C C . ALA A 1 554 ? 7.185 5.032 7.811 1.00 98.44 554 ALA A C 1
ATOM 4297 O O . ALA A 1 554 ? 6.625 4.743 6.756 1.00 98.44 554 ALA A O 1
ATOM 4298 N N . PHE A 1 555 ? 8.199 5.901 7.867 1.00 98.56 555 PHE A N 1
ATOM 4299 C CA . PHE A 1 555 ? 8.778 6.514 6.674 1.00 98.56 555 PHE A CA 1
ATOM 4300 C C . PHE A 1 555 ? 9.330 5.462 5.701 1.00 98.56 555 PHE A C 1
ATOM 4302 O O . PHE A 1 555 ? 9.025 5.514 4.512 1.00 98.56 555 PHE A O 1
ATOM 4309 N N . LEU A 1 556 ? 10.070 4.461 6.188 1.00 98.69 556 LEU A N 1
ATOM 4310 C CA . LEU A 1 556 ? 10.571 3.371 5.343 1.00 98.69 556 LEU A CA 1
ATOM 4311 C C . LEU A 1 556 ? 9.440 2.534 4.726 1.00 98.69 556 LEU A C 1
ATOM 4313 O O . LEU A 1 556 ? 9.532 2.151 3.561 1.00 98.69 556 LEU A O 1
ATOM 4317 N N . PHE A 1 557 ? 8.345 2.295 5.451 1.00 98.75 557 PHE A N 1
ATOM 4318 C CA . PHE A 1 557 ? 7.171 1.625 4.888 1.00 98.75 557 PHE A CA 1
ATOM 4319 C C . PHE A 1 557 ? 6.451 2.468 3.842 1.00 98.75 557 PHE A C 1
ATOM 4321 O O . PHE A 1 557 ? 5.974 1.906 2.863 1.00 98.75 557 PHE A O 1
ATOM 4328 N N . LEU A 1 558 ? 6.416 3.796 3.981 1.00 98.56 558 LEU A N 1
ATOM 4329 C CA . LEU A 1 558 ? 5.916 4.683 2.927 1.00 98.56 558 LEU A CA 1
ATOM 4330 C C . LEU A 1 558 ? 6.747 4.545 1.643 1.00 98.56 558 LEU A C 1
ATOM 4332 O O . LEU A 1 558 ? 6.164 4.407 0.570 1.00 98.56 558 LEU A O 1
ATOM 4336 N N . GLN A 1 559 ? 8.081 4.486 1.757 1.00 98.19 559 GLN A N 1
ATOM 4337 C CA . GLN A 1 559 ? 8.965 4.239 0.605 1.00 98.19 559 GLN A CA 1
ATOM 4338 C C . GLN A 1 559 ? 8.718 2.855 -0.017 1.00 98.19 559 GLN A C 1
ATOM 4340 O O . GLN A 1 559 ? 8.697 2.696 -1.238 1.00 98.19 559 GLN A O 1
ATOM 4345 N N . GLY A 1 560 ? 8.484 1.845 0.823 1.00 98.44 560 GLY A N 1
ATOM 4346 C CA . GLY A 1 560 ? 8.073 0.523 0.369 1.00 98.44 560 GLY A CA 1
ATOM 4347 C C . GLY A 1 560 ? 6.748 0.561 -0.403 1.00 98.44 560 GLY A C 1
ATOM 4348 O O . GLY A 1 560 ? 6.685 0.058 -1.526 1.00 98.44 560 GLY A O 1
ATOM 4349 N N . LEU A 1 561 ? 5.710 1.208 0.135 1.00 98.38 561 LEU A N 1
ATOM 4350 C CA . LEU A 1 561 ? 4.390 1.305 -0.500 1.00 98.38 561 LEU A CA 1
ATOM 4351 C C . LEU A 1 561 ? 4.428 1.983 -1.873 1.00 98.38 561 LEU A C 1
ATOM 4353 O O . LEU A 1 561 ? 3.741 1.528 -2.784 1.00 98.38 561 LEU A O 1
ATOM 4357 N N . GLU A 1 562 ? 5.265 3.004 -2.054 1.00 98.44 562 GLU A N 1
ATOM 4358 C CA . GLU A 1 562 ? 5.390 3.725 -3.330 1.00 98.44 562 GLU A CA 1
ATOM 4359 C C . GLU A 1 562 ? 5.800 2.824 -4.505 1.00 98.44 562 GLU A C 1
ATOM 4361 O O . GLU A 1 562 ? 5.480 3.120 -5.656 1.00 98.44 562 GLU A O 1
ATOM 4366 N N . THR A 1 563 ? 6.447 1.692 -4.216 1.00 98.50 563 THR A N 1
ATOM 4367 C CA . THR A 1 563 ? 6.915 0.709 -5.205 1.00 98.50 563 THR A CA 1
ATOM 4368 C C . THR A 1 563 ? 6.225 -0.652 -5.086 1.00 98.50 563 THR A C 1
ATOM 4370 O O . THR A 1 563 ? 6.653 -1.607 -5.735 1.00 98.50 563 THR A O 1
ATOM 4373 N N . LEU A 1 564 ? 5.173 -0.774 -4.267 1.00 98.75 564 LEU A N 1
ATOM 4374 C CA . LEU A 1 564 ? 4.550 -2.061 -3.939 1.00 98.75 564 LEU A CA 1
ATOM 4375 C C . LEU A 1 564 ? 4.077 -2.822 -5.183 1.00 98.75 564 LEU A C 1
ATOM 4377 O O . LEU A 1 564 ? 4.505 -3.955 -5.385 1.00 98.75 564 LEU A O 1
ATOM 4381 N N . SER A 1 565 ? 3.248 -2.199 -6.024 1.00 98.50 565 SER A N 1
ATOM 4382 C CA . SER A 1 565 ? 2.753 -2.811 -7.272 1.00 98.50 565 SER A CA 1
ATOM 4383 C C . SER A 1 565 ? 3.890 -3.284 -8.181 1.00 98.50 565 SER A C 1
ATOM 4385 O O . SER A 1 565 ? 3.907 -4.443 -8.585 1.00 98.50 565 SER A O 1
ATOM 4387 N N . LEU A 1 566 ? 4.893 -2.432 -8.413 1.00 98.56 566 LEU A N 1
ATOM 4388 C CA . LEU A 1 566 ? 6.045 -2.735 -9.271 1.00 98.56 566 LEU A CA 1
ATOM 4389 C C . LEU A 1 566 ? 6.832 -3.956 -8.774 1.00 98.56 566 LEU A C 1
ATOM 4391 O O . LEU A 1 566 ? 7.211 -4.831 -9.555 1.00 98.56 566 LEU A O 1
ATOM 4395 N N . ARG A 1 567 ? 7.082 -4.026 -7.461 1.00 98.62 567 ARG A N 1
ATOM 4396 C CA . ARG A 1 567 ? 7.800 -5.154 -6.854 1.00 98.62 567 ARG A CA 1
ATOM 4397 C C . ARG A 1 567 ? 6.963 -6.423 -6.915 1.00 98.62 567 ARG A C 1
ATOM 4399 O O . ARG A 1 567 ? 7.476 -7.464 -7.313 1.00 98.62 567 ARG A O 1
ATOM 4406 N N . VAL A 1 568 ? 5.682 -6.351 -6.553 1.00 98.69 568 VAL A N 1
ATOM 4407 C CA . VAL A 1 568 ? 4.792 -7.521 -6.524 1.00 98.69 568 VAL A CA 1
ATOM 4408 C C . VAL A 1 568 ? 4.562 -8.092 -7.927 1.00 98.69 568 VAL A C 1
ATOM 4410 O O . VAL A 1 568 ? 4.613 -9.307 -8.089 1.00 98.69 568 VAL A O 1
ATOM 4413 N N . GLU A 1 569 ? 4.428 -7.264 -8.966 1.00 98.50 569 GLU A N 1
ATOM 4414 C CA . GLU A 1 569 ? 4.400 -7.728 -10.365 1.00 98.50 569 GLU A CA 1
ATOM 4415 C C . GLU A 1 569 ? 5.655 -8.531 -10.737 1.00 98.50 569 GLU A C 1
ATOM 4417 O O . GLU A 1 569 ? 5.574 -9.581 -11.389 1.00 98.50 569 GLU A O 1
ATOM 4422 N N . ARG A 1 570 ? 6.834 -8.075 -10.294 1.00 98.69 570 ARG A N 1
ATOM 4423 C CA . ARG A 1 570 ? 8.083 -8.812 -10.510 1.00 98.69 570 ARG A CA 1
ATOM 4424 C C . ARG A 1 570 ? 8.114 -10.120 -9.721 1.00 98.69 570 ARG A C 1
ATOM 4426 O O . ARG A 1 570 ? 8.462 -11.144 -10.301 1.00 98.69 570 ARG A O 1
ATOM 4433 N N . HIS A 1 571 ? 7.707 -10.113 -8.452 1.00 98.75 571 HIS A N 1
ATOM 4434 C CA . HIS A 1 571 ? 7.601 -11.331 -7.644 1.00 98.75 571 HIS A CA 1
ATOM 4435 C C . HIS A 1 571 ? 6.707 -12.376 -8.318 1.00 98.75 571 HIS A C 1
ATOM 4437 O O . HIS A 1 571 ? 7.097 -13.536 -8.448 1.00 98.75 571 HIS A O 1
ATOM 4443 N N . VAL A 1 572 ? 5.531 -11.968 -8.802 1.00 98.31 572 VAL A N 1
ATOM 4444 C CA . VAL A 1 572 ? 4.581 -12.861 -9.474 1.00 98.31 572 VAL A CA 1
ATOM 4445 C C . VAL A 1 572 ? 5.145 -13.390 -10.794 1.00 98.31 572 VAL A C 1
ATOM 4447 O O . VAL A 1 572 ? 5.139 -14.599 -11.022 1.00 98.31 572 VAL A O 1
ATOM 4450 N N . SER A 1 573 ? 5.672 -12.517 -11.657 1.00 98.44 573 SER A N 1
ATOM 4451 C CA . SER A 1 573 ? 6.209 -12.938 -12.962 1.00 98.44 573 SER A CA 1
ATOM 4452 C C . SER A 1 573 ? 7.429 -13.856 -12.842 1.00 98.44 573 SER A C 1
ATOM 4454 O O . SER A 1 573 ? 7.537 -14.819 -13.605 1.00 98.44 573 SER A O 1
ATOM 4456 N N . ASN A 1 574 ? 8.309 -13.621 -11.864 1.00 98.81 574 ASN A N 1
ATOM 4457 C CA . ASN A 1 574 ? 9.403 -14.539 -11.546 1.00 98.81 574 ASN A CA 1
ATOM 4458 C C . ASN A 1 574 ? 8.862 -15.879 -11.028 1.00 98.81 574 ASN A C 1
ATOM 4460 O O . ASN A 1 574 ? 9.290 -16.933 -11.492 1.00 98.81 574 ASN A O 1
ATOM 4464 N N . THR A 1 575 ? 7.878 -15.851 -10.125 1.00 98.50 575 THR A N 1
ATOM 4465 C CA . THR A 1 575 ? 7.271 -17.063 -9.548 1.00 98.50 575 THR A CA 1
ATOM 4466 C C . THR A 1 575 ? 6.690 -17.973 -10.619 1.00 98.50 575 THR A C 1
ATOM 4468 O O . THR A 1 575 ? 6.968 -19.165 -10.605 1.00 98.50 575 THR A O 1
ATOM 4471 N N . ILE A 1 576 ? 5.952 -17.430 -11.591 1.00 97.50 576 ILE A N 1
ATOM 4472 C CA . ILE A 1 576 ? 5.371 -18.220 -12.690 1.00 97.50 576 ILE A CA 1
ATOM 4473 C C . ILE A 1 576 ? 6.459 -19.006 -13.437 1.00 97.50 576 ILE A C 1
ATOM 4475 O O . ILE A 1 576 ? 6.324 -20.209 -13.649 1.00 97.50 576 ILE A O 1
ATOM 4479 N N . LYS A 1 577 ? 7.573 -18.349 -13.772 1.00 98.31 577 LYS A N 1
ATOM 4480 C CA . LYS A 1 577 ? 8.694 -18.984 -14.478 1.00 98.31 577 LYS A CA 1
ATOM 4481 C C . LYS A 1 577 ? 9.420 -20.020 -13.612 1.00 98.31 577 LYS A C 1
ATOM 4483 O O . LYS A 1 577 ? 9.820 -21.067 -14.115 1.00 98.31 577 LYS A O 1
ATOM 4488 N N . VAL A 1 578 ? 9.550 -19.764 -12.309 1.00 98.62 578 VAL A N 1
ATOM 4489 C CA . VAL A 1 578 ? 10.093 -20.744 -11.356 1.00 98.62 578 VAL A CA 1
ATOM 4490 C C . VAL A 1 578 ? 9.182 -21.972 -11.252 1.00 98.62 578 VAL A C 1
ATOM 4492 O O . VAL A 1 578 ? 9.678 -23.096 -11.269 1.00 98.62 578 VAL A O 1
ATOM 4495 N N . LEU A 1 579 ? 7.859 -21.798 -11.202 1.00 97.50 579 LEU A N 1
ATOM 4496 C CA . LEU A 1 579 ? 6.906 -22.914 -11.186 1.00 97.50 579 LEU A CA 1
ATOM 4497 C C . LEU A 1 579 ? 7.006 -23.764 -12.458 1.00 97.50 579 LEU A C 1
ATOM 4499 O O . LEU A 1 579 ? 6.994 -24.993 -12.370 1.00 97.50 579 LEU A O 1
ATOM 4503 N N . ASP A 1 580 ? 7.155 -23.128 -13.623 1.00 96.50 580 ASP A N 1
ATOM 4504 C CA . ASP A 1 580 ? 7.355 -23.829 -14.894 1.00 96.50 580 ASP A CA 1
ATOM 4505 C C . ASP A 1 580 ? 8.622 -24.689 -14.902 1.00 96.50 580 ASP A C 1
ATOM 4507 O O . ASP A 1 580 ? 8.598 -25.798 -15.435 1.00 96.50 580 ASP A O 1
ATOM 4511 N N . PHE A 1 581 ? 9.698 -24.214 -14.273 1.00 98.06 581 PHE A N 1
ATOM 4512 C CA . PHE A 1 581 ? 10.931 -24.977 -14.094 1.00 98.06 581 PHE A CA 1
ATOM 4513 C C . PHE A 1 581 ? 10.760 -26.137 -13.096 1.00 98.06 581 PHE A C 1
ATOM 4515 O O . PHE A 1 581 ? 11.136 -27.276 -13.387 1.00 98.06 581 PHE A O 1
ATOM 4522 N N . LEU A 1 582 ? 10.171 -25.868 -11.926 1.00 97.81 582 LEU A N 1
ATOM 4523 C CA . LEU A 1 582 ? 10.073 -26.831 -10.825 1.00 97.81 582 LEU A CA 1
ATOM 4524 C C . LEU A 1 582 ? 9.119 -27.991 -11.123 1.00 97.81 582 LEU A C 1
ATOM 4526 O O . LEU A 1 582 ? 9.425 -29.127 -10.762 1.00 97.81 582 LEU A O 1
ATOM 4530 N N . LYS A 1 583 ? 7.989 -27.739 -11.799 1.00 94.44 583 LYS A N 1
ATOM 4531 C CA . LYS A 1 583 ? 6.939 -28.753 -12.027 1.00 94.44 583 LYS A CA 1
ATOM 4532 C C . LYS A 1 583 ? 7.413 -29.968 -12.836 1.00 94.44 583 LYS A C 1
ATOM 4534 O O . LYS A 1 583 ? 6.816 -31.034 -12.743 1.00 94.44 583 LYS A O 1
ATOM 4539 N N . THR A 1 584 ? 8.472 -29.816 -13.634 1.00 93.19 584 THR A N 1
ATOM 4540 C CA . THR A 1 584 ? 9.061 -30.898 -14.443 1.00 93.19 584 THR A CA 1
ATOM 4541 C C . THR A 1 584 ? 10.403 -31.400 -13.908 1.00 93.19 584 THR A C 1
ATOM 4543 O O . THR A 1 584 ? 11.021 -32.268 -14.525 1.00 93.19 584 THR A O 1
ATOM 4546 N N . HIS A 1 585 ? 10.900 -30.853 -12.796 1.00 97.12 585 HIS A N 1
ATOM 4547 C CA . HIS A 1 585 ? 12.255 -31.135 -12.337 1.00 97.12 585 HIS A CA 1
ATOM 4548 C C . HIS A 1 585 ? 12.348 -32.513 -11.639 1.00 97.12 585 HIS A C 1
ATOM 4550 O O . HIS A 1 585 ? 11.598 -32.777 -10.700 1.00 97.12 585 HIS A O 1
ATOM 4556 N N . PRO A 1 586 ? 13.291 -33.407 -12.011 1.00 97.06 586 PRO A N 1
ATOM 4557 C CA . PRO A 1 586 ? 13.303 -34.801 -11.545 1.00 97.06 586 PRO A CA 1
ATOM 4558 C C . PRO A 1 586 ? 13.538 -34.976 -10.039 1.00 97.06 586 PRO A C 1
ATOM 4560 O O . PRO A 1 586 ? 13.118 -35.994 -9.490 1.00 97.06 586 PRO A O 1
ATOM 4563 N N . GLN A 1 587 ? 14.186 -34.011 -9.377 1.00 97.50 587 GLN A N 1
ATOM 4564 C CA . GLN A 1 587 ? 14.428 -34.016 -7.924 1.00 97.50 587 GLN A CA 1
ATOM 4565 C C . GLN A 1 587 ? 13.258 -33.439 -7.104 1.00 97.50 587 GLN A C 1
ATOM 4567 O O . GLN A 1 587 ? 13.247 -33.575 -5.882 1.00 97.50 587 GLN A O 1
ATOM 4572 N N . VAL A 1 588 ? 12.265 -32.824 -7.756 1.00 97.44 588 VAL A N 1
ATOM 4573 C CA . VAL A 1 588 ? 11.060 -32.309 -7.097 1.00 97.44 588 VAL A CA 1
ATOM 4574 C C . VAL A 1 588 ? 10.008 -33.417 -7.078 1.00 97.44 588 VAL A C 1
ATOM 4576 O O . VAL A 1 588 ? 9.688 -34.016 -8.104 1.00 97.44 588 VAL A O 1
ATOM 4579 N N . GLU A 1 589 ? 9.514 -33.748 -5.889 1.00 96.12 589 GLU A N 1
ATOM 4580 C CA . GLU A 1 589 ? 8.418 -34.699 -5.682 1.00 96.12 589 GLU A CA 1
ATOM 4581 C C . GLU A 1 589 ? 7.067 -34.023 -5.908 1.00 96.12 589 GLU A C 1
ATOM 4583 O O . GLU A 1 589 ? 6.201 -34.578 -6.583 1.00 96.12 589 GLU A O 1
ATOM 4588 N N . LYS A 1 590 ? 6.907 -32.811 -5.372 1.00 95.25 590 LYS A N 1
ATOM 4589 C CA . LYS A 1 590 ? 5.670 -32.040 -5.449 1.00 95.25 590 LYS A CA 1
ATOM 4590 C C . LYS A 1 590 ? 5.955 -30.547 -5.351 1.00 95.25 590 LYS A C 1
ATOM 4592 O O . LYS A 1 590 ? 6.850 -30.131 -4.619 1.00 95.25 590 LYS A O 1
ATOM 4597 N N . VAL A 1 591 ? 5.158 -29.746 -6.049 1.00 96.00 591 VAL A N 1
ATOM 4598 C CA . VAL A 1 591 ? 5.098 -28.290 -5.879 1.00 96.00 591 VAL A CA 1
ATOM 4599 C C . VAL A 1 591 ? 3.746 -27.950 -5.253 1.00 96.00 591 VAL A C 1
ATOM 4601 O O . VAL A 1 591 ? 2.706 -28.283 -5.816 1.00 96.00 591 VAL A O 1
ATOM 4604 N N . ASN A 1 592 ? 3.739 -27.312 -4.084 1.00 94.50 592 ASN A N 1
ATOM 4605 C CA . ASN A 1 592 ? 2.514 -26.873 -3.417 1.00 94.50 592 ASN A CA 1
ATOM 4606 C C . ASN A 1 592 ? 2.266 -25.404 -3.771 1.00 94.50 592 ASN A C 1
ATOM 4608 O O . ASN A 1 592 ? 2.711 -24.504 -3.061 1.00 94.50 592 ASN A O 1
ATOM 4612 N N . HIS A 1 593 ? 1.604 -25.166 -4.904 1.00 96.31 593 HIS A N 1
ATOM 4613 C CA . HIS A 1 593 ? 1.243 -23.821 -5.337 1.00 96.31 593 HIS A CA 1
ATOM 4614 C C . HIS A 1 593 ? -0.161 -23.807 -5.963 1.00 96.31 593 HIS A C 1
ATOM 4616 O O . HIS A 1 593 ? -0.429 -24.606 -6.866 1.00 96.31 593 HIS A O 1
ATOM 4622 N N . PRO A 1 594 ? -1.050 -22.878 -5.568 1.00 95.25 594 PRO A N 1
ATOM 4623 C CA . PRO A 1 594 ? -2.451 -22.891 -5.993 1.00 95.25 594 PRO A CA 1
ATOM 4624 C C . PRO A 1 594 ? -2.682 -22.533 -7.472 1.00 95.25 594 PRO A C 1
ATOM 4626 O O . PRO A 1 594 ? -3.724 -22.851 -8.033 1.00 95.25 594 PRO A O 1
ATOM 4629 N N . LEU A 1 595 ? -1.701 -21.935 -8.154 1.00 94.19 595 LEU A N 1
ATOM 4630 C CA . LEU A 1 595 ? -1.741 -21.737 -9.614 1.00 94.19 595 LEU A CA 1
ATOM 4631 C C . LEU A 1 595 ? -1.719 -23.053 -10.420 1.00 94.19 595 LEU A C 1
ATOM 4633 O O . LEU A 1 595 ? -2.126 -23.048 -11.578 1.00 94.19 595 LEU A O 1
ATOM 4637 N N . LEU A 1 596 ? -1.255 -24.170 -9.848 1.00 93.12 596 LEU A N 1
ATOM 4638 C CA . LEU A 1 596 ? -1.232 -25.455 -10.554 1.00 93.12 596 LEU A CA 1
ATOM 4639 C C . LEU A 1 596 ? -2.653 -26.015 -10.700 1.00 93.12 596 LEU A C 1
ATOM 4641 O O . LEU A 1 596 ? -3.434 -25.981 -9.754 1.00 93.12 596 LEU A O 1
ATOM 4645 N N . ALA A 1 597 ? -2.988 -26.522 -11.889 1.00 91.69 597 ALA A N 1
ATOM 4646 C CA . ALA A 1 597 ? -4.354 -26.924 -12.241 1.00 91.69 597 ALA A CA 1
ATOM 4647 C C . ALA A 1 597 ? -4.889 -28.115 -11.425 1.00 91.69 597 ALA A C 1
ATOM 4649 O O . ALA A 1 597 ? -6.098 -28.269 -11.273 1.00 91.69 597 ALA A O 1
ATOM 4650 N N . ASP A 1 598 ? -3.998 -28.958 -10.909 1.00 89.69 598 ASP A N 1
ATOM 4651 C CA . ASP A 1 598 ? -4.303 -30.095 -10.040 1.00 89.69 598 ASP A CA 1
ATOM 4652 C C . ASP A 1 598 ? -4.354 -29.718 -8.548 1.00 89.69 598 ASP A C 1
ATOM 4654 O O . ASP A 1 598 ? -4.683 -30.555 -7.704 1.00 89.69 598 ASP A O 1
ATOM 4658 N N . HIS A 1 599 ? -4.064 -28.460 -8.200 1.00 92.62 599 HIS A N 1
ATOM 4659 C CA . HIS A 1 599 ? -4.156 -27.988 -6.827 1.00 92.62 599 HIS A CA 1
ATOM 4660 C C . HIS A 1 599 ? -5.620 -27.858 -6.387 1.00 92.62 599 HIS A C 1
ATOM 4662 O O . HIS A 1 599 ? -6.441 -27.259 -7.081 1.00 92.62 599 HIS A O 1
ATOM 4668 N N . ARG A 1 600 ? -5.946 -28.350 -5.183 1.00 90.94 600 ARG A N 1
ATOM 4669 C CA . ARG A 1 600 ? -7.318 -28.311 -4.633 1.00 90.94 600 ARG A CA 1
ATOM 4670 C C . ARG A 1 600 ? -7.939 -26.907 -4.635 1.00 90.94 600 ARG A C 1
ATOM 4672 O O . ARG A 1 600 ? -9.121 -26.752 -4.920 1.00 90.94 600 ARG A O 1
ATOM 4679 N N . ASP A 1 601 ? -7.111 -25.898 -4.380 1.00 94.25 601 ASP A N 1
ATOM 4680 C CA . ASP A 1 601 ? -7.535 -24.505 -4.222 1.00 94.25 601 ASP A CA 1
ATOM 4681 C C . ASP A 1 601 ? -7.457 -23.709 -5.544 1.00 94.25 601 ASP A C 1
ATOM 4683 O O . ASP A 1 601 ? -7.660 -22.497 -5.544 1.00 94.25 601 ASP A O 1
ATOM 4687 N N . HIS A 1 602 ? -7.174 -24.364 -6.682 1.00 95.56 602 HIS A N 1
ATOM 4688 C CA . HIS A 1 602 ? -6.927 -23.702 -7.971 1.00 95.56 602 HIS A CA 1
ATOM 4689 C C . HIS A 1 602 ? -8.060 -22.769 -8.403 1.00 95.56 602 HIS A C 1
ATOM 4691 O O . HIS A 1 602 ? -7.829 -21.610 -8.745 1.00 95.56 602 HIS A O 1
ATOM 4697 N N . ASN A 1 603 ? -9.303 -23.247 -8.330 1.00 96.06 603 ASN A N 1
ATOM 4698 C CA . ASN A 1 603 ? -10.466 -22.465 -8.750 1.00 96.06 603 ASN A CA 1
ATOM 4699 C C . ASN A 1 603 ? -10.669 -21.214 -7.879 1.00 96.06 603 ASN A C 1
ATOM 4701 O O . ASN A 1 603 ? -10.995 -20.148 -8.401 1.00 96.06 603 ASN A O 1
ATOM 4705 N N . LEU A 1 604 ? -10.450 -21.329 -6.563 1.00 96.44 604 LEU A N 1
ATOM 4706 C CA . LEU A 1 604 ? -10.516 -20.187 -5.646 1.00 96.44 604 LEU A CA 1
ATOM 4707 C C . LEU A 1 604 ? -9.377 -19.206 -5.915 1.00 96.44 604 LEU A C 1
ATOM 4709 O O . LEU A 1 604 ? -9.602 -17.999 -5.953 1.00 96.44 604 LEU A O 1
ATOM 4713 N N . PHE A 1 605 ? -8.171 -19.715 -6.160 1.00 96.69 605 PHE A N 1
ATOM 4714 C CA . PHE A 1 605 ? -7.015 -18.884 -6.459 1.00 96.69 605 PHE A CA 1
ATOM 4715 C C . PHE A 1 605 ? -7.198 -18.084 -7.747 1.00 96.69 605 PHE A C 1
ATOM 4717 O O . PHE A 1 605 ? -7.033 -16.872 -7.729 1.00 96.69 605 PHE A O 1
ATOM 4724 N N . VAL A 1 606 ? -7.616 -18.717 -8.846 1.00 95.50 606 VAL A N 1
ATOM 4725 C CA . VAL A 1 606 ? -7.882 -18.017 -10.116 1.00 95.50 606 VAL A CA 1
ATOM 4726 C C . VAL A 1 606 ? -8.965 -16.945 -9.950 1.00 95.50 606 VAL A C 1
ATOM 4728 O O . VAL A 1 606 ? -8.882 -15.885 -10.570 1.00 95.50 606 VAL A O 1
ATOM 4731 N N . ARG A 1 607 ? -9.959 -17.189 -9.086 1.00 96.19 607 ARG A N 1
ATOM 4732 C CA . ARG A 1 607 ? -11.021 -16.225 -8.777 1.00 96.19 607 ARG A CA 1
ATOM 4733 C C . ARG A 1 607 ? -10.513 -15.024 -7.972 1.00 96.19 607 ARG A C 1
ATOM 4735 O O . ARG A 1 607 ? -10.810 -13.893 -8.346 1.00 96.19 607 ARG A O 1
ATOM 4742 N N . TYR A 1 608 ? -9.796 -15.257 -6.873 1.00 96.94 608 TYR A N 1
ATOM 4743 C CA . TYR A 1 608 ? -9.366 -14.195 -5.952 1.00 96.94 608 TYR A CA 1
ATOM 4744 C C . TYR A 1 608 ? -8.067 -13.498 -6.373 1.00 96.94 608 TYR A C 1
ATOM 4746 O O . TYR A 1 608 ? -7.852 -12.346 -6.013 1.00 96.94 608 TYR A O 1
ATOM 4754 N N . PHE A 1 609 ? -7.222 -14.155 -7.165 1.00 96.62 609 PHE A N 1
ATOM 4755 C CA . PHE A 1 609 ? -5.903 -13.668 -7.568 1.00 96.62 609 PHE A CA 1
ATOM 4756 C C . PHE A 1 609 ? -5.788 -13.551 -9.097 1.00 96.62 609 PHE A C 1
ATOM 4758 O O . PHE A 1 609 ? -4.916 -14.173 -9.709 1.00 96.62 609 PHE A O 1
ATOM 4765 N N . PRO A 1 610 ? -6.621 -12.723 -9.762 1.00 92.50 610 PRO A N 1
ATOM 4766 C CA . PRO A 1 610 ? -6.598 -12.582 -11.222 1.00 92.50 610 PRO A CA 1
ATOM 4767 C C . PRO A 1 610 ? -5.280 -11.993 -11.755 1.00 92.50 610 PRO A C 1
ATOM 4769 O O . PRO A 1 610 ? -4.984 -12.099 -12.942 1.00 92.50 610 PRO A O 1
ATOM 4772 N N . ARG A 1 611 ? -4.482 -11.366 -10.881 1.00 91.94 611 ARG A N 1
ATOM 4773 C CA . ARG A 1 611 ? -3.137 -10.842 -11.173 1.00 91.94 611 ARG A CA 1
ATOM 4774 C C . ARG A 1 611 ? -2.021 -11.856 -10.886 1.00 91.94 611 ARG A C 1
ATOM 4776 O O . ARG A 1 611 ? -0.854 -11.506 -11.016 1.00 91.94 611 ARG A O 1
ATOM 4783 N N . GLY A 1 612 ? -2.360 -13.084 -10.491 1.00 93.38 612 GLY A N 1
ATOM 4784 C CA . GLY A 1 612 ? -1.429 -14.061 -9.930 1.00 93.38 612 GLY A CA 1
ATOM 4785 C C . GLY A 1 612 ? -1.121 -13.792 -8.453 1.00 93.38 612 GLY A C 1
ATOM 4786 O O . GLY A 1 612 ? -1.796 -13.009 -7.791 1.00 93.38 612 GLY A O 1
ATOM 4787 N N . GLY A 1 613 ? -0.108 -14.466 -7.915 1.00 93.88 613 GLY A N 1
ATOM 4788 C CA . GLY A 1 613 ? 0.241 -14.401 -6.495 1.00 93.88 613 GLY A CA 1
ATOM 4789 C C . GLY A 1 613 ? 1.088 -15.594 -6.075 1.00 93.88 613 GLY A C 1
ATOM 4790 O O . GLY A 1 613 ? 1.622 -16.294 -6.932 1.00 93.88 613 GLY A O 1
ATOM 4791 N N . GLY A 1 614 ? 1.189 -15.828 -4.765 1.00 94.44 614 GLY A N 1
ATOM 4792 C CA . GLY A 1 614 ? 1.818 -17.041 -4.234 1.00 94.44 614 GLY A CA 1
ATOM 4793 C C . GLY A 1 614 ? 3.335 -17.110 -4.414 1.00 94.44 614 GLY A C 1
ATOM 4794 O O . GLY A 1 614 ? 3.892 -18.198 -4.471 1.00 94.44 614 GLY A O 1
ATOM 4795 N N . SER 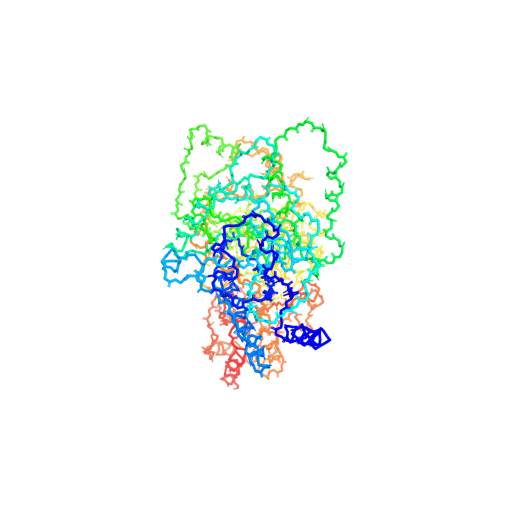A 1 615 ? 4.044 -15.973 -4.454 1.00 97.06 615 SER A N 1
ATOM 4796 C CA . SER A 1 615 ? 5.515 -15.981 -4.577 1.00 97.06 615 SER A CA 1
ATOM 4797 C C . SER A 1 615 ? 6.245 -16.563 -3.364 1.00 97.06 615 SER A C 1
ATOM 4799 O O . SER A 1 615 ? 7.461 -16.747 -3.397 1.00 97.06 615 SER A O 1
ATOM 4801 N N . ILE A 1 616 ? 5.504 -16.861 -2.299 1.00 96.94 616 ILE A N 1
ATOM 4802 C CA . ILE A 1 616 ? 5.916 -17.725 -1.208 1.00 96.94 616 ILE A CA 1
ATOM 4803 C C . ILE A 1 616 ? 5.167 -19.039 -1.386 1.00 96.94 616 ILE A C 1
ATOM 4805 O O . ILE A 1 616 ? 3.941 -19.034 -1.426 1.00 96.94 616 ILE A O 1
ATOM 4809 N N . PHE A 1 617 ? 5.876 -20.154 -1.489 1.00 96.56 617 PHE A N 1
ATOM 4810 C CA . PHE A 1 617 ? 5.266 -21.478 -1.624 1.00 96.56 617 PHE A CA 1
ATOM 4811 C C . PHE A 1 617 ? 6.254 -22.566 -1.213 1.00 96.56 617 PHE A C 1
ATOM 4813 O O . PHE A 1 617 ? 7.418 -22.280 -0.913 1.00 96.56 617 PHE A O 1
ATOM 4820 N N . THR A 1 618 ? 5.805 -23.820 -1.184 1.00 96.69 618 THR A N 1
ATOM 4821 C CA . THR A 1 618 ? 6.666 -24.950 -0.824 1.00 96.69 618 THR A CA 1
ATOM 4822 C C . THR A 1 618 ? 6.843 -25.945 -1.959 1.00 96.69 618 THR A C 1
ATOM 4824 O O . THR A 1 618 ? 5.992 -26.105 -2.836 1.00 96.69 618 THR A O 1
ATOM 4827 N N . ILE A 1 619 ? 7.968 -26.647 -1.912 1.00 97.31 619 ILE A N 1
ATOM 4828 C CA . ILE A 1 619 ? 8.242 -27.842 -2.701 1.00 97.31 619 ILE A CA 1
ATOM 4829 C C . ILE A 1 619 ? 8.623 -28.993 -1.777 1.00 97.31 619 ILE A C 1
ATOM 4831 O O . ILE A 1 619 ? 9.148 -28.784 -0.685 1.00 97.31 619 ILE A O 1
ATOM 4835 N N . GLU A 1 620 ? 8.383 -30.213 -2.233 1.00 97.00 620 GLU A N 1
ATOM 4836 C CA . GLU A 1 620 ? 8.847 -31.439 -1.592 1.00 97.00 620 GLU A CA 1
ATOM 4837 C C . GLU A 1 620 ? 10.028 -31.993 -2.396 1.00 97.00 620 GLU A C 1
ATOM 4839 O O . GLU A 1 620 ? 9.921 -32.201 -3.607 1.00 97.00 620 GLU A O 1
ATOM 4844 N N . ILE A 1 621 ? 11.168 -32.201 -1.735 1.00 97.44 621 ILE A N 1
ATOM 4845 C CA . ILE A 1 621 ? 12.403 -32.701 -2.355 1.00 97.44 621 ILE A CA 1
ATOM 4846 C C . ILE A 1 621 ? 12.468 -34.227 -2.234 1.00 97.44 621 ILE A C 1
ATOM 4848 O O . ILE A 1 621 ? 12.260 -34.787 -1.155 1.00 97.44 621 ILE A O 1
ATOM 4852 N N . LYS A 1 622 ? 12.802 -34.935 -3.316 1.00 96.88 622 LYS A N 1
ATOM 4853 C CA . LYS A 1 622 ? 12.994 -36.393 -3.256 1.00 96.88 622 LYS A CA 1
ATOM 4854 C C . LYS A 1 622 ? 14.210 -36.751 -2.399 1.00 96.88 622 LYS A C 1
ATOM 4856 O O . LYS A 1 622 ? 15.247 -36.101 -2.461 1.00 96.88 622 LYS A O 1
ATOM 4861 N N . GLY A 1 623 ? 14.109 -37.845 -1.645 1.00 91.38 623 GLY A N 1
ATOM 4862 C CA . GLY A 1 623 ? 15.216 -38.374 -0.836 1.00 91.38 623 GLY A CA 1
ATOM 4863 C C . GLY A 1 623 ? 15.298 -37.842 0.599 1.00 91.38 623 GLY A C 1
ATOM 4864 O O . GLY A 1 623 ? 16.329 -38.005 1.246 1.00 91.38 623 GLY A O 1
ATOM 4865 N N . GLY A 1 624 ? 14.206 -37.272 1.118 1.00 93.19 624 GLY A N 1
ATOM 4866 C CA . GLY A 1 624 ? 14.026 -37.023 2.550 1.00 93.19 624 GLY A CA 1
ATOM 4867 C C . GLY A 1 624 ? 14.681 -35.741 3.073 1.00 93.19 624 GLY A C 1
ATOM 4868 O O . GLY A 1 624 ? 15.127 -34.883 2.313 1.00 93.19 624 GLY A O 1
ATOM 4869 N N . ALA A 1 625 ? 14.712 -35.615 4.402 1.00 94.12 625 ALA A N 1
ATOM 4870 C CA . ALA A 1 625 ? 15.103 -34.384 5.089 1.00 94.12 625 ALA A CA 1
ATOM 4871 C C . ALA A 1 625 ? 16.546 -33.950 4.827 1.00 94.12 625 ALA A C 1
ATOM 4873 O O . ALA A 1 625 ? 16.804 -32.768 4.632 1.00 94.12 625 ALA A O 1
ATOM 4874 N N . GLU A 1 626 ? 17.486 -34.893 4.785 1.00 95.75 626 GLU A N 1
ATOM 4875 C CA . GLU A 1 626 ? 18.902 -34.566 4.592 1.00 95.75 626 GLU A CA 1
ATOM 4876 C C . GLU A 1 626 ? 19.169 -33.983 3.200 1.00 95.75 626 GLU A C 1
ATOM 4878 O O . GLU A 1 626 ? 19.866 -32.977 3.083 1.00 95.75 626 GLU A O 1
ATOM 4883 N N . LYS A 1 627 ? 18.540 -34.528 2.145 1.00 96.94 627 LYS A N 1
ATOM 4884 C CA . LYS A 1 627 ? 18.619 -33.928 0.803 1.00 96.94 627 LYS A CA 1
ATOM 4885 C C . LYS A 1 627 ? 17.938 -32.561 0.750 1.00 96.94 627 LYS A C 1
ATOM 4887 O O . LYS A 1 627 ? 18.471 -31.655 0.120 1.00 96.94 627 LYS A O 1
ATOM 4892 N N . ALA A 1 628 ? 16.798 -32.392 1.420 1.00 97.00 628 ALA A N 1
ATOM 4893 C CA . ALA A 1 628 ? 16.105 -31.106 1.472 1.00 97.00 628 ALA A CA 1
ATOM 4894 C C . ALA A 1 628 ? 16.946 -30.020 2.164 1.00 97.00 628 ALA A C 1
ATOM 4896 O O . ALA A 1 628 ? 17.063 -28.921 1.631 1.00 97.00 628 ALA A O 1
ATOM 4897 N N . LYS A 1 629 ? 17.580 -30.328 3.303 1.00 96.62 629 LYS A N 1
ATOM 4898 C CA . LYS A 1 629 ? 18.505 -29.410 3.992 1.00 96.62 629 LYS A CA 1
ATOM 4899 C C . LYS A 1 629 ? 19.701 -29.068 3.114 1.00 96.62 629 LYS A C 1
ATOM 4901 O O . LYS A 1 629 ? 19.952 -27.889 2.881 1.00 96.62 629 LYS A O 1
ATOM 4906 N N . ARG A 1 630 ? 20.357 -30.088 2.549 1.00 97.12 630 ARG A N 1
ATOM 4907 C CA . ARG A 1 630 ? 21.505 -29.890 1.664 1.00 97.12 630 ARG A CA 1
ATOM 4908 C C . ARG A 1 630 ? 21.150 -29.008 0.469 1.00 97.12 630 ARG A C 1
ATOM 4910 O O . ARG A 1 630 ? 21.885 -28.083 0.171 1.00 97.12 630 ARG A O 1
ATOM 4917 N N . PHE A 1 631 ? 19.989 -29.212 -0.156 1.00 98.12 631 PHE A N 1
ATOM 4918 C CA . PHE A 1 631 ? 19.504 -28.325 -1.218 1.00 98.12 631 PHE A CA 1
ATOM 4919 C C . PHE A 1 631 ? 19.467 -26.859 -0.770 1.00 98.12 631 PHE A C 1
ATOM 4921 O O . PHE A 1 631 ? 19.916 -25.993 -1.507 1.00 98.12 631 PHE A O 1
ATOM 4928 N N . THR A 1 632 ? 18.968 -26.571 0.438 1.00 96.94 632 THR A N 1
ATOM 4929 C CA . THR A 1 632 ? 18.919 -25.188 0.943 1.00 96.94 632 THR A CA 1
ATOM 4930 C C . THR A 1 632 ? 20.288 -24.592 1.273 1.00 96.94 632 THR A C 1
ATOM 4932 O O . THR A 1 632 ? 20.427 -23.374 1.252 1.00 96.94 632 THR A O 1
ATOM 4935 N N . GLU A 1 633 ? 21.279 -25.429 1.585 1.00 96.94 633 GLU A N 1
ATOM 4936 C CA . GLU A 1 633 ? 22.652 -25.023 1.919 1.00 96.94 633 GLU A CA 1
ATOM 4937 C C . GLU A 1 633 ? 23.524 -24.812 0.672 1.00 96.94 633 GLU A C 1
ATOM 4939 O O . GLU A 1 633 ? 24.488 -24.055 0.721 1.00 96.94 633 GLU A O 1
ATOM 4944 N N . GLU A 1 634 ? 23.173 -25.458 -0.441 1.00 97.75 634 GLU A N 1
ATOM 4945 C CA . GLU A 1 634 ? 23.905 -25.406 -1.713 1.00 97.75 634 GLU A CA 1
ATOM 4946 C C . GLU A 1 634 ? 23.365 -24.309 -2.652 1.00 97.75 634 GLU A C 1
ATOM 4948 O O . GLU A 1 634 ? 23.775 -24.227 -3.801 1.00 97.75 634 GLU A O 1
ATOM 4953 N N . LEU A 1 635 ? 22.434 -23.455 -2.220 1.00 97.88 635 LEU A N 1
ATOM 4954 C CA . LEU A 1 635 ? 22.014 -22.285 -3.003 1.00 97.88 635 LEU A CA 1
ATOM 4955 C C . LEU A 1 635 ? 22.956 -21.105 -2.728 1.00 97.88 635 LEU A C 1
ATOM 4957 O O . LEU A 1 635 ? 23.324 -20.845 -1.584 1.00 97.88 635 LEU A O 1
ATOM 4961 N N . HIS A 1 636 ? 23.360 -20.383 -3.773 1.00 96.94 636 HIS A N 1
ATOM 4962 C CA . HIS A 1 636 ? 24.290 -19.254 -3.678 1.00 96.94 636 HIS A CA 1
ATOM 4963 C C . HIS A 1 636 ? 23.588 -17.896 -3.768 1.00 96.94 636 HIS A C 1
ATOM 4965 O O . HIS A 1 636 ? 24.061 -16.920 -3.182 1.00 96.94 636 HIS A O 1
ATOM 4971 N N . LEU A 1 637 ? 22.482 -17.817 -4.513 1.00 98.12 637 LEU A N 1
ATOM 4972 C CA . LEU A 1 637 ? 21.675 -16.605 -4.647 1.00 98.12 637 LEU A CA 1
ATOM 4973 C C . LEU A 1 637 ? 20.602 -16.552 -3.560 1.00 98.12 637 LEU A C 1
ATOM 4975 O O . LEU A 1 637 ? 20.437 -15.525 -2.897 1.00 98.12 637 LEU A O 1
ATOM 4979 N N . PHE A 1 638 ? 19.876 -17.655 -3.360 1.00 98.50 638 PHE A N 1
ATOM 4980 C CA . PHE A 1 638 ? 18.856 -17.708 -2.319 1.00 98.50 638 PHE A CA 1
ATOM 4981 C C . PHE A 1 638 ? 19.496 -17.628 -0.937 1.00 98.50 638 PHE A C 1
ATOM 4983 O O . PHE A 1 638 ? 20.314 -18.457 -0.550 1.00 98.50 638 PHE A O 1
ATOM 4990 N N . SER A 1 639 ? 19.058 -16.659 -0.141 1.00 98.12 639 SER A N 1
ATOM 4991 C CA . SER A 1 639 ? 19.523 -16.548 1.237 1.00 98.12 639 SER A CA 1
ATOM 4992 C C . SER A 1 639 ? 18.755 -17.512 2.149 1.00 98.12 639 SER A C 1
ATOM 4994 O O . SER A 1 639 ? 17.521 -17.472 2.214 1.00 98.12 639 SER A O 1
ATOM 4996 N N . LEU A 1 640 ? 19.481 -18.350 2.893 1.00 96.88 640 LEU A N 1
ATOM 4997 C CA . LEU A 1 640 ? 18.921 -19.242 3.910 1.00 96.88 640 LEU A CA 1
ATOM 4998 C C . LEU A 1 640 ? 18.591 -18.458 5.193 1.00 96.88 640 LEU A C 1
ATOM 5000 O O . LEU A 1 640 ? 19.455 -18.248 6.043 1.00 96.88 640 LEU A O 1
ATOM 5004 N N . LEU A 1 641 ? 17.341 -18.003 5.349 1.00 93.94 641 LEU A N 1
ATOM 5005 C CA . LEU A 1 641 ? 16.887 -17.329 6.575 1.00 93.94 641 LEU A CA 1
ATOM 5006 C C . LEU A 1 641 ? 15.379 -17.417 6.832 1.00 93.94 641 LEU A C 1
ATOM 5008 O O . LEU A 1 641 ? 14.560 -17.651 5.945 1.00 93.94 641 LEU A O 1
ATOM 5012 N N . ALA A 1 642 ? 14.992 -17.143 8.078 1.00 90.56 642 ALA A N 1
ATOM 5013 C CA . ALA A 1 642 ? 13.603 -17.119 8.527 1.00 90.56 642 ALA A CA 1
ATOM 5014 C C . ALA A 1 642 ? 12.889 -15.783 8.216 1.00 90.56 642 ALA A C 1
ATOM 5016 O O . ALA A 1 642 ? 12.345 -15.128 9.104 1.00 90.56 642 ALA A O 1
ATOM 5017 N N . ASN A 1 643 ? 12.857 -15.386 6.940 1.00 92.25 643 ASN A N 1
ATOM 5018 C CA . ASN A 1 643 ? 12.038 -14.279 6.428 1.00 92.25 643 ASN A CA 1
ATOM 5019 C C . ASN A 1 643 ? 11.343 -14.683 5.110 1.00 92.25 643 ASN A C 1
ATOM 5021 O O . ASN A 1 643 ? 11.574 -15.772 4.591 1.00 92.25 643 ASN A O 1
ATOM 5025 N N . VAL A 1 644 ? 10.447 -13.834 4.604 1.00 95.00 644 VAL A N 1
ATOM 5026 C CA . VAL A 1 644 ? 9.758 -13.971 3.309 1.00 95.00 644 VAL A CA 1
ATOM 5027 C C . VAL A 1 644 ? 9.470 -12.582 2.737 1.00 95.00 644 VAL A C 1
ATOM 5029 O O . VAL A 1 644 ? 9.486 -11.608 3.495 1.00 95.00 644 VAL A O 1
ATOM 5032 N N . ALA A 1 645 ? 9.138 -12.510 1.446 1.00 95.31 645 ALA A N 1
ATOM 5033 C CA . ALA A 1 645 ? 8.667 -11.294 0.775 1.00 95.31 645 ALA A CA 1
ATOM 5034 C C . ALA A 1 645 ? 9.659 -10.109 0.816 1.00 95.31 645 ALA A C 1
ATOM 5036 O O . ALA A 1 645 ? 9.249 -8.948 0.883 1.00 95.31 645 ALA A O 1
ATOM 5037 N N . ASP A 1 646 ? 10.960 -10.407 0.808 1.00 97.56 646 ASP A N 1
ATOM 5038 C CA . ASP A 1 646 ? 12.019 -9.428 0.535 1.00 97.56 646 ASP A CA 1
ATOM 5039 C C . ASP A 1 646 ? 12.252 -9.365 -0.980 1.00 97.56 646 ASP A C 1
ATOM 5041 O O . ASP A 1 646 ? 11.971 -10.326 -1.691 1.00 97.56 646 ASP A O 1
ATOM 5045 N N . VAL A 1 647 ? 12.817 -8.268 -1.479 1.00 97.81 647 VAL A N 1
ATOM 5046 C CA . VAL A 1 647 ? 13.265 -8.149 -2.874 1.00 97.81 647 VAL A CA 1
ATOM 5047 C C . VAL A 1 647 ? 14.323 -9.191 -3.257 1.00 97.81 647 VAL A C 1
ATOM 5049 O O . VAL A 1 647 ? 14.513 -9.411 -4.451 1.00 97.81 647 VAL A O 1
ATOM 5052 N N . LYS A 1 648 ? 14.982 -9.830 -2.279 1.00 98.56 648 LYS A N 1
ATOM 5053 C CA . LYS A 1 648 ? 15.894 -10.966 -2.484 1.00 98.56 648 LYS A CA 1
ATOM 5054 C C . LYS A 1 648 ? 15.154 -12.289 -2.317 1.00 98.56 648 LYS A C 1
ATOM 5056 O O . LYS A 1 648 ? 14.290 -12.420 -1.449 1.00 98.56 648 LYS A O 1
ATOM 5061 N N . SER A 1 649 ? 15.541 -13.271 -3.113 1.00 98.75 649 SER A N 1
ATOM 5062 C CA . SER A 1 649 ? 15.059 -14.639 -3.064 1.00 98.75 649 SER A CA 1
ATOM 5063 C C . SER A 1 649 ? 15.542 -15.326 -1.785 1.00 98.75 649 SER A C 1
ATOM 5065 O O . SER A 1 649 ? 16.722 -15.274 -1.436 1.00 98.75 649 SER A O 1
ATOM 5067 N N . LEU A 1 650 ? 14.617 -15.945 -1.049 1.00 98.44 650 LEU A N 1
ATOM 5068 C CA . LEU A 1 650 ? 14.886 -16.568 0.250 1.00 98.44 650 LEU A CA 1
ATOM 5069 C C . LEU A 1 650 ? 14.461 -18.032 0.244 1.00 98.44 650 LEU A C 1
ATOM 5071 O O . LEU A 1 650 ? 13.446 -18.394 -0.356 1.00 98.44 650 LEU A O 1
ATOM 5075 N N . VAL A 1 651 ? 15.210 -18.860 0.960 1.00 98.31 651 VAL A N 1
ATOM 5076 C CA . VAL A 1 651 ? 14.943 -20.290 1.108 1.00 98.31 651 VAL A CA 1
ATOM 5077 C C . VAL A 1 651 ? 14.954 -20.667 2.581 1.00 98.31 651 VAL A C 1
ATOM 5079 O O . VAL A 1 651 ? 15.702 -20.100 3.377 1.00 98.31 651 VAL A O 1
ATOM 5082 N N . ILE A 1 652 ? 14.114 -21.625 2.969 1.00 96.44 652 ILE A N 1
ATOM 5083 C CA . ILE A 1 652 ? 14.221 -22.250 4.284 1.00 96.44 652 ILE A CA 1
ATOM 5084 C C . ILE A 1 652 ? 13.633 -23.660 4.294 1.00 96.44 652 ILE A C 1
ATOM 5086 O O . ILE A 1 652 ? 12.663 -23.941 3.594 1.00 96.44 652 ILE A O 1
ATOM 5090 N N . HIS A 1 653 ? 14.185 -24.535 5.131 1.00 95.25 653 HIS A N 1
ATOM 5091 C CA . HIS A 1 653 ? 13.648 -25.864 5.418 1.00 95.25 653 HIS A CA 1
ATOM 5092 C C . HIS A 1 653 ? 12.745 -25.810 6.673 1.00 95.25 653 HIS A C 1
ATOM 5094 O O . HIS A 1 653 ? 13.275 -25.766 7.790 1.00 95.25 653 HIS A O 1
ATOM 5100 N N . PRO A 1 654 ? 11.398 -25.759 6.553 1.00 89.12 654 PRO A N 1
ATOM 5101 C CA . PRO A 1 654 ? 10.524 -25.382 7.665 1.00 89.12 654 PRO A CA 1
ATOM 5102 C C . PRO A 1 654 ? 10.567 -26.339 8.858 1.00 89.12 654 PRO A C 1
ATOM 5104 O O . PRO A 1 654 ? 10.611 -25.863 9.993 1.00 89.12 654 PRO A O 1
ATOM 5107 N N . ALA A 1 655 ? 10.611 -27.653 8.604 1.00 86.12 655 ALA A N 1
ATOM 5108 C CA . ALA A 1 655 ? 10.531 -28.684 9.639 1.00 86.12 655 ALA A CA 1
ATOM 5109 C C . ALA A 1 655 ? 11.669 -28.588 10.671 1.00 86.12 655 ALA A C 1
ATOM 5111 O O . ALA A 1 655 ? 11.438 -28.770 11.860 1.00 86.12 655 ALA A O 1
ATOM 5112 N N . SER A 1 656 ? 12.891 -28.239 10.250 1.00 84.88 656 SER A N 1
ATOM 5113 C CA . SER A 1 656 ? 14.032 -28.097 11.171 1.00 84.88 656 SER A CA 1
ATOM 5114 C C . SER A 1 656 ? 14.276 -26.666 11.652 1.00 84.88 656 SER A C 1
ATOM 5116 O O . SER A 1 656 ? 15.269 -26.423 12.333 1.00 84.88 656 SER A O 1
ATOM 5118 N N . THR A 1 657 ? 13.435 -25.699 11.271 1.00 83.75 657 THR A N 1
ATOM 5119 C CA . THR A 1 657 ? 13.673 -24.275 11.559 1.00 83.75 657 THR A CA 1
ATOM 5120 C C . THR A 1 657 ? 12.410 -23.578 12.068 1.00 83.75 657 THR A C 1
ATOM 5122 O O . THR A 1 657 ? 12.135 -23.612 13.260 1.00 83.75 657 THR A O 1
ATOM 5125 N N . THR A 1 658 ? 11.631 -22.948 11.186 1.00 73.69 658 THR A N 1
ATOM 5126 C CA . THR A 1 658 ? 10.480 -22.090 11.518 1.00 73.69 658 THR A CA 1
ATOM 5127 C C . THR A 1 658 ? 9.357 -22.808 12.257 1.00 73.69 658 THR A C 1
ATOM 5129 O O . THR A 1 658 ? 8.617 -22.150 12.980 1.00 73.69 658 THR A O 1
ATOM 5132 N N . HIS A 1 659 ? 9.240 -24.127 12.092 1.00 74.44 659 HIS A N 1
ATOM 5133 C CA . HIS A 1 659 ? 8.233 -24.946 12.764 1.00 74.44 659 HIS A CA 1
ATOM 5134 C C . HIS A 1 659 ? 8.872 -26.044 13.630 1.00 74.44 659 HIS A C 1
ATOM 5136 O O . HIS A 1 659 ? 8.212 -27.011 13.984 1.00 74.44 659 HIS A O 1
ATOM 5142 N N . SER A 1 660 ? 10.145 -25.893 14.019 1.00 78.00 660 SER A N 1
ATOM 5143 C CA . SER A 1 660 ? 10.855 -26.884 14.848 1.00 78.00 660 SER A CA 1
ATOM 5144 C C . SER A 1 660 ? 10.271 -27.065 16.256 1.00 78.00 660 SER A C 1
ATOM 5146 O O . SER A 1 660 ? 10.596 -28.031 16.936 1.00 78.00 660 SER A O 1
ATOM 5148 N N . GLN A 1 661 ? 9.421 -26.132 16.697 1.00 71.50 661 GLN A N 1
ATOM 5149 C CA . GLN A 1 661 ? 8.705 -26.178 17.976 1.00 71.50 661 GLN A CA 1
ATOM 5150 C C . GLN A 1 661 ? 7.359 -26.918 17.890 1.00 71.50 661 GLN A C 1
ATOM 5152 O O . GLN A 1 661 ? 6.686 -27.069 18.905 1.00 71.50 661 GLN A O 1
ATOM 5157 N N . VAL A 1 662 ? 6.940 -27.327 16.689 1.00 70.69 662 VAL A N 1
ATOM 5158 C CA . VAL A 1 662 ? 5.687 -28.048 16.448 1.00 70.69 662 VAL A CA 1
ATOM 5159 C C . VAL A 1 662 ? 5.986 -29.546 16.407 1.00 70.69 662 VAL A C 1
ATOM 5161 O O . VAL A 1 662 ? 6.936 -29.976 15.755 1.00 70.69 662 VAL A O 1
ATOM 5164 N N . GLU A 1 663 ? 5.172 -30.344 17.096 1.00 75.81 663 GLU A N 1
ATOM 5165 C CA . GLU A 1 663 ? 5.290 -31.805 17.086 1.00 75.81 663 GLU A CA 1
ATOM 5166 C C . GLU A 1 663 ? 5.104 -32.368 15.668 1.00 75.81 663 GLU A C 1
ATOM 5168 O O . GLU A 1 663 ? 4.302 -31.862 14.882 1.00 75.81 663 GLU A O 1
ATOM 5173 N N . GLU A 1 664 ? 5.787 -33.468 15.344 1.00 79.88 664 GLU A N 1
ATOM 5174 C CA . GLU A 1 664 ? 5.792 -34.046 13.989 1.00 79.88 664 GLU A CA 1
ATOM 5175 C C . GLU A 1 664 ? 4.382 -34.351 13.456 1.00 79.88 664 GLU A C 1
ATOM 5177 O O . GLU A 1 664 ? 4.067 -34.082 12.297 1.00 79.88 664 GLU A O 1
ATOM 5182 N N . LYS A 1 665 ? 3.493 -34.848 14.323 1.00 79.69 665 LYS A N 1
ATOM 5183 C CA . LYS A 1 665 ? 2.089 -35.104 13.972 1.00 79.69 665 LYS A CA 1
ATOM 5184 C C . LYS A 1 665 ? 1.356 -33.832 13.522 1.00 79.69 665 LYS A C 1
ATOM 5186 O O . LYS A 1 665 ? 0.550 -33.893 12.599 1.00 79.69 665 LYS A O 1
ATOM 5191 N N . ASP A 1 666 ? 1.647 -32.695 14.151 1.00 73.19 666 ASP A N 1
ATOM 5192 C CA . ASP A 1 666 ? 0.958 -31.427 13.917 1.00 73.19 666 ASP A CA 1
ATOM 5193 C C . ASP A 1 666 ? 1.565 -30.716 12.695 1.00 73.19 666 ASP A C 1
ATOM 5195 O O . ASP A 1 666 ? 0.838 -30.105 11.912 1.00 73.19 666 ASP A O 1
ATOM 5199 N N . LEU A 1 667 ? 2.870 -30.903 12.443 1.00 79.25 667 LEU A N 1
ATOM 5200 C CA . LEU A 1 667 ? 3.516 -30.533 11.177 1.00 79.25 667 LEU A CA 1
ATOM 5201 C C . LEU A 1 667 ? 2.850 -31.223 9.983 1.00 79.25 667 LEU A C 1
ATOM 5203 O O . LEU A 1 667 ? 2.520 -30.570 8.992 1.00 79.25 667 LEU A O 1
ATOM 5207 N N . LEU A 1 668 ? 2.604 -32.533 10.085 1.00 82.94 668 LEU A N 1
ATOM 5208 C CA . LEU A 1 668 ? 1.955 -33.296 9.019 1.00 82.94 668 LEU A CA 1
ATOM 5209 C C . LEU A 1 668 ? 0.518 -32.825 8.767 1.00 82.94 668 LEU A C 1
ATOM 5211 O O . LEU A 1 668 ? 0.112 -32.734 7.609 1.00 82.94 668 LEU A O 1
ATOM 5215 N N . VAL A 1 669 ? -0.228 -32.463 9.819 1.00 76.50 669 VAL A N 1
ATOM 5216 C CA . VAL A 1 669 ? -1.564 -31.848 9.690 1.00 76.50 669 VAL A CA 1
ATOM 5217 C C . VAL A 1 669 ? -1.488 -30.516 8.937 1.00 76.50 669 VAL A C 1
ATOM 5219 O O . VAL A 1 669 ? -2.317 -30.253 8.070 1.00 76.50 669 VAL A O 1
ATOM 5222 N N . GLN A 1 670 ? -0.455 -29.708 9.190 1.00 74.56 670 GLN A N 1
ATOM 5223 C CA . GLN A 1 670 ? -0.202 -28.461 8.457 1.00 74.56 670 GLN A CA 1
ATOM 5224 C C . GLN A 1 670 ? 0.304 -28.688 7.020 1.00 74.56 670 GLN A C 1
ATOM 5226 O O . GLN A 1 670 ? 0.409 -27.738 6.241 1.00 74.56 670 GLN A O 1
ATOM 5231 N N . GLY A 1 671 ? 0.577 -29.937 6.632 1.00 83.69 671 GLY A N 1
ATOM 5232 C CA . GLY A 1 671 ? 1.133 -30.288 5.329 1.00 83.69 671 GLY A CA 1
ATOM 5233 C C . GLY A 1 671 ? 2.626 -29.976 5.215 1.00 83.69 671 GLY A C 1
ATOM 5234 O O . GLY A 1 671 ? 3.101 -29.692 4.119 1.00 83.69 671 GLY A O 1
ATOM 5235 N N . ILE A 1 672 ? 3.356 -29.986 6.332 1.00 87.94 672 ILE A N 1
ATOM 5236 C CA . ILE A 1 672 ? 4.811 -29.835 6.384 1.00 87.94 672 ILE A CA 1
ATOM 5237 C C . ILE A 1 672 ? 5.421 -31.223 6.579 1.00 87.94 672 ILE A C 1
ATOM 5239 O O . ILE A 1 672 ? 5.282 -31.842 7.632 1.00 87.94 672 ILE A O 1
ATOM 5243 N N . LYS A 1 673 ? 6.115 -31.713 5.553 1.00 92.69 673 LYS A N 1
ATOM 5244 C CA . LYS A 1 673 ? 6.869 -32.970 5.599 1.00 92.69 673 LYS A CA 1
ATOM 5245 C C . LYS A 1 673 ? 8.341 -32.712 5.939 1.00 92.69 673 LYS A C 1
ATOM 5247 O O . LYS A 1 673 ? 8.843 -31.616 5.674 1.00 92.69 673 LYS A O 1
ATOM 5252 N N . PRO A 1 674 ? 9.088 -33.730 6.407 1.00 92.62 674 PRO A N 1
ATOM 5253 C CA . PRO A 1 674 ? 10.526 -33.605 6.634 1.00 92.62 674 PRO A CA 1
ATOM 5254 C C . PRO A 1 674 ? 11.340 -33.217 5.396 1.00 92.62 674 PRO A C 1
ATOM 5256 O O . PRO A 1 674 ? 12.479 -32.824 5.553 1.00 92.62 674 PRO A O 1
ATOM 5259 N N . ASN A 1 675 ? 10.805 -33.347 4.179 1.00 95.62 675 ASN A N 1
ATOM 5260 C CA . ASN A 1 675 ? 11.461 -32.955 2.927 1.00 95.62 675 ASN A CA 1
ATOM 5261 C C . ASN A 1 675 ? 10.900 -31.660 2.308 1.00 95.62 675 ASN A C 1
ATOM 5263 O O . ASN A 1 675 ? 11.158 -31.373 1.138 1.00 95.62 675 ASN A O 1
ATOM 5267 N N . THR A 1 676 ? 10.092 -30.906 3.056 1.00 96.25 676 THR A N 1
ATOM 5268 C CA . THR A 1 676 ? 9.493 -29.654 2.582 1.00 96.25 676 THR A CA 1
ATOM 5269 C C . THR A 1 676 ? 10.517 -28.521 2.610 1.00 96.25 676 THR A C 1
ATOM 5271 O O . THR A 1 676 ? 11.178 -28.295 3.620 1.00 96.25 676 THR A O 1
ATOM 5274 N N . VAL A 1 677 ? 10.606 -27.761 1.523 1.00 97.19 677 VAL A N 1
ATOM 5275 C CA . VAL A 1 677 ? 11.397 -26.529 1.414 1.00 97.19 677 VAL A CA 1
ATOM 5276 C C . VAL A 1 677 ? 10.459 -25.393 1.038 1.00 97.19 677 VAL A C 1
ATOM 5278 O O . VAL A 1 677 ? 9.660 -25.535 0.117 1.00 97.19 677 VAL A O 1
ATOM 5281 N N . ARG A 1 678 ? 10.546 -24.262 1.742 1.00 97.06 678 ARG A N 1
ATOM 5282 C CA . ARG A 1 678 ? 9.811 -23.043 1.398 1.00 97.06 678 ARG A CA 1
ATOM 5283 C C . ARG A 1 678 ? 10.713 -22.108 0.612 1.00 97.06 678 ARG A C 1
ATOM 5285 O O . ARG A 1 678 ? 11.802 -21.765 1.072 1.00 97.06 678 ARG A O 1
ATOM 5292 N N . LEU A 1 679 ? 10.212 -21.661 -0.530 1.00 98.19 679 LEU A N 1
ATOM 5293 C CA . LEU A 1 679 ? 10.824 -20.635 -1.356 1.00 98.19 679 LEU A CA 1
ATOM 5294 C C . LEU A 1 679 ? 10.035 -19.336 -1.202 1.00 98.19 679 LEU A C 1
ATOM 5296 O O . LEU A 1 679 ? 8.810 -19.345 -1.108 1.00 98.19 679 LEU A O 1
ATOM 5300 N N . SER A 1 680 ? 10.747 -18.218 -1.176 1.00 98.25 680 SER A N 1
ATOM 5301 C CA . SER A 1 680 ? 10.202 -16.872 -1.319 1.00 98.25 680 SER A CA 1
ATOM 5302 C C . SER A 1 680 ? 10.913 -16.240 -2.501 1.00 98.25 680 SER A C 1
ATOM 5304 O O . SER A 1 680 ? 12.058 -15.821 -2.367 1.00 98.25 680 SER A O 1
ATOM 5306 N N . ILE A 1 681 ? 10.253 -16.198 -3.652 1.00 98.69 681 ILE A N 1
ATOM 5307 C CA . ILE A 1 681 ? 10.850 -15.727 -4.902 1.00 98.69 681 ILE A CA 1
ATOM 5308 C C . ILE A 1 681 ? 10.982 -14.210 -4.865 1.00 98.69 681 ILE A C 1
ATOM 5310 O O . ILE A 1 681 ? 9.996 -13.515 -4.620 1.00 98.69 681 ILE A O 1
ATOM 5314 N N . GLY A 1 682 ? 12.194 -13.714 -5.095 1.00 98.44 682 GLY A N 1
ATOM 5315 C CA . GLY A 1 682 ? 12.553 -12.302 -5.081 1.00 98.44 682 GLY A CA 1
ATOM 5316 C C . GLY A 1 682 ? 12.347 -11.598 -6.424 1.00 98.44 682 GLY A C 1
ATOM 5317 O O . GLY A 1 682 ? 11.526 -11.988 -7.261 1.00 98.44 682 GLY A O 1
ATOM 5318 N N . THR A 1 683 ? 13.098 -10.516 -6.612 1.00 98.62 683 THR A N 1
ATOM 5319 C CA . THR A 1 683 ? 13.003 -9.608 -7.767 1.00 98.62 683 THR A CA 1
ATOM 5320 C C . THR A 1 683 ? 14.234 -9.620 -8.671 1.00 98.62 683 THR A C 1
ATOM 5322 O O . THR A 1 683 ? 14.307 -8.817 -9.608 1.00 98.62 683 THR A O 1
ATOM 5325 N N . GLU A 1 684 ? 15.169 -10.540 -8.420 1.00 98.81 684 GLU A N 1
ATOM 5326 C CA . GLU A 1 684 ? 16.353 -10.764 -9.248 1.00 98.81 684 GLU A CA 1
ATOM 5327 C C . GLU A 1 684 ? 15.986 -11.106 -10.698 1.00 98.81 684 GLU A C 1
ATOM 5329 O O . GLU A 1 684 ? 14.818 -11.345 -11.044 1.00 98.81 684 GLU A O 1
ATOM 5334 N N . HIS A 1 685 ? 16.997 -11.116 -11.571 1.00 98.75 685 HIS A N 1
ATOM 5335 C CA . HIS A 1 685 ? 16.803 -11.615 -12.921 1.00 98.75 685 HIS A CA 1
ATOM 5336 C C . HIS A 1 685 ? 16.400 -13.091 -12.862 1.00 98.75 685 HIS A C 1
ATOM 5338 O O . HIS A 1 685 ? 16.996 -13.886 -12.138 1.00 98.75 685 HIS A O 1
ATOM 5344 N N . ILE A 1 686 ? 15.365 -13.460 -13.615 1.00 98.69 686 ILE A N 1
ATOM 5345 C CA . ILE A 1 686 ? 14.799 -14.807 -13.521 1.00 98.69 686 ILE A CA 1
ATOM 5346 C C . ILE A 1 686 ? 15.795 -15.901 -13.915 1.00 98.69 686 ILE A C 1
ATOM 5348 O O . ILE A 1 686 ? 15.779 -16.972 -13.315 1.00 98.69 686 ILE A O 1
ATOM 5352 N N . ASP A 1 687 ? 16.664 -15.640 -14.890 1.00 98.62 687 ASP A N 1
ATOM 5353 C CA . ASP A 1 687 ? 17.641 -16.637 -15.331 1.00 98.62 687 ASP A CA 1
ATOM 5354 C C . ASP A 1 687 ? 18.632 -16.969 -14.205 1.00 98.62 687 ASP A C 1
ATOM 5356 O O . ASP A 1 687 ? 18.908 -18.143 -13.983 1.00 98.62 687 ASP A O 1
ATOM 5360 N N . ASP A 1 688 ? 19.040 -15.975 -13.405 1.00 98.75 688 ASP A N 1
ATOM 5361 C CA . ASP A 1 688 ? 19.927 -16.180 -12.251 1.00 98.75 688 ASP A CA 1
ATOM 5362 C C . ASP A 1 688 ? 19.235 -17.002 -11.151 1.00 98.75 688 ASP A C 1
ATOM 5364 O O . ASP A 1 688 ? 19.839 -17.892 -10.558 1.00 98.75 688 ASP A O 1
ATOM 5368 N N . ILE A 1 689 ? 17.941 -16.749 -10.907 1.00 98.81 689 ILE A N 1
ATOM 5369 C CA . ILE A 1 689 ? 17.124 -17.537 -9.968 1.00 98.81 689 ILE A CA 1
ATOM 5370 C C . ILE A 1 689 ? 17.044 -18.997 -10.427 1.00 98.81 689 ILE A C 1
ATOM 5372 O O . ILE A 1 689 ? 17.216 -19.915 -9.626 1.00 98.81 689 ILE A O 1
ATOM 5376 N N . ILE A 1 690 ? 16.758 -19.228 -11.710 1.00 98.75 690 ILE A N 1
ATOM 5377 C CA . ILE A 1 690 ? 16.650 -20.577 -12.273 1.00 98.75 690 ILE A CA 1
ATOM 5378 C C . ILE A 1 690 ? 18.006 -21.286 -12.242 1.00 98.75 690 ILE A C 1
ATOM 5380 O O . ILE A 1 690 ? 18.057 -22.475 -11.924 1.00 98.75 690 ILE A O 1
ATOM 5384 N N . ASP A 1 691 ? 19.092 -20.589 -12.567 1.00 98.62 691 ASP A N 1
ATOM 5385 C CA . ASP A 1 691 ? 20.431 -21.167 -12.571 1.00 98.62 691 ASP A CA 1
ATOM 5386 C C . ASP A 1 691 ? 20.893 -21.538 -11.161 1.00 98.62 691 ASP A C 1
ATOM 5388 O O . ASP A 1 691 ? 21.413 -22.640 -10.986 1.00 98.62 691 ASP A O 1
ATOM 5392 N N . ASP A 1 692 ? 20.599 -20.721 -10.145 1.00 98.69 692 ASP A N 1
ATOM 5393 C CA . ASP A 1 692 ? 20.873 -21.077 -8.749 1.00 98.69 692 ASP A CA 1
ATOM 5394 C C . ASP A 1 692 ? 20.083 -22.322 -8.315 1.00 98.69 692 ASP A C 1
ATOM 5396 O O . ASP A 1 692 ? 20.647 -23.265 -7.759 1.00 98.69 692 ASP A O 1
ATOM 5400 N N . LEU A 1 693 ? 18.791 -22.400 -8.664 1.00 98.62 693 LEU A N 1
ATOM 5401 C CA . LEU A 1 693 ? 17.974 -23.586 -8.386 1.00 98.62 693 LEU A CA 1
ATOM 5402 C C . LEU A 1 693 ? 18.523 -24.844 -9.079 1.00 98.62 693 LEU A C 1
ATOM 5404 O O . LEU A 1 693 ? 18.585 -25.901 -8.448 1.00 98.62 693 LEU A O 1
ATOM 5408 N N . LYS A 1 694 ? 18.938 -24.762 -10.354 1.00 98.19 694 LYS A N 1
ATOM 5409 C CA . LYS A 1 694 ? 19.582 -25.888 -11.063 1.00 98.19 694 LYS A CA 1
ATOM 5410 C C . LYS A 1 694 ? 20.829 -26.363 -10.322 1.00 98.19 694 LYS A C 1
ATOM 5412 O O . LYS A 1 694 ? 21.017 -27.570 -10.182 1.00 98.19 694 LYS A O 1
ATOM 5417 N N . GLN A 1 695 ? 21.652 -25.427 -9.857 1.00 97.81 695 GLN A N 1
ATOM 5418 C CA . GLN A 1 695 ? 22.891 -25.702 -9.133 1.00 97.81 695 GLN A CA 1
ATOM 5419 C C . GLN A 1 695 ? 22.605 -26.411 -7.798 1.00 97.81 695 GLN A C 1
ATOM 5421 O O . GLN A 1 695 ? 23.164 -27.478 -7.541 1.00 97.81 695 GLN A O 1
ATOM 5426 N N . GLY A 1 696 ? 21.633 -25.920 -7.019 1.00 97.56 696 GLY A N 1
ATOM 5427 C CA . GLY A 1 696 ? 21.218 -26.559 -5.767 1.00 97.56 696 GLY A CA 1
ATOM 5428 C C . GLY A 1 696 ? 20.658 -27.965 -5.996 1.00 97.56 696 GLY A C 1
ATOM 5429 O O . GLY A 1 696 ? 20.923 -28.889 -5.225 1.00 97.56 696 GLY A O 1
ATOM 5430 N N . PHE A 1 697 ? 19.921 -28.170 -7.093 1.00 98.06 697 PHE A N 1
ATOM 5431 C CA . PHE A 1 697 ? 19.432 -29.496 -7.464 1.00 98.06 697 PHE A CA 1
ATOM 5432 C C . PHE A 1 697 ? 20.530 -30.454 -7.936 1.00 98.06 697 PHE A C 1
ATOM 5434 O O . PHE A 1 697 ? 20.412 -31.652 -7.685 1.00 98.06 697 PHE A O 1
ATOM 5441 N N . GLU A 1 698 ? 21.567 -29.971 -8.623 1.00 97.25 698 GLU A N 1
ATOM 5442 C CA . GLU A 1 698 ? 22.710 -30.791 -9.044 1.00 97.25 698 GLU A CA 1
ATOM 5443 C C . GLU A 1 698 ? 23.468 -31.344 -7.833 1.00 97.25 698 GLU A C 1
ATOM 5445 O O . GLU A 1 698 ? 23.807 -32.526 -7.808 1.00 97.25 698 GLU A O 1
ATOM 5450 N N . ALA A 1 699 ? 23.640 -30.534 -6.784 1.00 96.00 699 ALA A N 1
ATOM 5451 C CA . ALA A 1 699 ? 24.341 -30.931 -5.563 1.00 96.00 699 ALA A CA 1
ATOM 5452 C C . ALA A 1 699 ? 23.675 -32.100 -4.806 1.00 96.00 699 ALA A C 1
ATOM 5454 O O . ALA A 1 699 ? 24.339 -32.804 -4.039 1.00 96.00 699 ALA A O 1
ATOM 5455 N N . ILE A 1 700 ? 22.375 -32.330 -5.021 1.00 96.06 700 ILE A N 1
ATOM 5456 C CA . ILE A 1 700 ? 21.597 -33.376 -4.342 1.00 96.06 700 ILE A CA 1
ATOM 5457 C C . ILE A 1 700 ? 21.212 -34.554 -5.246 1.00 96.06 700 ILE A C 1
ATOM 5459 O O . ILE A 1 700 ? 20.428 -35.401 -4.803 1.00 96.06 700 ILE A O 1
ATOM 5463 N N . LYS A 1 701 ? 21.700 -34.612 -6.494 1.00 88.44 701 LYS A N 1
ATOM 5464 C CA . LYS A 1 701 ? 21.363 -35.705 -7.420 1.00 88.44 701 LYS A CA 1
ATOM 5465 C C . LYS A 1 701 ? 21.753 -37.077 -6.880 1.00 88.44 701 LYS A C 1
ATOM 5467 O O . LYS A 1 701 ? 22.878 -37.240 -6.365 1.00 88.44 701 LYS A O 1
#

Foldseek 3Di:
DQVVLVVVVVVLVVLCVVLVFPDKFKFFLCLVVVVPDDDPLQGPCVQVVLFGMKIKTKDFQDDPDDDPAQDPRSVVSVVVRQVSQQVSLVVSQVVCVVVVWHKDKDRPPQPQDPVSVVVDSCSSHDQQVSCQSRQQADQELLRAGQGQAATSRMDMIIMTISDNDDGDDHDPDHQHPLPLQLQVQPPQNQFDDDPPGSTHHGVVVSQSVVQVVCVVVVHHRDCRNSVRGLRNPHCPPPPPCPPDVVVVVVVPDPPDDDDDPPVVVVVVVVVVVVPDPDDQLVLLQCFLNVFADPVPSHRAQDLPQDFADDAPDPVSLVCVLQVNDDDTGGQLQDDSLLQSVFRSQLSLLVFPTKDKFQALLLQLVLLVVLQDQAQAEEEEELLAQPVSVCCQPPVVVVRRYHYHYFHQLDLVRRLVPDDLRYAEYEYECQGPQLGFHHQLLSNLVSQVVSLHAYEYEDAFCRSLQFNSLVSRHQKYKYFLCFQLLQANDGHMMMMGGRLPRDLCPDDSRCCQQFQHPLNRGDNQCVVPNSCSSVVSSSSPVSVPVRRRHRSVRSSSSSVSSSCSNVFQLLLFVLQVVVCVLQVPDPQWPDWSDLCDPPHSCVVVCCVRGVSGGCLKRKTFTPPFQVLLVQLQVQFDQADDDDGARHLGKHKYQCCVPSCVVPDPVSCVVSVRGSRMMIIHGHNDDSVSVSVSSVRSVVSSD

Sequence (701 aa):
MMSDNNELKERIVSYADQLGLSLLGFAPVERWQETGNQHREYFPQSIWPWSKTVIVAGVPIFLPMVETTPSNLYSELYNTTNRLLDDAAYRMASLLFSLGHRAHFFPRDGYGEISALVKKPEAAFSQVMAAKYAGLGTIGANHCLLTPEYGPRVRWVSVITDVEFAGSPLQEKELCISCGRCQKGCPIGAFTPRPDSIINDMEKYKCAQYHQFLRQELRYPCGVCTVVCPVGNDKKLYGDKAISEEGFYHVQNFGSKERNATEFYKARRRYIMANKNYKFETLQVHAGQEKPDSATDARAVPIYQTSSYVFPSSKSAADRFALTESGNIYTRIMNPTWDAFEQRIAALEKGVAALATASGAAATTYAIQNITKAGDHIVSDFQIYGGTFNLFANTFKDLGVETTFVDGSKPENFEKAIKPNTKAIFFETLGNPNSSVVDIEAVAKIAHGHGIPVIVDNTFATPYLLTPIEHGADIVVHSATKFIGGHGTSIGGVIVDGGKFDWAQNDKFPGLSKPNPSYHGVVFTDAVGPVAFIIKARVTLLRDTGAALSPFNAFLFLQGLETLSLRVERHVSNTIKVLDFLKTHPQVEKVNHPLLADHRDHNLFVRYFPRGGGSIFTIEIKGGAEKAKRFTEELHLFSLLANVADVKSLVIHPASTTHSQVEEKDLLVQGIKPNTVRLSIGTEHIDDIIDDLKQGFEAIK

Organism: Treponema primitia (strain ATCC BAA-887 / DSM 12427 / ZAS-2) (NCBI:txid545694)

InterPro domains:
  IPR000277 Cys/Met metabolism, pyridoxal phosphate-dependent enzyme [PF01053] (281-698)
  IPR000277 Cys/Met metabolism, pyridoxal phosphate-dependent enzyme [cd00614] (297-698)
  IPR006235 O-acetylhomoserine/O-acetylserine sulfhydrylase [PTHR43797] (274-699)
  IPR006235 O-acetylhomoserine/O-acetylserine sulfhydrylase [TIGR01326] (279-698)
  IPR015421 Pyridoxal phosphate-dependent transferase, major domain [G3DSA:3.40.640.10] (278-562)
  IPR015422 Pyridoxal phosphate-dependent transferase, small domain [G3DSA:3.90.1150.10] (566-701)
  IPR015424 Pyridoxal phosphate-dependent transferase [SSF53383] (278-697)
  IPR017896 4Fe-4S ferredoxin-type, iron-sulphur binding domain [PS51379] (167-196)
  IPR017900 4Fe-4S ferredoxin, iron-sulphur binding, conserved site [PS00198] (176-187)
  IPR054542 Cys/Met metabolism enzyme, pyridoxal-phosphate attachment site [PS00868] (474-488)